Protein AF-A0A7R7DMI8-F1 (afdb_monomer_lite)

Organism: NCBI:txid227318

Radius of gyration: 51.55 Å; chains: 1; bounding box: 86×97×158 Å

pLDDT: mean 81.82, std 16.34, range [34.03, 98.0]

InterPro domains:
  IPR012551 DUF1707 SHOCT-like domain [PF08044] (13-65)
  IPR012551 DUF1707 SHOCT-like domain [PF08044] (78-129)
  IPR012551 DUF1707 SHOCT-like domain [PF08044] (192-242)
  IPR012551 DUF1707 SHOCT-like domain [PF08044] (248-298)

Sequence (526 aa):
MQLGWRDGGYGDLRASNEDRAAVRRVLRIAEGEGRLDAAEYDRRLRAVDTAETRAGLAELTTDLPVRRGEREWDDRARVRTADRDTAIAVLARGSRDGRLSAREYERRIAAVPEVVRYADLAQLLAGLPGWPGAPDTLLAGDTDREVALAALAEAVAEGKVGAVELPALDAEIAQARWCSDLTTITDRLAKRVGDRARAAVVDELDAAYQAGQLDAREQADRVTRARRASSPAQLARLVRDLAGADRRPSDADRAKTTSALARGLQTGRLTLTEYDRRLVAAAEATGTAALRELVADLVEAPRRVRRTPLDMLFDALILNSALIPLPRYRWLTWLVKPLFGLLAAAVTTAVVGIEAAALVTGEWGFAVGFLLLGFVVGMLPVTVCFLLLRALLRRLFGRGEADREQTILHQVRSALQERRDVREATVNWDFPALDIEIDGVADRREVAEEAVRLLWPTRLYPLRAVRVRDWSSSHDERPVQVRLDRARRRHLRDTYGPRPYGPLPRWEDERPPGGTTGRDRRQASS

Secondary structure (DSSP, 8-state):
---S-SSSS-TTSBPPHHHHHHHHHHHHHHHHTTSS-HHHHHHHHHHHHH--BHHHHHHTTTTS-S-SS-----TTSBPPHHHHHHHHHHHHHHHHTTSS-HHHHHHHHHHGGG--BHHHHHHHTTT-TT-TT--S-PBP-HHHHHHHHHHHHHHHHTTSS-TTTHHHHHHHHHH--BHHHHHHHHHHHHTSPPHHHHHHHHHHHHHHHHTTSS-HHHHHHHHHHHHT--SHHHHHHHHTTTSSTTPPPPHHHHHHHHHHHHHHHHTTSS-HHHHHHHHHHHHH--SHHHHHHTTHHHHSPPP-----HHHHHHHHHHHTTTTS-HHHHHHHHHHHHHHHHHHHHHHHHHHHHHHHHHHHH--HHHHHHHHHHHHHHHHHHHHHHHHHHHHHHHHHHHHHHHHHHHHHHHHHHHHHHTSTT-SEEEEEEETTEEEEEEESS--HHHHHHHHHHHHTTSS-----EEEEEESSS-S-PPPEEEE--HHHHHHHHHHH-S-SS-PPP-PPP-PPPP------------

Structure (mmCIF, N/CA/C/O backbone):
data_AF-A0A7R7DMI8-F1
#
_entry.id   AF-A0A7R7DMI8-F1
#
loop_
_atom_site.group_PDB
_atom_site.id
_atom_site.type_symbol
_atom_site.label_atom_id
_atom_site.label_alt_id
_atom_site.label_comp_id
_atom_site.label_asym_id
_atom_site.label_entity_id
_atom_site.label_seq_id
_atom_site.pdbx_PDB_ins_code
_atom_site.Cartn_x
_atom_site.Cartn_y
_atom_site.Cartn_z
_atom_site.occupancy
_atom_site.B_iso_or_equiv
_atom_site.auth_seq_id
_atom_site.auth_comp_id
_atom_site.auth_asym_id
_atom_site.auth_atom_id
_atom_site.pdbx_PDB_model_num
ATOM 1 N N . MET A 1 1 ? 39.258 19.205 -27.638 1.00 56.50 1 MET A N 1
ATOM 2 C CA . MET A 1 1 ? 40.534 19.946 -27.766 1.00 56.50 1 MET A CA 1
ATOM 3 C C . MET A 1 1 ? 40.327 21.003 -28.841 1.00 56.50 1 MET A C 1
ATOM 5 O O . MET A 1 1 ? 40.453 20.692 -30.015 1.00 56.50 1 MET A O 1
ATOM 9 N N . GLN A 1 2 ? 39.870 22.201 -28.470 1.00 63.41 2 GLN A N 1
ATOM 10 C CA . GLN A 1 2 ? 39.753 23.297 -29.436 1.00 63.41 2 GLN A CA 1
ATOM 11 C C . GLN A 1 2 ? 41.158 23.853 -29.666 1.00 63.41 2 GLN A C 1
ATOM 13 O O . GLN A 1 2 ? 41.837 24.207 -28.708 1.00 63.41 2 GLN A O 1
ATOM 18 N N . LEU A 1 3 ? 41.611 23.896 -30.918 1.00 71.88 3 LEU A N 1
ATOM 19 C CA . LEU A 1 3 ? 42.978 24.292 -31.288 1.00 71.88 3 LEU A CA 1
ATOM 20 C C . LEU A 1 3 ? 43.269 25.795 -31.066 1.00 71.88 3 LEU A C 1
ATOM 22 O O . LEU A 1 3 ? 44.320 26.278 -31.463 1.00 71.88 3 LEU A O 1
ATOM 26 N N . GLY A 1 4 ? 42.357 26.543 -30.432 1.00 73.12 4 GLY A N 1
ATOM 27 C CA . GLY A 1 4 ? 42.521 27.970 -30.128 1.00 73.12 4 GLY A CA 1
ATOM 28 C C . GLY A 1 4 ? 42.477 28.896 -31.350 1.00 73.12 4 GLY A C 1
ATOM 29 O O . GLY A 1 4 ? 42.823 30.065 -31.241 1.00 73.12 4 GLY A O 1
ATOM 30 N N . TRP A 1 5 ? 42.073 28.397 -32.524 1.00 79.00 5 TRP A N 1
ATOM 31 C CA . TRP A 1 5 ? 42.192 29.123 -33.798 1.00 79.00 5 TRP A CA 1
ATOM 32 C C . TRP A 1 5 ? 41.021 30.053 -34.146 1.00 79.00 5 TRP A C 1
ATOM 34 O O . TRP A 1 5 ? 41.119 30.784 -35.128 1.00 79.00 5 TRP A O 1
ATOM 44 N N . ARG A 1 6 ? 39.917 30.038 -33.387 1.00 64.94 6 ARG A N 1
ATOM 45 C CA . ARG A 1 6 ? 38.679 30.733 -33.781 1.00 64.94 6 ARG A CA 1
ATOM 46 C C . ARG A 1 6 ? 38.608 32.217 -33.432 1.00 64.94 6 ARG A C 1
ATOM 48 O O . ARG A 1 6 ? 37.998 32.960 -34.190 1.00 64.94 6 ARG A O 1
ATOM 55 N N . ASP A 1 7 ? 39.277 32.662 -32.370 1.00 65.44 7 ASP A N 1
ATOM 56 C CA . ASP A 1 7 ? 38.892 33.935 -31.736 1.00 65.44 7 ASP A CA 1
ATOM 57 C C . ASP A 1 7 ? 39.950 35.053 -31.846 1.00 65.44 7 ASP A C 1
ATOM 59 O O . ASP A 1 7 ? 39.810 36.100 -31.223 1.00 65.44 7 ASP A O 1
ATOM 63 N N . GLY A 1 8 ? 41.011 34.867 -32.648 1.00 69.81 8 GLY A N 1
ATOM 64 C CA . GLY A 1 8 ? 42.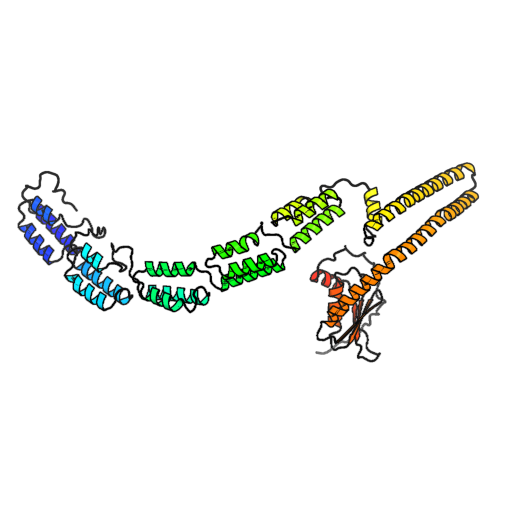179 35.770 -32.659 1.00 69.81 8 GLY A CA 1
ATOM 65 C C . GLY A 1 8 ? 42.537 36.467 -33.979 1.00 69.81 8 GLY A C 1
ATOM 66 O O . GLY A 1 8 ? 43.630 37.012 -34.073 1.00 69.81 8 GLY A O 1
ATOM 67 N N . GLY A 1 9 ? 41.704 36.412 -35.027 1.00 74.25 9 GLY A N 1
ATOM 68 C CA . GLY A 1 9 ? 42.050 36.986 -36.346 1.00 74.25 9 GLY A CA 1
ATOM 69 C C . GLY A 1 9 ? 43.086 36.180 -37.151 1.00 74.25 9 GLY A C 1
ATOM 70 O O . GLY A 1 9 ? 43.533 36.605 -38.209 1.00 74.25 9 GLY A O 1
ATOM 71 N N . TYR A 1 10 ? 43.447 34.984 -36.679 1.00 78.00 10 TYR A N 1
ATOM 72 C CA . TYR A 1 10 ? 44.411 34.085 -37.326 1.00 78.00 10 TYR A CA 1
ATOM 73 C C . TYR A 1 10 ? 43.790 33.124 -38.352 1.00 78.00 10 TYR A C 1
ATOM 75 O O . TYR A 1 10 ? 44.491 32.251 -38.868 1.00 78.00 10 TYR A O 1
ATOM 83 N N . GLY A 1 11 ? 42.490 33.253 -38.636 1.00 79.25 11 GLY A N 1
ATOM 84 C CA . GLY A 1 11 ? 41.760 32.361 -39.543 1.00 79.25 11 GLY A CA 1
ATOM 85 C C . GLY A 1 11 ? 42.309 32.365 -40.973 1.00 79.25 11 GLY A C 1
ATOM 86 O O . GLY A 1 11 ? 42.421 31.298 -41.578 1.00 79.25 11 GLY A O 1
ATOM 87 N N . ASP A 1 12 ? 42.742 33.534 -41.453 1.00 86.31 12 ASP A N 1
ATOM 88 C CA . ASP A 1 12 ? 43.268 33.735 -42.812 1.00 86.31 12 ASP A CA 1
ATOM 89 C C . ASP A 1 12 ? 44.744 33.337 -42.963 1.00 86.31 12 ASP A C 1
ATOM 91 O O . ASP A 1 12 ? 45.290 33.347 -44.068 1.00 86.31 12 ASP A O 1
ATOM 95 N N . LEU A 1 13 ? 45.422 32.962 -41.870 1.00 92.25 13 LEU A N 1
ATOM 96 C CA . LEU A 1 13 ? 46.802 32.500 -41.958 1.00 92.25 13 LEU A CA 1
ATOM 97 C C . LEU A 1 13 ? 46.878 31.173 -42.714 1.00 92.25 13 LEU A C 1
ATOM 99 O O . LEU A 1 13 ? 46.103 30.241 -42.465 1.00 92.25 13 LEU A O 1
ATOM 103 N N . ARG A 1 14 ? 47.877 31.075 -43.599 1.00 95.38 14 ARG A N 1
ATOM 104 C CA . ARG A 1 14 ? 48.179 29.847 -44.336 1.00 95.38 14 ARG A CA 1
ATOM 105 C C . ARG A 1 14 ? 48.458 28.707 -43.353 1.00 95.38 14 ARG A C 1
ATOM 107 O O . ARG A 1 14 ? 49.277 28.849 -42.447 1.00 95.38 14 ARG A O 1
ATOM 114 N N . ALA A 1 15 ? 47.781 27.580 -43.540 1.00 95.25 15 ALA A N 1
ATOM 115 C CA . ALA A 1 15 ? 47.961 26.386 -42.732 1.00 95.25 15 ALA A CA 1
ATOM 116 C C . ALA A 1 15 ? 49.372 25.821 -42.928 1.00 95.25 15 ALA A C 1
ATOM 118 O O . ALA A 1 15 ? 49.785 25.511 -44.050 1.00 95.25 15 ALA A O 1
ATOM 119 N N . SER A 1 16 ? 50.110 25.662 -41.832 1.00 94.75 16 SER A N 1
ATOM 120 C CA . SER A 1 16 ? 51.404 24.987 -41.862 1.00 94.75 16 SER A CA 1
ATOM 121 C C . SER A 1 16 ? 51.237 23.463 -41.939 1.00 94.75 16 SER A C 1
ATOM 123 O O . SER A 1 16 ? 50.178 22.903 -41.641 1.00 94.75 16 SER A O 1
ATOM 125 N N . ASN A 1 17 ? 52.311 22.756 -42.299 1.00 95.81 17 ASN A N 1
ATOM 126 C CA . ASN A 1 17 ? 52.324 21.291 -42.239 1.00 95.81 17 ASN A CA 1
ATOM 127 C C . ASN A 1 17 ? 52.122 20.769 -40.806 1.00 95.81 17 ASN A C 1
ATOM 129 O O . ASN A 1 17 ? 51.541 19.698 -40.625 1.00 95.81 17 ASN A O 1
ATOM 133 N N . GLU A 1 18 ? 52.563 21.526 -39.798 1.00 95.25 18 GLU A N 1
ATOM 134 C CA . GLU A 1 18 ? 52.354 21.202 -38.387 1.00 95.25 18 GLU A CA 1
ATOM 135 C C . GLU A 1 18 ? 50.877 21.338 -37.990 1.00 95.25 18 GLU A C 1
ATOM 137 O O . GLU A 1 18 ? 50.333 20.426 -37.363 1.00 95.25 18 GLU A O 1
ATOM 142 N N . ASP A 1 19 ? 50.203 22.399 -38.451 1.00 94.62 19 ASP A N 1
ATOM 143 C CA . ASP A 1 19 ? 48.761 22.604 -38.251 1.00 94.62 19 ASP A CA 1
ATOM 144 C C . ASP A 1 19 ? 47.957 21.441 -38.861 1.00 94.62 19 ASP A C 1
ATOM 146 O O . ASP A 1 19 ? 47.106 20.839 -38.199 1.00 94.62 19 ASP A O 1
ATOM 150 N N . ARG A 1 20 ? 48.280 21.050 -40.104 1.00 96.50 20 ARG A N 1
ATOM 151 C CA . ARG A 1 20 ? 47.658 19.888 -40.765 1.00 96.50 20 ARG A CA 1
ATOM 152 C C . ARG A 1 20 ? 47.921 18.600 -39.990 1.00 96.50 20 ARG A C 1
ATOM 154 O O . ARG A 1 20 ? 46.994 17.831 -39.747 1.00 96.50 20 ARG A O 1
ATOM 161 N N . ALA A 1 21 ? 49.160 18.359 -39.554 1.00 95.75 21 ALA A N 1
ATOM 162 C CA . ALA A 1 21 ? 49.504 17.177 -38.765 1.00 95.75 21 ALA A CA 1
ATOM 163 C C . ALA A 1 21 ? 48.742 17.123 -37.429 1.00 95.75 21 ALA A C 1
ATOM 165 O O . ALA A 1 21 ? 48.309 16.042 -37.021 1.00 95.75 21 ALA A O 1
ATOM 166 N N . ALA A 1 22 ? 48.534 18.266 -36.770 1.00 93.50 22 ALA A N 1
ATOM 167 C CA . ALA A 1 22 ? 47.730 18.359 -35.557 1.00 93.50 22 ALA A CA 1
ATOM 168 C C . ALA A 1 22 ? 46.269 17.965 -35.812 1.00 93.50 22 ALA A C 1
ATOM 170 O O . ALA A 1 22 ? 45.735 17.123 -35.088 1.00 93.50 22 ALA A O 1
ATOM 171 N N . VAL A 1 23 ? 45.650 18.476 -36.880 1.00 95.44 23 VAL A N 1
ATOM 172 C CA . VAL A 1 23 ? 44.274 18.099 -37.241 1.00 95.44 23 VAL A CA 1
ATOM 173 C C . VAL A 1 23 ? 44.167 16.625 -37.626 1.00 95.44 23 VAL A C 1
ATOM 175 O O . VAL A 1 23 ? 43.262 15.950 -37.141 1.00 95.44 23 VAL A O 1
ATOM 178 N N . ARG A 1 24 ? 45.113 16.064 -38.398 1.00 96.88 24 ARG A N 1
ATOM 179 C CA . ARG A 1 24 ? 45.116 14.618 -38.710 1.00 96.88 24 ARG A CA 1
ATOM 180 C C . ARG A 1 24 ? 45.157 13.756 -37.443 1.00 96.88 24 ARG A C 1
ATOM 182 O O . ARG A 1 24 ? 44.496 12.720 -37.400 1.00 96.88 24 ARG A O 1
ATOM 189 N N . ARG A 1 25 ? 45.900 14.173 -36.405 1.00 94.69 25 ARG A N 1
ATOM 190 C CA . ARG A 1 25 ? 45.904 13.487 -35.098 1.00 94.69 25 ARG A CA 1
ATOM 191 C C . ARG A 1 25 ? 44.539 13.564 -34.419 1.00 94.69 25 ARG A C 1
ATOM 193 O O . ARG A 1 25 ? 44.061 12.538 -33.951 1.00 94.69 25 ARG A O 1
ATOM 200 N N . VAL A 1 26 ? 43.904 14.738 -34.401 1.00 93.06 26 VAL A N 1
ATOM 201 C CA . VAL A 1 26 ? 42.555 14.913 -33.832 1.00 93.06 26 VAL A CA 1
ATOM 202 C C . VAL A 1 26 ? 41.533 14.042 -34.564 1.00 93.06 26 VAL A C 1
ATOM 204 O O . VAL A 1 26 ? 40.768 13.343 -33.907 1.00 93.06 26 VAL A O 1
ATOM 207 N N . LEU A 1 27 ? 41.555 14.022 -35.900 1.00 94.44 27 LEU A N 1
ATOM 208 C CA . LEU A 1 27 ? 40.661 13.189 -36.707 1.00 94.44 27 LEU A CA 1
ATOM 209 C C . LEU A 1 27 ? 40.895 11.694 -36.465 1.00 94.44 27 LEU A C 1
ATOM 211 O O . LEU A 1 27 ? 39.929 10.955 -36.334 1.00 94.44 27 LEU A O 1
ATOM 215 N N . ARG A 1 28 ? 42.153 11.251 -36.343 1.00 94.44 28 ARG A N 1
ATOM 216 C CA . ARG A 1 28 ? 42.481 9.844 -36.057 1.00 94.44 28 ARG A CA 1
ATOM 217 C C . ARG A 1 28 ? 42.027 9.425 -34.662 1.00 94.44 28 ARG A C 1
ATOM 219 O O . ARG A 1 28 ? 41.522 8.326 -34.484 1.00 94.44 28 ARG A O 1
ATOM 226 N N . ILE A 1 29 ? 42.200 10.295 -33.664 1.00 90.56 29 ILE A N 1
ATOM 227 C CA . ILE A 1 29 ? 41.665 10.057 -32.317 1.00 90.56 29 ILE A CA 1
ATOM 228 C C . ILE A 1 29 ? 40.139 9.990 -32.385 1.00 90.56 29 ILE A C 1
ATOM 230 O O . ILE A 1 29 ? 39.553 9.075 -31.825 1.00 90.56 29 ILE A O 1
ATOM 234 N N . ALA A 1 30 ? 39.494 10.913 -33.104 1.00 88.31 30 ALA A N 1
ATOM 235 C CA . ALA A 1 30 ? 38.046 10.916 -33.265 1.00 88.31 30 ALA A CA 1
ATOM 236 C C . ALA A 1 30 ? 37.536 9.639 -33.958 1.00 88.31 30 ALA A C 1
ATOM 238 O O . ALA A 1 30 ? 36.562 9.062 -33.488 1.00 88.31 30 ALA A O 1
ATOM 239 N N . GLU A 1 31 ? 38.202 9.160 -35.007 1.00 90.38 31 GLU A N 1
ATOM 240 C CA . GLU A 1 31 ? 37.912 7.874 -35.658 1.00 90.38 31 GLU A CA 1
ATOM 241 C C . GLU A 1 31 ? 38.120 6.693 -34.694 1.00 90.38 31 GLU A C 1
ATOM 243 O O . GLU A 1 31 ? 37.219 5.879 -34.518 1.00 90.38 31 GLU A O 1
ATOM 248 N N . GLY A 1 32 ? 39.255 6.635 -33.988 1.00 85.31 32 GLY A N 1
ATOM 249 C CA . GLY A 1 32 ? 39.530 5.588 -32.995 1.00 85.31 32 GLY A CA 1
ATOM 250 C C . GLY A 1 32 ? 38.561 5.596 -31.805 1.00 85.31 32 GLY A C 1
ATOM 251 O O . GLY A 1 32 ? 38.284 4.559 -31.203 1.00 85.31 32 GLY A O 1
ATOM 252 N N . GLU A 1 33 ? 37.995 6.757 -31.474 1.00 81.69 33 GLU A N 1
ATOM 253 C CA . GLU A 1 33 ? 36.910 6.916 -30.500 1.00 81.69 33 GLU A CA 1
ATOM 254 C C . GLU A 1 33 ? 35.518 6.606 -31.089 1.00 81.69 33 GLU A C 1
ATOM 256 O O . GLU A 1 33 ? 34.530 6.632 -30.348 1.00 81.69 33 GLU A O 1
ATOM 261 N N . GLY A 1 34 ? 35.427 6.317 -32.392 1.00 78.88 34 GLY A N 1
ATOM 262 C CA . GLY A 1 34 ? 34.195 6.030 -33.132 1.00 78.88 34 GLY A CA 1
ATOM 263 C C . GLY A 1 34 ? 33.329 7.258 -33.413 1.00 78.88 34 GLY A C 1
ATOM 264 O O . GLY A 1 34 ? 32.146 7.125 -33.714 1.00 78.88 34 GLY A O 1
ATOM 265 N N . ARG A 1 35 ? 33.880 8.464 -33.253 1.00 81.38 35 ARG A N 1
ATOM 266 C CA . ARG A 1 35 ? 33.186 9.744 -33.457 1.00 81.38 35 ARG A CA 1
ATOM 267 C C . ARG A 1 35 ? 33.098 10.154 -34.921 1.00 81.38 35 ARG A C 1
ATOM 269 O O . ARG A 1 35 ? 32.221 10.944 -35.250 1.00 81.38 35 ARG A O 1
ATOM 276 N N . LEU A 1 36 ? 34.005 9.634 -35.740 1.00 87.00 36 LEU A N 1
ATOM 277 C CA . LEU A 1 36 ? 33.968 9.665 -37.197 1.00 87.00 36 LEU A CA 1
ATOM 278 C C . LEU A 1 36 ? 33.903 8.217 -37.680 1.00 87.00 36 LEU A C 1
AT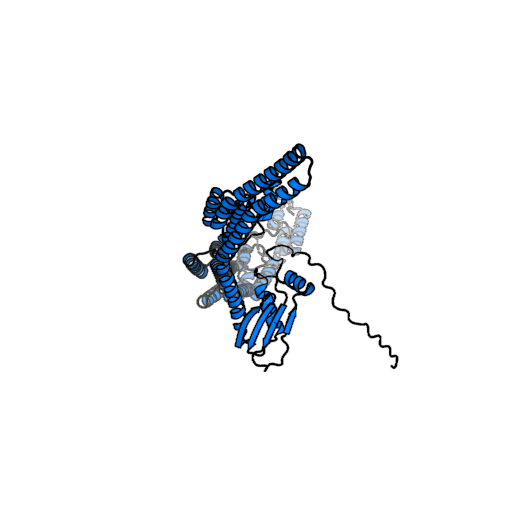OM 280 O O . LEU A 1 36 ? 34.576 7.360 -37.104 1.00 87.00 36 LEU A O 1
ATOM 284 N N . ASP A 1 37 ? 33.109 7.944 -38.712 1.00 85.69 37 ASP A N 1
ATOM 285 C CA . ASP A 1 37 ? 33.223 6.675 -39.433 1.00 85.69 37 ASP A CA 1
ATOM 286 C C . ASP A 1 37 ? 34.417 6.704 -40.407 1.00 85.69 37 ASP A C 1
ATOM 288 O O . ASP A 1 37 ? 34.973 7.766 -40.690 1.00 85.69 37 ASP A O 1
ATOM 292 N N . ALA A 1 38 ? 34.826 5.538 -40.915 1.00 88.31 38 ALA A N 1
ATOM 293 C CA . ALA A 1 38 ? 36.003 5.418 -41.779 1.00 88.31 38 ALA A CA 1
ATOM 294 C C . ALA A 1 38 ? 35.880 6.240 -43.080 1.00 88.31 38 ALA A C 1
ATOM 296 O O . ALA A 1 38 ? 36.834 6.884 -43.513 1.00 88.31 38 ALA A O 1
ATOM 297 N N . ALA A 1 39 ? 34.690 6.285 -43.689 1.00 87.19 39 ALA A N 1
ATOM 298 C CA . ALA A 1 39 ? 34.473 7.022 -44.934 1.00 87.19 39 ALA A CA 1
ATOM 299 C C . ALA A 1 39 ? 34.503 8.543 -44.709 1.00 87.19 39 ALA A C 1
ATOM 301 O O . ALA A 1 39 ? 34.963 9.311 -45.561 1.00 87.19 39 ALA A O 1
ATOM 302 N N . GLU A 1 40 ? 33.996 8.998 -43.567 1.00 89.06 40 GLU A N 1
ATOM 303 C CA . GLU A 1 40 ? 34.071 10.381 -43.127 1.00 89.06 40 GLU A CA 1
ATOM 304 C C . GLU A 1 40 ? 35.496 10.774 -42.739 1.00 89.06 40 GLU A C 1
ATOM 306 O O . GLU A 1 40 ? 35.959 11.836 -43.164 1.00 89.06 40 GLU A O 1
ATOM 311 N N . TYR A 1 41 ? 36.207 9.915 -42.006 1.00 94.94 41 TYR A N 1
ATOM 312 C CA . TYR A 1 41 ? 37.619 10.095 -41.691 1.00 94.94 41 TYR A CA 1
ATOM 313 C C . TYR A 1 41 ? 38.439 10.281 -42.971 1.00 94.94 41 TYR A C 1
ATOM 315 O O . TYR A 1 41 ? 39.098 11.309 -43.111 1.00 94.94 41 TYR A O 1
ATOM 323 N N . ASP A 1 42 ? 38.303 9.388 -43.954 1.00 95.94 42 ASP A N 1
ATOM 324 C CA . ASP A 1 42 ? 39.005 9.471 -45.241 1.00 95.94 42 ASP A CA 1
ATOM 325 C C . ASP A 1 42 ? 38.673 10.746 -46.028 1.00 95.94 42 ASP A C 1
ATOM 327 O O . ASP A 1 42 ? 39.523 11.332 -46.709 1.00 95.94 42 ASP A O 1
ATOM 331 N N . ARG A 1 43 ? 37.414 11.191 -45.975 1.00 96.31 43 ARG A N 1
ATOM 332 C CA . ARG A 1 43 ? 36.971 12.427 -46.632 1.00 96.31 43 ARG A CA 1
ATOM 333 C C . ARG A 1 43 ? 37.575 13.656 -45.959 1.00 96.31 43 ARG A C 1
ATOM 335 O O . ARG A 1 43 ? 38.106 14.523 -46.650 1.00 96.31 43 ARG A O 1
ATOM 342 N N . ARG A 1 44 ? 37.516 13.726 -44.625 1.00 96.88 44 ARG A N 1
ATOM 343 C CA . ARG A 1 44 ? 38.091 14.831 -43.846 1.00 96.88 44 ARG A CA 1
ATOM 344 C C . ARG A 1 44 ? 39.614 14.831 -43.942 1.00 96.88 44 ARG A C 1
ATOM 346 O O . ARG A 1 44 ? 40.200 15.900 -44.035 1.00 96.88 44 ARG A O 1
ATOM 353 N N . LEU A 1 45 ? 40.251 13.663 -44.003 1.00 97.62 45 LEU A N 1
ATOM 354 C CA . LEU A 1 45 ? 41.693 13.522 -44.190 1.00 97.62 45 LEU A CA 1
ATOM 355 C C . LEU A 1 45 ? 42.142 14.113 -45.534 1.00 97.62 45 LEU A C 1
ATOM 357 O O . LEU A 1 45 ? 43.058 14.930 -45.558 1.00 97.62 45 LEU A O 1
ATOM 361 N N . ARG A 1 46 ? 41.429 13.800 -46.627 1.00 97.50 46 ARG A N 1
ATOM 362 C CA . ARG A 1 46 ? 41.651 14.441 -47.935 1.00 97.50 46 ARG A CA 1
ATOM 363 C C . ARG A 1 46 ? 41.427 15.955 -47.886 1.00 97.50 46 ARG A C 1
ATOM 365 O O . ARG A 1 46 ? 42.222 16.702 -48.446 1.00 97.50 46 ARG A O 1
ATOM 372 N N . ALA A 1 47 ? 40.394 16.413 -47.175 1.00 97.06 47 ALA A N 1
ATOM 373 C CA . ALA A 1 47 ? 40.125 17.842 -47.009 1.00 97.06 47 ALA A CA 1
ATOM 374 C C . ALA A 1 47 ? 41.239 18.572 -46.230 1.00 97.06 47 ALA A C 1
ATOM 376 O O . ALA A 1 47 ? 41.591 19.697 -46.582 1.00 97.06 47 ALA A O 1
ATOM 377 N N . VAL A 1 48 ? 41.843 17.928 -45.220 1.00 97.69 48 VAL A N 1
ATOM 378 C CA . VAL A 1 48 ? 43.008 18.461 -44.486 1.00 97.69 48 VAL A CA 1
ATOM 379 C C . VAL A 1 48 ? 44.199 18.682 -45.417 1.00 97.69 48 VAL A C 1
ATOM 381 O O . VAL A 1 48 ? 44.906 19.681 -45.276 1.00 97.69 48 VAL A O 1
ATOM 384 N N . ASP A 1 49 ? 44.419 17.777 -46.370 1.00 97.19 49 ASP A N 1
ATOM 385 C CA . ASP A 1 49 ? 45.539 17.867 -47.311 1.00 97.19 49 ASP A CA 1
ATOM 386 C C . ASP A 1 49 ? 45.374 19.034 -48.295 1.00 97.19 49 ASP A C 1
ATOM 388 O O . ASP A 1 49 ? 46.360 19.672 -48.670 1.00 97.19 49 ASP A O 1
ATOM 392 N N . THR A 1 50 ? 44.128 19.358 -48.652 1.00 96.94 50 THR A N 1
ATOM 393 C CA . THR A 1 50 ? 43.787 20.475 -49.545 1.00 96.94 50 THR A CA 1
ATOM 394 C C . THR A 1 50 ? 43.581 21.813 -48.832 1.00 96.94 50 THR A C 1
ATOM 396 O O . THR A 1 50 ? 43.551 22.848 -49.488 1.00 96.94 50 THR A O 1
ATOM 399 N N . ALA A 1 51 ? 43.433 21.831 -47.504 1.00 96.81 51 ALA A N 1
ATOM 400 C CA . ALA A 1 51 ? 43.138 23.054 -46.762 1.00 96.81 51 ALA A CA 1
ATOM 401 C C . ALA A 1 51 ? 44.325 24.032 -46.781 1.00 96.81 51 ALA A C 1
ATOM 403 O O . ALA A 1 51 ? 45.426 23.713 -46.317 1.00 96.81 51 ALA A O 1
ATOM 404 N N . GLU A 1 52 ? 44.101 25.240 -47.300 1.00 96.56 52 GLU A N 1
ATOM 405 C CA . GLU A 1 52 ? 45.133 26.276 -47.410 1.00 96.56 52 GLU A CA 1
ATOM 406 C C . GLU A 1 52 ? 45.233 27.168 -46.173 1.00 96.56 52 GLU A C 1
ATOM 408 O O . GLU A 1 52 ? 46.311 27.696 -45.910 1.00 96.56 52 GLU A O 1
ATOM 413 N N . THR A 1 53 ? 44.158 27.309 -45.393 1.00 95.94 53 THR A N 1
ATOM 414 C CA . THR A 1 53 ? 44.072 28.231 -44.250 1.00 95.94 53 THR A CA 1
ATOM 415 C C . THR A 1 53 ? 43.762 27.512 -42.940 1.00 95.94 53 THR A C 1
ATOM 417 O O . THR A 1 53 ? 43.195 26.413 -42.917 1.00 95.94 53 THR A O 1
ATOM 420 N N . ARG A 1 54 ? 44.118 28.143 -41.815 1.00 94.25 54 ARG A N 1
ATOM 421 C CA . ARG A 1 54 ? 43.776 27.641 -40.475 1.00 94.25 54 ARG A CA 1
ATOM 422 C C . ARG A 1 54 ? 42.270 27.628 -40.222 1.00 94.25 54 ARG A C 1
ATOM 424 O O . ARG A 1 54 ? 41.797 26.714 -39.551 1.00 94.25 54 ARG A O 1
ATOM 431 N N . ALA A 1 55 ? 41.516 28.574 -40.786 1.00 92.12 55 ALA A N 1
ATOM 432 C CA . ALA A 1 55 ? 40.054 28.559 -40.732 1.00 92.12 55 ALA A CA 1
ATOM 433 C C . ALA A 1 55 ? 39.473 27.294 -41.385 1.00 92.12 55 ALA A C 1
ATOM 435 O O . ALA A 1 55 ? 38.662 26.612 -40.757 1.00 92.12 55 ALA A O 1
ATOM 436 N N . GLY A 1 56 ? 39.958 26.921 -42.577 1.00 94.31 56 GLY A N 1
ATOM 437 C CA . GLY A 1 56 ? 39.530 25.694 -43.258 1.00 94.31 56 GLY A CA 1
ATOM 438 C C . GLY A 1 56 ? 39.842 24.431 -42.449 1.00 94.31 56 GLY A C 1
ATOM 439 O O . GLY A 1 56 ? 39.025 23.519 -42.368 1.00 94.31 56 GLY A O 1
ATOM 440 N N . LEU A 1 57 ? 40.988 24.393 -41.763 1.00 94.88 57 LEU A N 1
ATOM 441 C CA . LEU A 1 57 ? 41.321 23.301 -40.844 1.00 94.88 57 LEU A CA 1
ATOM 442 C C . LEU A 1 57 ? 40.453 23.276 -39.571 1.00 94.88 57 LEU A C 1
ATOM 444 O O . LEU A 1 57 ? 40.097 22.199 -39.089 1.00 94.88 57 LEU A O 1
ATOM 448 N N . ALA A 1 58 ? 40.110 24.440 -39.015 1.00 92.38 58 ALA A N 1
ATOM 449 C CA . ALA A 1 58 ? 39.254 24.547 -37.835 1.00 92.38 58 ALA A CA 1
ATOM 450 C C . ALA A 1 58 ? 37.820 24.075 -38.125 1.00 92.38 58 ALA A C 1
ATOM 452 O O . ALA A 1 58 ? 37.210 23.395 -37.295 1.00 92.38 58 ALA A O 1
ATOM 453 N N . GLU A 1 59 ? 37.289 24.380 -39.310 1.00 92.19 59 GLU A N 1
ATOM 454 C CA . GLU A 1 59 ? 35.961 23.938 -39.746 1.00 92.19 59 GLU A CA 1
ATOM 455 C C . GLU A 1 59 ? 35.839 22.406 -39.734 1.00 92.19 59 GLU A C 1
ATOM 457 O O . GLU A 1 59 ? 34.889 21.871 -39.165 1.00 92.19 59 GLU A O 1
ATOM 462 N N . LEU A 1 60 ? 36.870 21.691 -40.198 1.00 94.31 60 LEU A N 1
ATOM 463 C CA . LEU A 1 60 ? 36.914 20.220 -40.222 1.00 94.31 60 LEU A CA 1
ATOM 464 C C . LEU A 1 60 ? 36.872 19.547 -38.840 1.00 94.31 60 LEU A C 1
ATOM 466 O O . LEU A 1 60 ? 36.714 18.327 -38.760 1.00 94.31 60 LEU A O 1
ATOM 470 N N . THR A 1 61 ? 37.044 20.305 -37.756 1.00 92.38 61 THR A N 1
ATOM 471 C CA . THR A 1 61 ? 37.018 19.798 -36.371 1.00 92.38 61 THR A CA 1
ATOM 472 C C . THR A 1 61 ? 35.988 20.504 -35.494 1.00 92.38 61 THR A C 1
ATOM 474 O O . THR A 1 61 ? 35.934 20.280 -34.290 1.00 92.38 61 THR A O 1
ATOM 477 N N . THR A 1 62 ? 35.163 21.368 -36.077 1.00 89.00 62 THR A N 1
ATOM 478 C CA . THR A 1 62 ? 34.223 22.215 -35.338 1.00 89.00 62 THR A CA 1
ATOM 479 C C . THR A 1 62 ? 33.083 21.439 -34.711 1.00 89.00 62 THR A C 1
ATOM 481 O O . THR A 1 62 ? 32.686 21.709 -33.584 1.00 89.00 62 THR A O 1
ATOM 484 N N . ASP A 1 63 ? 32.542 20.509 -35.477 1.00 83.50 63 ASP A N 1
ATOM 485 C CA . ASP A 1 63 ? 31.398 19.677 -35.137 1.00 83.50 63 ASP A CA 1
ATOM 486 C C . ASP A 1 63 ? 31.818 18.404 -34.388 1.00 83.50 63 ASP A C 1
ATOM 488 O O . ASP A 1 63 ? 30.990 17.565 -34.038 1.00 83.50 63 ASP A O 1
ATOM 492 N N . LEU A 1 64 ? 33.117 18.258 -34.116 1.00 81.38 64 LEU A N 1
ATOM 493 C CA . LEU A 1 64 ? 33.665 17.164 -33.340 1.00 81.38 64 LEU A CA 1
ATOM 494 C C . LEU A 1 64 ? 33.381 17.393 -31.837 1.00 81.38 64 LEU A C 1
ATOM 496 O O . LEU A 1 64 ? 33.911 18.338 -31.254 1.00 81.38 64 LEU A O 1
ATOM 500 N N . PRO A 1 65 ? 32.649 16.490 -31.155 1.00 70.50 65 PRO A N 1
ATOM 501 C CA . PRO A 1 65 ? 32.282 16.658 -29.742 1.00 70.50 65 PRO A CA 1
ATOM 502 C C . PRO A 1 65 ? 33.482 16.751 -28.783 1.00 70.50 65 PRO A C 1
ATOM 504 O O . PRO A 1 65 ? 34.565 16.237 -29.043 1.00 70.50 65 PRO A O 1
ATOM 507 N N . VAL A 1 66 ? 33.348 17.404 -27.634 1.00 67.50 66 VAL A N 1
ATOM 508 C CA . VAL A 1 66 ? 34.539 17.775 -26.845 1.00 67.50 66 VAL A CA 1
ATOM 509 C C . VAL A 1 66 ? 35.246 16.566 -26.193 1.00 67.50 66 VAL A C 1
ATOM 511 O O . VAL A 1 66 ? 36.481 16.593 -26.121 1.00 67.50 66 VAL A O 1
ATOM 514 N N . ARG A 1 67 ? 34.533 15.483 -25.818 1.00 59.84 67 ARG A N 1
ATOM 515 C CA . ARG A 1 67 ? 35.090 14.223 -25.260 1.00 59.84 67 ARG A CA 1
ATOM 516 C C . ARG A 1 67 ? 34.188 12.991 -25.466 1.00 59.84 67 ARG A C 1
ATOM 518 O O . ARG A 1 67 ? 32.980 13.107 -25.646 1.00 59.84 67 ARG A O 1
ATOM 525 N N . ARG A 1 68 ? 34.774 11.789 -25.361 1.00 51.38 68 ARG A N 1
ATOM 526 C CA . ARG A 1 68 ? 34.060 10.503 -25.231 1.00 51.38 68 ARG A CA 1
ATOM 527 C C . ARG A 1 68 ? 33.490 10.378 -23.807 1.00 51.38 68 ARG A C 1
ATOM 529 O O . ARG A 1 68 ? 34.254 10.203 -22.867 1.00 51.38 68 ARG A O 1
ATOM 536 N N . GLY A 1 69 ? 32.168 10.473 -23.643 1.00 52.69 69 GLY A N 1
ATOM 537 C CA . GLY A 1 69 ? 31.475 10.205 -22.367 1.00 52.69 69 GLY A CA 1
ATOM 538 C C . GLY A 1 69 ? 30.602 11.350 -21.847 1.00 52.69 69 GLY A C 1
ATOM 539 O O . GLY A 1 69 ? 29.549 11.084 -21.280 1.00 52.69 69 GLY A O 1
ATOM 540 N N . GLU A 1 70 ? 30.956 12.600 -22.146 1.00 49.44 70 GLU A N 1
ATOM 541 C CA . GLU A 1 70 ? 30.051 13.754 -22.034 1.00 49.44 70 GLU A CA 1
ATOM 542 C C . GLU A 1 70 ? 29.177 13.761 -23.292 1.00 49.44 70 GLU A C 1
ATOM 544 O O . GLU A 1 70 ? 29.413 14.472 -24.268 1.00 49.44 70 GLU A O 1
ATOM 549 N N . ARG A 1 71 ? 28.247 12.805 -23.344 1.00 57.91 71 ARG A N 1
ATOM 550 C CA . ARG A 1 71 ? 27.285 12.703 -24.435 1.00 57.91 71 ARG A CA 1
ATOM 551 C C . ARG A 1 71 ? 26.218 13.769 -24.198 1.00 57.91 71 ARG A C 1
ATOM 553 O O . ARG A 1 71 ? 25.159 13.472 -23.659 1.00 57.91 71 ARG A O 1
ATOM 560 N N . GLU A 1 72 ? 26.504 15.011 -24.577 1.00 58.56 72 GLU A N 1
ATOM 561 C CA . GLU A 1 72 ? 25.422 15.899 -24.992 1.00 58.56 72 GLU A CA 1
ATOM 562 C C . GLU A 1 72 ? 24.842 15.268 -26.253 1.00 58.56 72 GLU A C 1
ATOM 564 O O . GLU A 1 72 ? 25.422 15.326 -27.339 1.00 58.56 72 GLU A O 1
ATOM 569 N N . TRP A 1 73 ? 23.739 14.549 -26.064 1.00 69.31 73 TRP A N 1
ATOM 570 C CA . TRP A 1 73 ? 22.867 14.070 -27.124 1.00 69.31 73 TRP A CA 1
ATOM 571 C C . TRP A 1 73 ? 22.180 15.284 -27.733 1.00 69.31 73 TRP A C 1
ATOM 573 O O . TRP A 1 73 ? 20.986 15.482 -27.558 1.00 69.31 73 TRP A O 1
ATOM 583 N N . ASP A 1 74 ? 22.966 16.152 -28.370 1.00 77.06 74 ASP A N 1
ATOM 584 C CA . ASP A 1 74 ? 22.417 17.249 -29.141 1.00 77.06 74 ASP A CA 1
ATOM 585 C C . ASP A 1 74 ? 21.551 16.622 -30.230 1.00 77.06 74 ASP A C 1
ATOM 587 O O . ASP A 1 74 ? 22.033 15.890 -31.099 1.00 77.06 74 ASP A O 1
ATOM 591 N N . ASP A 1 75 ? 20.260 16.917 -30.162 1.00 79.81 75 ASP A N 1
ATOM 592 C CA . ASP A 1 75 ? 19.228 16.504 -31.103 1.00 79.81 75 ASP A CA 1
ATOM 593 C C . ASP A 1 75 ? 19.634 16.737 -32.566 1.00 79.81 75 ASP A C 1
ATOM 595 O O . ASP A 1 75 ? 19.206 16.012 -33.470 1.00 79.81 75 ASP A O 1
ATOM 599 N N . ARG A 1 76 ? 20.492 17.734 -32.817 1.00 80.75 76 ARG A N 1
ATOM 600 C CA . ARG A 1 76 ? 20.971 18.109 -34.153 1.00 80.75 76 ARG A CA 1
ATOM 601 C C . ARG A 1 76 ? 22.181 17.306 -34.620 1.00 80.75 76 ARG A C 1
ATOM 603 O O . ARG A 1 76 ? 22.459 17.299 -35.823 1.00 80.75 76 ARG A O 1
ATOM 610 N N . ALA A 1 77 ? 22.906 16.653 -33.714 1.00 83.12 77 ALA A N 1
ATOM 611 C CA . ALA A 1 77 ? 24.114 15.918 -34.055 1.00 83.12 77 ALA A CA 1
ATOM 612 C C . ALA A 1 77 ? 23.794 14.661 -34.881 1.00 83.12 77 ALA A C 1
ATOM 614 O O . ALA A 1 77 ? 22.738 14.035 -34.744 1.00 83.12 77 ALA A O 1
ATOM 615 N N . ARG A 1 78 ? 24.723 14.299 -35.776 1.00 84.19 78 ARG A N 1
ATOM 616 C CA . ARG A 1 78 ? 24.590 13.115 -36.632 1.00 84.19 78 ARG A CA 1
ATOM 617 C C . ARG A 1 78 ? 24.804 11.825 -35.842 1.00 84.19 78 ARG A C 1
ATOM 619 O O . ARG A 1 78 ? 25.747 11.725 -35.060 1.00 84.19 78 ARG A O 1
ATOM 626 N N . VAL A 1 79 ? 23.980 10.818 -36.123 1.00 87.62 79 VAL A N 1
ATOM 627 C CA . VAL A 1 79 ? 24.097 9.472 -35.552 1.00 87.62 79 VAL A CA 1
ATOM 628 C C . VAL A 1 79 ? 25.304 8.749 -36.136 1.00 87.62 79 VAL A C 1
ATOM 630 O O . VAL A 1 79 ? 25.451 8.624 -37.357 1.00 87.62 79 VAL A O 1
ATOM 633 N N . ARG A 1 80 ? 26.129 8.202 -35.246 1.00 85.25 80 ARG A N 1
ATOM 634 C CA . ARG A 1 80 ? 27.298 7.384 -35.582 1.00 85.25 80 ARG A CA 1
ATOM 635 C C . ARG A 1 80 ? 26.917 5.920 -35.762 1.00 85.25 80 ARG A C 1
ATOM 637 O O . ARG A 1 80 ? 25.956 5.445 -35.164 1.00 85.25 80 ARG A O 1
ATOM 644 N N . THR A 1 81 ? 27.720 5.172 -36.514 1.00 84.25 81 THR A N 1
ATOM 645 C CA . THR A 1 81 ? 27.514 3.727 -36.729 1.00 84.25 81 THR A CA 1
ATOM 646 C C . THR A 1 81 ? 27.460 2.942 -35.417 1.00 84.25 81 THR A C 1
ATOM 648 O O . THR A 1 81 ? 26.505 2.208 -35.197 1.00 84.25 81 THR A O 1
ATOM 651 N N . ALA A 1 82 ? 28.385 3.190 -34.485 1.00 85.06 82 ALA A N 1
ATOM 652 C CA . ALA A 1 82 ? 28.390 2.509 -33.184 1.00 85.06 82 ALA A CA 1
ATOM 653 C C . ALA A 1 82 ? 27.126 2.785 -32.339 1.00 85.06 82 ALA A C 1
ATOM 655 O O . ALA A 1 82 ? 26.686 1.943 -31.552 1.00 85.06 82 ALA A O 1
ATOM 656 N N . ASP A 1 83 ? 26.518 3.964 -32.498 1.00 88.56 83 ASP A N 1
ATOM 657 C CA . ASP A 1 83 ? 25.267 4.295 -31.817 1.00 88.56 83 ASP A CA 1
ATOM 658 C C . ASP A 1 83 ? 24.060 3.630 -32.492 1.00 88.56 83 ASP A C 1
ATOM 660 O O . ASP A 1 83 ? 23.117 3.266 -31.793 1.00 88.56 83 ASP A O 1
ATOM 664 N N . ARG A 1 84 ? 24.108 3.377 -33.811 1.00 92.00 84 ARG A N 1
ATOM 665 C CA . ARG A 1 84 ? 23.123 2.522 -34.501 1.00 92.00 84 ARG A CA 1
ATOM 666 C C . ARG A 1 84 ? 23.197 1.082 -34.003 1.00 92.00 84 ARG A C 1
ATOM 668 O O . ARG A 1 84 ? 22.157 0.505 -33.707 1.00 92.00 84 ARG A O 1
ATOM 675 N N . ASP A 1 85 ? 24.396 0.533 -33.826 1.00 91.06 85 ASP A N 1
ATOM 676 C CA . ASP A 1 85 ? 24.571 -0.817 -33.269 1.00 91.06 85 ASP A CA 1
ATOM 677 C C . ASP A 1 85 ? 24.019 -0.902 -31.839 1.00 91.06 85 ASP A C 1
ATOM 679 O O . ASP A 1 85 ? 23.310 -1.845 -31.477 1.00 91.06 85 ASP A O 1
ATOM 683 N N . THR A 1 86 ? 24.270 0.139 -31.038 1.00 90.88 86 THR A N 1
ATOM 684 C CA . THR A 1 86 ? 23.694 0.268 -29.693 1.00 90.88 86 THR A CA 1
ATOM 685 C C . THR A 1 86 ? 22.166 0.352 -29.753 1.00 90.88 86 THR A C 1
ATOM 687 O O . THR A 1 86 ? 21.486 -0.341 -28.998 1.00 90.88 86 THR A O 1
ATOM 690 N N . ALA A 1 87 ? 21.607 1.146 -30.669 1.00 93.56 87 ALA A N 1
ATOM 691 C CA . ALA A 1 87 ? 20.165 1.254 -30.876 1.00 93.56 87 ALA A CA 1
ATOM 692 C C . ALA A 1 87 ? 19.538 -0.089 -31.280 1.00 93.56 87 ALA A C 1
ATOM 694 O O . ALA A 1 87 ? 18.505 -0.468 -30.731 1.00 93.56 87 ALA A O 1
ATOM 695 N N . ILE A 1 88 ? 20.180 -0.849 -32.173 1.00 95.75 88 ILE A N 1
ATOM 696 C CA . ILE A 1 88 ? 19.749 -2.199 -32.566 1.00 95.75 88 ILE A CA 1
ATOM 697 C C . ILE A 1 88 ? 19.730 -3.130 -31.350 1.00 95.75 88 ILE A C 1
ATOM 699 O O . ILE A 1 88 ? 18.753 -3.854 -31.149 1.00 95.75 88 ILE A O 1
ATOM 703 N N . ALA A 1 89 ? 20.763 -3.084 -30.502 1.00 94.75 89 ALA A N 1
ATOM 704 C CA . ALA A 1 89 ? 20.809 -3.874 -29.274 1.00 94.75 89 ALA A CA 1
ATOM 705 C C . ALA A 1 89 ? 19.690 -3.486 -28.288 1.00 94.75 89 ALA A C 1
ATOM 707 O O . ALA A 1 89 ? 19.053 -4.368 -27.704 1.00 94.75 89 ALA A O 1
ATOM 708 N N . VAL A 1 90 ? 19.404 -2.187 -28.136 1.00 94.69 90 VAL A N 1
ATOM 709 C CA . VAL A 1 90 ? 18.295 -1.679 -27.307 1.00 94.69 90 VAL A CA 1
ATOM 710 C C . VAL A 1 90 ? 16.939 -2.126 -27.862 1.00 94.69 90 VAL A C 1
ATOM 712 O O . VAL A 1 90 ? 16.109 -2.613 -27.097 1.00 94.69 90 VAL A O 1
ATOM 715 N N . LEU A 1 91 ? 16.718 -2.041 -29.178 1.00 95.94 91 LEU A N 1
ATOM 716 C CA . LEU A 1 91 ? 15.496 -2.523 -29.835 1.00 95.94 91 LEU A CA 1
ATOM 717 C C . LEU A 1 91 ? 15.309 -4.033 -29.643 1.00 95.94 91 LEU A C 1
ATOM 719 O O . LEU A 1 91 ? 14.215 -4.477 -29.298 1.00 95.94 91 LEU A O 1
ATOM 723 N N . ALA A 1 92 ? 16.372 -4.821 -29.827 1.00 95.62 92 ALA A N 1
ATOM 724 C CA . ALA A 1 92 ? 16.329 -6.271 -29.660 1.00 95.62 92 ALA A CA 1
ATOM 725 C C . ALA A 1 92 ? 16.013 -6.664 -28.210 1.00 95.62 92 ALA A C 1
ATOM 727 O O . ALA A 1 92 ? 15.208 -7.564 -27.970 1.00 95.62 92 ALA A O 1
ATOM 728 N N . ARG A 1 93 ? 16.601 -5.959 -27.233 1.00 94.31 93 ARG A N 1
ATOM 729 C CA . ARG A 1 93 ? 16.256 -6.124 -25.817 1.00 94.31 93 ARG A CA 1
ATOM 730 C C . ARG A 1 93 ? 14.804 -5.734 -25.547 1.00 94.31 93 ARG A C 1
ATOM 732 O O . ARG A 1 93 ? 14.087 -6.515 -24.942 1.00 94.31 93 ARG A O 1
ATOM 739 N N . GLY A 1 94 ? 14.352 -4.584 -26.046 1.00 94.25 94 GLY A N 1
ATOM 740 C CA . GLY A 1 94 ? 12.965 -4.136 -25.910 1.00 94.25 94 GLY A CA 1
ATOM 741 C C . GLY A 1 94 ? 11.951 -5.138 -26.465 1.00 94.25 94 GLY A C 1
ATOM 742 O O . GLY A 1 94 ? 10.921 -5.369 -25.842 1.00 94.25 94 GLY A O 1
ATOM 743 N N . SER A 1 95 ? 12.257 -5.779 -27.597 1.00 95.50 95 SER A N 1
ATOM 744 C CA . SER A 1 95 ? 11.430 -6.859 -28.146 1.00 95.50 95 SER A CA 1
ATOM 745 C C . SER A 1 95 ? 11.447 -8.113 -27.272 1.00 95.50 95 SER A C 1
ATOM 747 O O . SER A 1 95 ? 10.398 -8.719 -27.086 1.00 95.50 95 SER A O 1
ATOM 749 N N . ARG A 1 96 ? 12.610 -8.506 -26.735 1.00 94.56 96 ARG A N 1
ATOM 750 C CA . ARG A 1 96 ? 12.733 -9.669 -25.840 1.00 94.56 96 ARG A CA 1
ATOM 751 C C . ARG A 1 96 ? 11.986 -9.465 -24.522 1.00 94.56 96 ARG A C 1
ATOM 753 O O . ARG A 1 96 ? 11.393 -10.407 -24.020 1.00 94.56 96 ARG A O 1
ATOM 760 N N . ASP A 1 97 ? 12.002 -8.242 -24.002 1.00 91.00 97 ASP A N 1
ATOM 761 C CA . ASP A 1 97 ? 11.337 -7.853 -22.755 1.00 91.00 97 ASP A CA 1
ATOM 762 C C . ASP A 1 97 ? 9.822 -7.581 -22.958 1.00 91.00 97 ASP A C 1
ATOM 764 O O . ASP A 1 97 ? 9.153 -7.092 -22.045 1.00 91.00 97 ASP A O 1
ATOM 768 N N . GLY A 1 98 ? 9.275 -7.813 -24.162 1.00 91.69 98 GLY A N 1
ATOM 769 C CA . GLY A 1 98 ? 7.854 -7.599 -24.479 1.00 91.69 98 GLY A CA 1
ATOM 770 C C . GLY A 1 98 ? 7.413 -6.129 -24.538 1.00 91.69 98 GLY A C 1
ATOM 771 O O . GLY A 1 98 ? 6.221 -5.821 -24.538 1.00 91.69 98 GLY A O 1
ATOM 772 N N . ARG A 1 99 ? 8.366 -5.187 -24.576 1.00 93.25 99 ARG A N 1
ATOM 773 C CA . ARG A 1 99 ? 8.096 -3.737 -24.678 1.00 93.25 99 ARG A CA 1
ATOM 774 C C . ARG A 1 99 ? 7.761 -3.304 -26.105 1.00 93.25 99 ARG A C 1
ATOM 776 O O . ARG A 1 99 ? 7.150 -2.257 -26.302 1.00 93.25 99 ARG A O 1
ATOM 783 N N . LEU A 1 100 ? 8.186 -4.085 -27.099 1.00 94.00 100 LEU A N 1
ATOM 784 C CA . LEU A 1 100 ? 7.855 -3.891 -28.510 1.00 94.00 100 LEU A CA 1
ATOM 785 C C . LEU A 1 100 ? 7.146 -5.128 -29.048 1.00 94.00 100 LEU A C 1
ATOM 787 O O . LEU A 1 100 ? 7.639 -6.243 -28.885 1.00 94.00 100 LEU A O 1
ATOM 791 N N . SER A 1 101 ? 6.050 -4.924 -29.777 1.00 92.62 101 SER A N 1
ATOM 792 C CA . SER A 1 101 ? 5.488 -5.997 -30.601 1.00 92.62 101 SER A CA 1
ATOM 793 C C . SER A 1 101 ? 6.471 -6.402 -31.710 1.00 92.62 101 SER A C 1
ATOM 795 O O . SER A 1 101 ? 7.250 -5.572 -32.182 1.00 92.62 101 SER A O 1
ATOM 797 N N . ALA A 1 102 ? 6.400 -7.650 -32.192 1.00 94.25 102 ALA A N 1
ATOM 798 C CA . ALA A 1 102 ? 7.264 -8.135 -33.278 1.00 94.25 102 ALA A CA 1
ATOM 799 C C . ALA A 1 102 ? 7.234 -7.203 -34.507 1.00 94.25 102 ALA A C 1
ATOM 801 O O . ALA A 1 102 ? 8.272 -6.803 -35.028 1.00 94.25 102 ALA A O 1
ATOM 802 N N . ARG A 1 103 ? 6.036 -6.738 -34.890 1.00 94.50 103 ARG A N 1
ATOM 803 C CA . ARG A 1 103 ? 5.847 -5.788 -35.995 1.00 94.50 103 ARG A CA 1
ATOM 804 C C . ARG A 1 103 ? 6.448 -4.408 -35.710 1.00 94.50 103 ARG A C 1
ATOM 806 O O . ARG A 1 103 ? 6.922 -3.741 -36.626 1.00 94.50 103 ARG A O 1
ATOM 813 N N . GLU A 1 104 ? 6.400 -3.919 -34.472 1.00 94.75 104 GLU A N 1
ATOM 814 C CA . GLU A 1 104 ? 7.074 -2.667 -34.105 1.00 94.75 104 GLU A CA 1
ATOM 815 C C . GLU A 1 104 ? 8.585 -2.804 -34.121 1.00 94.75 104 GLU A C 1
ATOM 817 O O . GLU A 1 104 ? 9.244 -1.902 -34.630 1.00 94.75 104 GLU A O 1
ATOM 822 N N . TYR A 1 105 ? 9.117 -3.911 -33.606 1.00 96.88 105 TYR A N 1
ATOM 823 C CA . TYR A 1 105 ? 10.541 -4.208 -33.655 1.00 96.88 105 TYR A CA 1
ATOM 824 C C . TYR A 1 105 ? 11.045 -4.233 -35.102 1.00 96.88 105 TYR A C 1
ATOM 826 O O . TYR A 1 105 ? 11.957 -3.477 -35.426 1.00 96.88 105 TYR A O 1
ATOM 834 N N . GLU A 1 106 ? 10.389 -4.991 -35.986 1.00 96.56 106 GLU A N 1
ATOM 835 C CA . GLU A 1 106 ? 10.719 -5.060 -37.418 1.00 96.56 106 GLU A CA 1
ATOM 836 C C . GLU A 1 106 ? 10.658 -3.688 -38.106 1.00 96.56 106 GLU A C 1
ATOM 838 O O . GLU A 1 106 ? 11.569 -3.309 -38.842 1.00 96.56 106 GLU A O 1
ATOM 843 N N . ARG A 1 107 ? 9.613 -2.893 -37.837 1.00 97.44 107 ARG A N 1
ATOM 844 C CA . ARG A 1 107 ? 9.517 -1.531 -38.388 1.00 97.44 107 ARG A CA 1
ATOM 845 C C . ARG A 1 107 ? 10.632 -0.625 -37.876 1.00 97.44 107 ARG A C 1
ATOM 847 O O . ARG A 1 107 ? 11.198 0.135 -38.656 1.00 97.44 107 ARG A O 1
ATOM 854 N N . ARG A 1 108 ? 10.929 -0.668 -36.573 1.00 97.25 108 ARG A N 1
ATOM 855 C CA . ARG A 1 108 ? 11.934 0.211 -35.967 1.00 97.25 108 ARG A CA 1
ATOM 856 C C . ARG A 1 108 ? 13.342 -0.174 -36.411 1.00 97.25 108 ARG A C 1
ATOM 858 O O . ARG A 1 108 ? 14.105 0.716 -36.759 1.00 97.25 108 ARG A O 1
ATOM 865 N N . ILE A 1 109 ? 13.674 -1.465 -36.469 1.00 97.88 109 ILE A N 1
ATOM 866 C CA . ILE A 1 109 ? 15.001 -1.920 -36.908 1.00 97.88 109 ILE A CA 1
ATOM 867 C C . ILE A 1 109 ? 15.263 -1.577 -38.379 1.00 97.88 109 ILE A C 1
ATOM 869 O O . ILE A 1 109 ? 16.357 -1.124 -38.701 1.00 97.88 109 ILE A O 1
ATOM 873 N N . ALA A 1 110 ? 14.248 -1.690 -39.245 1.00 97.06 110 ALA A N 1
ATOM 874 C CA . ALA A 1 110 ? 14.346 -1.293 -40.649 1.00 97.06 110 ALA A CA 1
ATOM 875 C C . ALA A 1 110 ? 14.569 0.219 -40.832 1.00 97.06 110 ALA A C 1
ATOM 877 O O . ALA A 1 110 ? 15.152 0.629 -41.830 1.00 97.06 110 ALA A O 1
ATOM 878 N N . ALA A 1 111 ? 14.137 1.043 -39.872 1.00 97.25 111 ALA A N 1
ATOM 879 C CA . ALA A 1 111 ? 14.329 2.489 -39.912 1.00 97.25 111 ALA A CA 1
ATOM 880 C C . ALA A 1 111 ? 15.715 2.939 -39.417 1.00 97.25 111 ALA A C 1
ATOM 882 O O . ALA A 1 111 ? 16.160 4.011 -39.814 1.00 97.25 111 ALA A O 1
ATOM 883 N N . VAL A 1 112 ? 16.418 2.149 -38.587 1.00 96.88 112 VAL A N 1
ATOM 884 C CA . VAL A 1 112 ? 17.720 2.536 -37.989 1.00 96.88 112 VAL A CA 1
ATOM 885 C C . VAL A 1 112 ? 18.757 3.021 -39.023 1.00 96.88 112 VAL A C 1
ATOM 887 O O . VAL A 1 112 ? 19.409 4.035 -38.749 1.00 96.88 112 VAL A O 1
ATOM 890 N N . PRO A 1 113 ? 18.942 2.371 -40.193 1.00 96.12 113 PRO A N 1
ATOM 891 C CA . PRO A 1 113 ? 19.917 2.823 -41.191 1.00 96.12 113 PRO A CA 1
ATOM 892 C C . PRO A 1 113 ? 19.619 4.217 -41.761 1.00 96.12 113 PRO A C 1
ATOM 894 O O . PRO A 1 113 ? 20.552 4.959 -42.059 1.00 96.12 113 PRO A O 1
ATOM 897 N N . GLU A 1 114 ? 18.339 4.593 -41.846 1.00 96.06 114 GLU A N 1
ATOM 898 C CA . GLU A 1 114 ? 17.874 5.872 -42.403 1.00 96.06 114 GLU A CA 1
ATOM 899 C C . GLU A 1 114 ? 17.998 7.037 -41.408 1.00 96.06 114 GLU A C 1
ATOM 901 O O . GLU A 1 114 ? 17.890 8.208 -41.776 1.00 96.06 114 GLU A O 1
ATOM 906 N N . VAL A 1 115 ? 18.238 6.740 -40.128 1.00 95.44 115 VAL A N 1
ATOM 907 C CA . VAL A 1 115 ? 18.326 7.760 -39.086 1.00 95.44 115 VAL A CA 1
ATOM 908 C C . VAL A 1 115 ? 19.632 8.542 -39.211 1.00 95.44 115 VAL A C 1
ATOM 910 O O . VAL A 1 115 ? 20.728 8.017 -38.982 1.00 95.44 115 VAL A O 1
ATOM 913 N N . VAL A 1 116 ? 19.513 9.833 -39.528 1.00 91.62 116 VAL A N 1
ATOM 914 C CA . VAL A 1 116 ? 20.662 10.739 -39.663 1.00 91.62 116 VAL A CA 1
ATOM 915 C C . VAL A 1 116 ? 20.958 11.482 -38.363 1.00 91.62 116 VAL A C 1
ATOM 917 O O . VAL A 1 116 ? 22.135 11.696 -38.085 1.00 91.62 116 VAL A O 1
ATOM 920 N N . ARG A 1 117 ? 19.951 11.869 -37.566 1.00 91.31 117 ARG A N 1
ATOM 921 C CA . ARG A 1 117 ? 20.112 12.720 -36.367 1.00 91.31 117 ARG A CA 1
ATOM 922 C C . ARG A 1 117 ? 19.720 12.015 -35.069 1.00 91.31 117 ARG A C 1
ATOM 924 O O . ARG A 1 117 ? 18.872 11.126 -35.081 1.00 91.31 117 ARG A O 1
ATOM 931 N N . TYR A 1 118 ? 20.325 12.408 -33.944 1.00 89.19 118 TYR A N 1
ATOM 932 C CA . TYR A 1 118 ? 20.006 11.793 -32.649 1.00 89.19 118 TYR A CA 1
ATOM 933 C C . TYR A 1 118 ? 18.574 12.064 -32.186 1.00 89.19 118 TYR A C 1
ATOM 935 O O . TYR A 1 118 ? 18.018 11.184 -31.539 1.00 89.19 118 TYR A O 1
ATOM 943 N N . ALA A 1 119 ? 17.949 13.184 -32.569 1.00 88.69 119 ALA A N 1
ATOM 944 C CA . ALA A 1 119 ? 16.526 13.420 -32.295 1.00 88.69 119 ALA A CA 1
ATOM 945 C C . ALA A 1 119 ? 15.636 12.306 -32.874 1.00 88.69 119 ALA A C 1
ATOM 947 O O . ALA A 1 119 ? 14.794 11.735 -32.182 1.00 88.69 119 ALA A O 1
ATOM 948 N N . ASP A 1 120 ? 15.882 11.948 -34.136 1.00 92.69 120 ASP A N 1
ATOM 949 C CA . ASP A 1 120 ? 15.153 10.895 -34.842 1.00 92.69 120 ASP A CA 1
ATOM 950 C C . ASP A 1 120 ? 15.444 9.517 -34.212 1.00 92.69 120 ASP A C 1
ATOM 952 O O . ASP A 1 120 ? 14.546 8.685 -34.069 1.00 92.69 120 ASP A O 1
ATOM 956 N N . LEU A 1 121 ? 16.687 9.281 -33.763 1.00 92.38 121 LEU A N 1
ATOM 957 C CA . LEU A 1 121 ? 17.063 8.047 -33.062 1.00 92.38 121 LEU A CA 1
ATOM 958 C C . LEU A 1 121 ? 16.404 7.939 -31.684 1.00 92.38 121 LEU A C 1
ATOM 960 O O . LEU A 1 121 ? 15.920 6.871 -31.313 1.00 92.38 121 LEU A O 1
ATOM 964 N N . ALA A 1 122 ? 16.361 9.037 -30.932 1.00 90.12 122 ALA A N 1
ATOM 965 C CA . ALA A 1 122 ? 15.697 9.113 -29.639 1.00 90.12 122 ALA A CA 1
ATOM 966 C C . ALA A 1 122 ? 14.190 8.879 -29.793 1.00 90.12 122 ALA A C 1
ATOM 968 O O . ALA A 1 122 ? 13.607 8.119 -29.020 1.00 90.12 122 ALA A O 1
ATOM 969 N N . GLN A 1 123 ? 13.568 9.436 -30.838 1.00 91.06 123 GLN A N 1
ATOM 970 C CA . GLN A 1 123 ? 12.173 9.158 -31.174 1.00 91.06 123 GLN A CA 1
ATOM 971 C C . GLN A 1 123 ? 11.957 7.678 -31.525 1.00 91.06 123 GLN A C 1
ATOM 973 O O . GLN A 1 123 ? 10.982 7.069 -31.077 1.00 91.06 123 GLN A O 1
ATOM 978 N N . LEU A 1 124 ? 12.880 7.071 -32.277 1.00 93.94 124 LEU A N 1
ATOM 979 C CA . LEU A 1 124 ? 12.828 5.652 -32.629 1.00 93.94 124 LEU A CA 1
ATOM 980 C C . LEU A 1 124 ? 12.942 4.740 -31.397 1.00 93.94 124 LEU A C 1
ATOM 982 O O . LEU A 1 124 ? 12.300 3.689 -31.339 1.00 93.94 124 LEU A O 1
ATOM 986 N N . LEU A 1 125 ? 13.730 5.142 -30.401 1.00 93.50 125 LEU A N 1
ATOM 987 C CA . LEU A 1 125 ? 13.973 4.401 -29.160 1.00 93.50 125 LEU A CA 1
ATOM 988 C C . LEU A 1 125 ? 13.066 4.831 -28.000 1.00 93.50 125 LEU A C 1
ATOM 990 O O . LEU A 1 125 ? 13.206 4.309 -26.894 1.00 93.50 125 LEU A O 1
ATOM 994 N N . ALA A 1 126 ? 12.123 5.743 -28.244 1.00 90.25 126 ALA A N 1
ATOM 995 C CA . ALA A 1 126 ? 11.259 6.294 -27.212 1.00 90.25 126 ALA A CA 1
ATOM 996 C C . ALA A 1 126 ? 10.550 5.183 -26.419 1.00 90.25 126 ALA A C 1
ATOM 998 O O . ALA A 1 126 ? 9.906 4.290 -26.990 1.00 90.25 126 ALA A O 1
ATOM 999 N N . GLY A 1 127 ? 10.712 5.271 -25.097 1.00 87.25 127 GLY A N 1
ATOM 1000 C CA . GLY A 1 127 ? 10.184 4.356 -24.093 1.00 87.25 127 GLY A CA 1
ATOM 1001 C C . GLY A 1 127 ? 10.929 3.035 -23.915 1.00 87.25 127 GLY A C 1
ATOM 1002 O O . GLY A 1 127 ? 10.432 2.153 -23.219 1.00 87.25 127 GLY A O 1
ATOM 1003 N N . LEU A 1 128 ? 12.123 2.877 -24.482 1.00 91.56 128 LEU A N 1
ATOM 1004 C CA . LEU A 1 128 ? 12.982 1.731 -24.187 1.00 91.56 128 LEU A CA 1
ATOM 1005 C C . LEU A 1 128 ? 14.025 2.077 -23.118 1.00 91.56 128 LEU A C 1
ATOM 1007 O O . LEU A 1 128 ? 14.622 3.154 -23.166 1.00 91.56 128 LEU A O 1
ATOM 1011 N N . PRO A 1 129 ? 14.282 1.172 -22.158 1.00 88.19 129 PRO A N 1
ATOM 1012 C CA . PRO A 1 129 ? 15.273 1.414 -21.123 1.00 88.19 129 PRO A CA 1
ATOM 1013 C C . PRO A 1 129 ? 16.699 1.355 -21.684 1.00 88.19 129 PRO A C 1
ATOM 1015 O O . PRO A 1 129 ? 16.996 0.618 -22.625 1.00 88.19 129 PRO A O 1
ATOM 1018 N N . GLY A 1 130 ? 17.610 2.089 -21.045 1.00 83.44 130 GLY A N 1
ATOM 1019 C CA . GLY A 1 130 ? 19.044 2.030 -21.342 1.00 83.44 130 GLY A CA 1
ATOM 1020 C C . GLY A 1 130 ? 19.504 2.894 -22.516 1.00 83.44 130 GLY A C 1
ATOM 1021 O O . GLY A 1 130 ? 20.705 2.925 -22.781 1.00 83.44 130 GLY A O 1
ATOM 1022 N N . TRP A 1 131 ? 18.599 3.624 -23.181 1.00 83.94 131 TRP A N 1
ATOM 1023 C CA . TRP A 1 131 ? 18.990 4.682 -24.108 1.00 83.94 131 TRP A CA 1
ATOM 1024 C C . TRP A 1 131 ? 19.120 6.026 -23.369 1.00 83.94 131 TRP A C 1
ATOM 1026 O O . TRP A 1 131 ? 18.129 6.553 -22.863 1.00 83.94 131 TRP A O 1
ATOM 1036 N N . PRO A 1 132 ? 20.325 6.593 -23.263 1.00 71.69 132 PRO A N 1
ATOM 1037 C CA . PRO A 1 1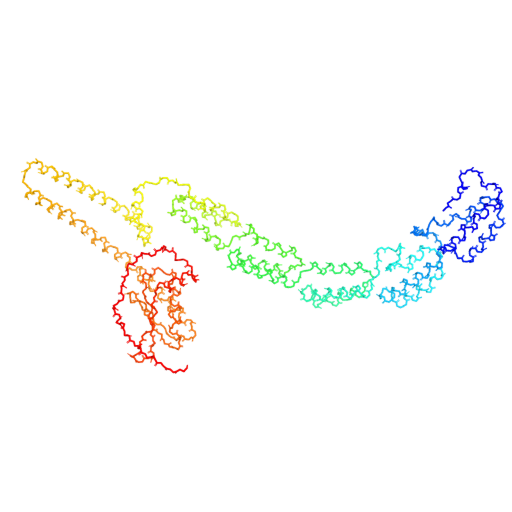32 ? 20.520 7.907 -22.653 1.00 71.69 132 PRO A CA 1
ATOM 1038 C C . PRO A 1 132 ? 19.854 9.012 -23.490 1.00 71.69 132 PRO A C 1
ATOM 1040 O O . PRO A 1 132 ? 19.999 9.061 -24.708 1.00 71.69 132 PRO A O 1
ATOM 1043 N N . GLY A 1 133 ? 19.098 9.884 -22.822 1.00 67.56 133 GLY A N 1
ATOM 1044 C CA . GLY A 1 133 ? 18.261 10.898 -23.471 1.00 67.56 133 GLY A CA 1
ATOM 1045 C C . GLY A 1 133 ? 16.861 10.408 -23.862 1.00 67.56 133 GLY A C 1
ATOM 1046 O O . GLY A 1 133 ? 16.067 11.203 -24.356 1.00 67.56 133 GLY A O 1
ATOM 1047 N N . ALA A 1 134 ? 16.518 9.133 -23.629 1.00 66.06 134 ALA A N 1
ATOM 1048 C CA . ALA A 1 134 ? 15.123 8.715 -23.708 1.00 66.06 134 ALA A CA 1
ATOM 1049 C C . ALA A 1 134 ? 14.313 9.400 -22.588 1.00 66.06 134 ALA A C 1
ATOM 1051 O O . ALA A 1 134 ? 14.796 9.467 -21.456 1.00 66.06 134 ALA A O 1
ATOM 1052 N N . PRO A 1 135 ? 13.101 9.906 -22.874 1.00 66.94 135 PRO A N 1
ATOM 1053 C CA . PRO A 1 135 ? 12.227 10.452 -21.842 1.00 66.94 135 PRO A CA 1
ATOM 1054 C C . PRO A 1 135 ? 11.888 9.378 -20.796 1.00 66.94 135 PRO A C 1
ATOM 1056 O O . PRO A 1 135 ? 11.796 8.197 -21.134 1.00 66.94 135 PRO A O 1
ATOM 1059 N N . ASP A 1 136 ? 11.628 9.795 -19.551 1.00 70.44 136 ASP A N 1
ATOM 1060 C CA . ASP A 1 136 ? 11.304 8.921 -18.400 1.00 70.44 136 ASP A CA 1
ATOM 1061 C C . ASP A 1 136 ? 10.041 8.045 -18.611 1.00 70.44 136 ASP A C 1
ATOM 1063 O O . ASP A 1 136 ? 9.685 7.204 -17.784 1.00 70.44 136 ASP A O 1
ATOM 1067 N N . THR A 1 137 ? 9.345 8.215 -19.736 1.00 85.69 137 THR A N 1
ATOM 1068 C CA . THR A 1 137 ? 8.166 7.451 -20.149 1.00 85.69 137 THR A CA 1
ATOM 1069 C C . THR A 1 137 ? 8.551 6.098 -20.755 1.00 85.69 137 THR A C 1
ATOM 1071 O O . THR A 1 137 ? 8.588 5.945 -21.978 1.00 85.69 137 THR A O 1
ATOM 1074 N N . LEU A 1 138 ? 8.823 5.100 -19.912 1.00 89.81 138 LEU A N 1
ATOM 1075 C CA . LEU A 1 138 ? 9.109 3.727 -20.351 1.00 89.81 138 LEU A CA 1
ATOM 1076 C C . LEU A 1 138 ? 7.842 3.018 -20.865 1.00 89.81 138 LEU A C 1
ATOM 1078 O O . LEU A 1 138 ? 6.779 3.108 -20.253 1.00 89.81 138 LEU A O 1
ATOM 1082 N N . LEU A 1 139 ? 7.957 2.294 -21.981 1.00 91.06 139 LEU A N 1
ATOM 1083 C CA . LEU A 1 139 ? 6.929 1.388 -22.500 1.00 91.06 139 LEU A CA 1
ATOM 1084 C C . LEU A 1 139 ? 6.828 0.174 -21.588 1.00 91.06 139 LEU A C 1
ATOM 1086 O O . LEU A 1 139 ? 7.854 -0.429 -21.300 1.00 91.06 139 LEU A O 1
ATOM 1090 N N . ALA A 1 140 ? 5.624 -0.224 -21.196 1.00 92.06 140 ALA A N 1
ATOM 1091 C CA . ALA A 1 140 ? 5.405 -1.410 -20.378 1.00 92.06 140 ALA A CA 1
ATOM 1092 C C . ALA A 1 140 ? 5.838 -2.688 -21.115 1.00 92.06 140 ALA A C 1
ATOM 1094 O O . ALA A 1 140 ? 5.416 -2.935 -22.251 1.00 92.06 140 ALA A O 1
ATOM 1095 N N . GLY A 1 141 ? 6.678 -3.489 -20.459 1.00 91.31 141 GLY A N 1
ATOM 1096 C CA . GLY A 1 141 ? 7.068 -4.826 -20.910 1.00 91.31 141 GLY A CA 1
ATOM 1097 C C . GLY A 1 141 ? 6.253 -5.927 -20.242 1.00 91.31 141 GLY A C 1
ATOM 1098 O O . GLY A 1 141 ? 5.408 -5.658 -19.387 1.00 91.31 141 GLY A O 1
ATOM 1099 N N . ASP A 1 142 ? 6.542 -7.176 -20.593 1.00 89.81 142 ASP A N 1
ATOM 1100 C CA . ASP A 1 142 ? 5.819 -8.334 -20.053 1.00 89.81 142 ASP A CA 1
ATOM 1101 C C . ASP A 1 142 ? 6.061 -8.494 -18.553 1.00 89.81 142 ASP A C 1
ATOM 1103 O O . ASP A 1 142 ? 5.112 -8.666 -17.798 1.00 89.81 142 ASP A O 1
ATOM 1107 N N . THR A 1 143 ? 7.298 -8.293 -18.093 1.00 89.81 143 THR A N 1
ATOM 1108 C CA . THR A 1 143 ? 7.622 -8.300 -16.658 1.00 89.81 143 THR A CA 1
ATOM 1109 C C . THR A 1 143 ? 6.853 -7.227 -15.882 1.00 89.81 143 THR A C 1
ATOM 1111 O O . THR A 1 143 ? 6.391 -7.482 -14.774 1.00 89.81 143 THR A O 1
ATOM 1114 N N . ASP A 1 144 ? 6.675 -6.030 -16.453 1.00 92.56 144 ASP A N 1
ATOM 1115 C CA . ASP A 1 144 ? 5.926 -4.960 -15.782 1.00 92.56 144 ASP A CA 1
ATOM 1116 C C . ASP A 1 144 ? 4.438 -5.346 -15.657 1.00 92.56 144 ASP A C 1
ATOM 1118 O O . ASP A 1 144 ? 3.817 -5.128 -14.613 1.00 92.56 144 ASP A O 1
ATOM 1122 N N . ARG A 1 145 ? 3.874 -5.966 -16.706 1.00 95.31 145 ARG A N 1
ATOM 1123 C CA . ARG A 1 145 ? 2.496 -6.480 -16.706 1.00 95.31 145 ARG A CA 1
ATOM 1124 C C . ARG A 1 145 ? 2.324 -7.640 -15.734 1.00 95.31 145 ARG A C 1
ATOM 1126 O O . ARG A 1 145 ? 1.349 -7.642 -14.997 1.00 95.31 145 ARG A O 1
ATOM 1133 N N . GLU A 1 146 ? 3.262 -8.582 -15.675 1.00 94.88 146 GLU A N 1
ATOM 1134 C CA . GLU A 1 146 ? 3.250 -9.689 -14.708 1.00 94.88 146 GLU A CA 1
ATOM 1135 C C . GLU A 1 146 ? 3.231 -9.175 -13.264 1.00 94.88 146 GLU A C 1
ATOM 1137 O O . GLU A 1 146 ? 2.442 -9.655 -12.452 1.00 94.88 146 GLU A O 1
ATOM 1142 N N . VAL A 1 147 ? 4.032 -8.151 -12.950 1.00 94.88 147 VAL A N 1
ATOM 1143 C CA . VAL A 1 147 ? 4.015 -7.500 -11.630 1.00 94.88 147 VAL A CA 1
ATOM 1144 C C . VAL A 1 147 ? 2.657 -6.846 -11.352 1.00 94.88 147 VAL A C 1
ATOM 1146 O O . VAL A 1 147 ? 2.113 -7.001 -10.257 1.00 94.88 147 VAL A O 1
ATOM 1149 N N . ALA A 1 148 ? 2.072 -6.151 -12.331 1.00 96.94 148 ALA A N 1
ATOM 1150 C CA . ALA A 1 148 ? 0.748 -5.548 -12.180 1.00 96.94 148 ALA A CA 1
ATOM 1151 C C . ALA A 1 148 ? -0.366 -6.601 -12.013 1.00 96.94 148 ALA A C 1
ATOM 1153 O O . ALA A 1 148 ? -1.258 -6.421 -11.184 1.00 96.94 148 ALA A O 1
ATOM 1154 N N . LEU A 1 149 ? -0.295 -7.718 -12.743 1.00 97.38 149 LEU A N 1
ATOM 1155 C CA . LEU A 1 149 ? -1.214 -8.852 -12.615 1.00 97.38 149 LEU A CA 1
ATOM 1156 C C . LEU A 1 149 ? -1.066 -9.551 -11.260 1.00 97.38 149 LEU A C 1
ATOM 1158 O O . LEU A 1 149 ? -2.073 -9.917 -10.657 1.00 97.38 149 LEU A O 1
ATOM 1162 N N . ALA A 1 150 ? 0.155 -9.686 -10.737 1.00 96.88 150 ALA A N 1
ATOM 1163 C CA . ALA A 1 150 ? 0.387 -10.206 -9.392 1.00 96.88 150 ALA A CA 1
ATOM 1164 C C . ALA A 1 150 ? -0.251 -9.300 -8.323 1.00 96.88 150 ALA A C 1
ATOM 1166 O O . ALA A 1 150 ? -0.948 -9.794 -7.436 1.00 96.88 150 ALA A O 1
ATOM 1167 N N . ALA A 1 151 ? -0.100 -7.978 -8.452 1.00 96.62 151 ALA A N 1
ATOM 1168 C CA . ALA A 1 151 ? -0.759 -7.013 -7.571 1.00 96.62 151 ALA A CA 1
ATOM 1169 C C . ALA A 1 151 ? -2.296 -7.055 -7.696 1.00 96.62 151 ALA A C 1
ATOM 1171 O O . ALA A 1 151 ? -3.008 -6.921 -6.699 1.00 96.62 151 ALA A O 1
ATOM 1172 N N . LEU A 1 152 ? -2.830 -7.272 -8.904 1.00 97.38 152 LEU A N 1
ATOM 1173 C CA . LEU A 1 152 ? -4.263 -7.481 -9.124 1.00 97.38 152 LEU A CA 1
ATOM 1174 C C . LEU A 1 152 ? -4.751 -8.778 -8.464 1.00 97.38 152 LEU A C 1
ATOM 1176 O O . LEU A 1 152 ? -5.787 -8.764 -7.801 1.00 97.38 152 LEU A O 1
ATOM 1180 N N . ALA A 1 153 ? -4.003 -9.875 -8.583 1.00 96.50 153 ALA A N 1
ATOM 1181 C CA . ALA A 1 153 ? -4.325 -11.148 -7.943 1.00 96.50 153 ALA A CA 1
ATOM 1182 C C . ALA A 1 153 ? -4.322 -11.037 -6.408 1.00 96.50 153 ALA A C 1
ATOM 1184 O O . ALA A 1 153 ? -5.246 -11.526 -5.755 1.00 96.50 153 ALA A O 1
ATOM 1185 N N . GLU A 1 154 ? -3.342 -10.338 -5.830 1.00 95.69 154 GLU A N 1
ATOM 1186 C CA . GLU A 1 154 ? -3.310 -10.017 -4.399 1.00 95.69 154 GLU A CA 1
ATOM 1187 C C . GLU A 1 154 ? -4.528 -9.173 -3.994 1.00 95.69 154 GLU A C 1
ATOM 1189 O O . GLU A 1 154 ? -5.232 -9.502 -3.039 1.00 95.69 154 GLU A O 1
ATOM 1194 N N . ALA A 1 155 ? -4.862 -8.141 -4.774 1.00 95.50 155 ALA A N 1
ATOM 1195 C CA . ALA A 1 155 ? -6.036 -7.310 -4.525 1.00 95.50 155 ALA A CA 1
ATOM 1196 C C . ALA A 1 155 ? -7.355 -8.108 -4.588 1.00 95.50 155 ALA A C 1
ATOM 1198 O O . ALA A 1 155 ? -8.267 -7.849 -3.799 1.00 95.50 155 ALA A O 1
ATOM 1199 N N . VAL A 1 156 ? -7.470 -9.095 -5.481 1.00 96.50 156 VAL A N 1
ATOM 1200 C CA . VAL A 1 156 ? -8.612 -10.025 -5.523 1.00 96.50 156 VAL A CA 1
ATOM 1201 C C . VAL A 1 156 ? -8.638 -10.909 -4.276 1.00 96.50 156 VAL A C 1
ATOM 1203 O O . VAL A 1 156 ? -9.687 -11.023 -3.642 1.00 96.50 156 VAL A O 1
ATOM 1206 N N . ALA A 1 157 ? -7.499 -11.484 -3.877 1.00 93.62 157 ALA A N 1
ATOM 1207 C CA . ALA A 1 157 ? -7.398 -12.325 -2.682 1.00 93.62 157 ALA A CA 1
ATOM 1208 C C . ALA A 1 157 ? -7.778 -11.570 -1.394 1.00 93.62 157 ALA A C 1
ATOM 1210 O O . ALA A 1 157 ? -8.349 -12.146 -0.468 1.00 93.62 157 ALA A O 1
ATOM 1211 N N . GLU A 1 158 ? -7.513 -10.265 -1.344 1.00 92.06 158 GLU A N 1
ATOM 1212 C CA . GLU A 1 158 ? -7.893 -9.390 -0.234 1.00 92.06 158 GLU A CA 1
ATOM 1213 C C . GLU A 1 158 ? -9.339 -8.861 -0.312 1.00 92.06 158 GLU A C 1
ATOM 1215 O O . GLU A 1 158 ? -9.786 -8.163 0.604 1.00 92.06 158 GLU A O 1
ATOM 1220 N N . GLY A 1 159 ? -10.083 -9.150 -1.385 1.00 93.12 159 GLY A N 1
ATOM 1221 C CA . GLY A 1 159 ? -11.434 -8.621 -1.611 1.00 93.12 159 GLY A CA 1
ATOM 1222 C C . GLY A 1 159 ? -11.465 -7.116 -1.921 1.00 93.12 159 GLY A C 1
ATOM 1223 O O . GLY A 1 159 ? -12.438 -6.425 -1.620 1.00 93.12 159 GLY A O 1
ATOM 1224 N N . LYS A 1 160 ? -10.377 -6.557 -2.471 1.00 93.50 160 LYS A N 1
ATOM 1225 C CA . LYS A 1 160 ? -10.314 -5.162 -2.959 1.00 93.50 160 LYS A CA 1
ATOM 1226 C C . LYS A 1 160 ? -10.930 -4.999 -4.354 1.00 93.50 160 LYS A C 1
ATOM 1228 O O . LYS A 1 160 ? -11.299 -3.885 -4.734 1.00 93.50 160 LYS A O 1
ATOM 1233 N N . VAL A 1 161 ? -11.000 -6.084 -5.126 1.00 95.75 161 VAL A N 1
ATOM 1234 C CA . VAL A 1 161 ? -11.530 -6.124 -6.496 1.00 95.75 161 VAL A CA 1
ATOM 1235 C C . VAL A 1 161 ? -12.589 -7.218 -6.583 1.00 95.75 161 VAL A C 1
ATOM 1237 O O . VAL A 1 161 ? -12.326 -8.368 -6.244 1.00 95.75 161 VAL A O 1
ATOM 1240 N N . GLY A 1 162 ? -13.793 -6.853 -7.026 1.00 93.69 162 GLY A N 1
ATOM 1241 C CA . GLY A 1 162 ? -14.892 -7.799 -7.217 1.00 93.69 162 GLY A CA 1
ATOM 1242 C C . GLY A 1 162 ? -14.823 -8.527 -8.562 1.00 93.69 162 GLY A C 1
ATOM 1243 O O . GLY A 1 162 ? -14.226 -8.035 -9.519 1.00 93.69 162 GLY A O 1
ATOM 1244 N N . ALA A 1 163 ? -15.516 -9.664 -8.666 1.00 95.12 163 ALA A N 1
ATOM 1245 C CA . ALA A 1 163 ? -15.550 -10.491 -9.880 1.00 95.12 163 ALA A CA 1
ATOM 1246 C C . ALA A 1 163 ? -16.041 -9.744 -11.137 1.00 95.12 163 ALA A C 1
ATOM 1248 O O . ALA A 1 163 ? -15.640 -10.080 -12.245 1.00 95.12 163 ALA A O 1
ATOM 1249 N N . VAL A 1 164 ? -16.885 -8.719 -10.970 1.00 96.31 164 VAL A N 1
ATOM 1250 C CA . VAL A 1 164 ? -17.403 -7.893 -12.075 1.00 96.31 164 VAL A CA 1
ATOM 1251 C C . VAL A 1 164 ? -16.337 -6.942 -12.634 1.00 96.31 164 VAL A C 1
ATOM 1253 O O . VAL A 1 164 ? -16.327 -6.671 -13.829 1.00 96.31 164 VAL A O 1
ATOM 1256 N N . GLU A 1 165 ? -15.433 -6.438 -11.790 1.00 95.44 165 GLU A N 1
ATOM 1257 C CA . GLU A 1 165 ? -14.401 -5.468 -12.192 1.00 95.44 165 GLU A CA 1
ATOM 1258 C C . GLU A 1 165 ? -13.134 -6.141 -12.731 1.00 95.44 165 GLU A C 1
ATOM 1260 O O . GLU A 1 165 ? -12.407 -5.536 -13.518 1.00 95.44 165 GLU A O 1
ATOM 1265 N N . LEU A 1 166 ? -12.874 -7.387 -12.319 1.00 97.06 166 LEU A N 1
ATOM 1266 C CA . LEU A 1 166 ? -11.654 -8.118 -12.658 1.00 97.06 166 LEU A CA 1
ATOM 1267 C C . LEU A 1 166 ? -11.373 -8.170 -14.175 1.00 97.06 166 LEU A C 1
ATOM 1269 O O . LEU A 1 166 ? -10.264 -7.800 -14.553 1.00 97.06 166 LEU A O 1
ATOM 1273 N N . PRO A 1 167 ? -12.333 -8.516 -15.063 1.00 97.56 167 PRO A N 1
ATOM 1274 C CA . PRO A 1 167 ? -12.066 -8.556 -16.503 1.00 97.56 167 PRO A CA 1
ATOM 1275 C C . PRO A 1 167 ? -11.705 -7.188 -17.096 1.00 97.56 167 PRO A C 1
ATOM 1277 O O . PRO A 1 167 ? -10.929 -7.109 -18.044 1.00 97.56 167 PRO A O 1
ATOM 1280 N N . ALA A 1 168 ? -12.260 -6.102 -16.547 1.00 96.94 168 ALA A N 1
ATOM 1281 C CA . ALA A 1 168 ? -11.969 -4.750 -17.016 1.00 96.94 168 ALA A CA 1
ATOM 1282 C C . ALA A 1 168 ? -10.556 -4.306 -16.611 1.00 96.94 168 ALA A C 1
ATOM 1284 O O . ALA A 1 168 ? -9.851 -3.722 -17.427 1.00 96.94 168 ALA A O 1
ATOM 1285 N N . LEU A 1 169 ? -10.129 -4.617 -15.381 1.00 97.31 169 LEU A N 1
ATOM 1286 C CA . LEU A 1 169 ? -8.777 -4.315 -14.897 1.00 97.31 169 LEU A CA 1
ATOM 1287 C C . LEU A 1 169 ? -7.710 -5.170 -15.588 1.00 97.31 169 LEU A C 1
ATOM 1289 O O . LEU A 1 169 ? -6.648 -4.653 -15.920 1.00 97.31 169 LEU A O 1
ATOM 1293 N N . ASP A 1 170 ? -8.003 -6.445 -15.843 1.00 97.81 170 ASP A N 1
ATOM 1294 C CA . ASP A 1 170 ? -7.131 -7.332 -16.621 1.00 97.81 170 ASP A CA 1
ATOM 1295 C C . ASP A 1 170 ? -6.914 -6.777 -18.041 1.00 97.81 170 ASP A C 1
ATOM 1297 O O . ASP A 1 170 ? -5.780 -6.632 -18.500 1.00 97.81 170 ASP A O 1
ATOM 1301 N N . ALA A 1 171 ? -7.993 -6.327 -18.695 1.00 97.12 171 ALA A N 1
ATOM 1302 C CA . ALA A 1 171 ? -7.912 -5.649 -19.987 1.00 97.12 171 ALA A CA 1
ATOM 1303 C C . ALA A 1 171 ? -7.162 -4.302 -19.919 1.00 97.12 171 ALA A C 1
ATOM 1305 O O . ALA A 1 171 ? -6.385 -4.008 -20.826 1.00 97.12 171 ALA A O 1
ATOM 1306 N N . GLU A 1 172 ? -7.356 -3.496 -18.865 1.00 97.25 172 GLU A N 1
ATOM 1307 C CA . GLU A 1 172 ? -6.639 -2.223 -18.652 1.00 97.25 172 GLU A CA 1
ATOM 1308 C C . GLU A 1 172 ? -5.123 -2.465 -18.513 1.00 97.25 172 GLU A C 1
ATOM 1310 O O . GLU A 1 172 ? -4.333 -1.776 -19.156 1.00 97.25 172 GLU A O 1
ATOM 1315 N N . ILE A 1 173 ? -4.707 -3.493 -17.758 1.00 97.00 173 ILE A N 1
ATOM 1316 C CA . ILE A 1 173 ? -3.295 -3.898 -17.608 1.00 97.00 173 ILE A CA 1
ATOM 1317 C C . ILE A 1 173 ? -2.723 -4.417 -18.931 1.00 97.00 173 ILE A C 1
ATOM 1319 O O . ILE A 1 173 ? -1.612 -4.042 -19.313 1.00 97.00 173 ILE A O 1
ATOM 1323 N N . ALA A 1 174 ? -3.474 -5.246 -19.661 1.00 95.19 174 ALA A N 1
ATOM 1324 C CA . ALA A 1 174 ? -3.038 -5.774 -20.951 1.00 95.19 174 ALA A CA 1
ATOM 1325 C C . ALA A 1 174 ? -2.858 -4.666 -22.006 1.00 95.19 174 ALA A C 1
ATOM 1327 O O . ALA A 1 174 ? -1.937 -4.725 -22.822 1.00 95.19 174 ALA A O 1
ATOM 1328 N N . GLN A 1 175 ? -3.716 -3.642 -21.981 1.00 95.38 175 GLN A N 1
ATOM 1329 C CA . GLN A 1 175 ? -3.684 -2.510 -22.912 1.00 95.38 175 GLN A CA 1
ATOM 1330 C C . GLN A 1 175 ? -2.731 -1.386 -22.483 1.00 95.38 175 GLN A C 1
ATOM 1332 O O . GLN A 1 175 ? -2.444 -0.498 -23.291 1.00 95.38 175 GLN A O 1
ATOM 1337 N N . ALA A 1 176 ? -2.227 -1.413 -21.246 1.00 95.44 176 ALA A N 1
ATOM 1338 C CA . ALA A 1 176 ? -1.295 -0.419 -20.739 1.00 95.44 176 ALA A CA 1
ATOM 1339 C C . ALA A 1 176 ? -0.029 -0.379 -21.604 1.00 95.44 176 ALA A C 1
ATOM 1341 O O . ALA A 1 176 ? 0.720 -1.359 -21.743 1.00 95.44 176 ALA A O 1
ATOM 1342 N N . ARG A 1 177 ? 0.202 0.790 -22.206 1.00 94.75 177 ARG A N 1
ATOM 1343 C CA . ARG A 1 177 ? 1.336 1.014 -23.100 1.00 94.75 177 ARG A CA 1
ATOM 1344 C C . ARG A 1 177 ? 2.562 1.474 -22.328 1.00 94.75 177 ARG A C 1
ATOM 1346 O O . ARG A 1 177 ? 3.671 1.134 -22.729 1.00 94.75 177 ARG A O 1
ATOM 1353 N N . TRP A 1 178 ? 2.379 2.220 -21.242 1.00 94.50 178 TRP A N 1
ATOM 1354 C CA . TRP A 1 178 ? 3.465 2.831 -20.481 1.00 94.50 178 TRP A CA 1
ATOM 1355 C C . TRP A 1 178 ? 3.553 2.257 -19.066 1.00 94.50 178 TRP A C 1
ATOM 1357 O O . TRP A 1 178 ? 2.539 1.935 -18.449 1.00 94.50 178 TRP A O 1
ATOM 1367 N N . CYS A 1 179 ? 4.763 2.179 -18.507 1.00 92.00 179 CYS A N 1
ATOM 1368 C CA . CYS A 1 179 ? 4.969 1.767 -17.116 1.00 92.00 179 CYS A CA 1
ATOM 1369 C C . CYS A 1 179 ? 4.216 2.685 -16.138 1.00 92.00 179 CYS A C 1
ATOM 1371 O O . CYS A 1 179 ? 3.714 2.214 -15.125 1.00 92.00 179 CYS A O 1
ATOM 1373 N N . SER A 1 180 ? 4.076 3.977 -16.456 1.00 92.00 180 SER A N 1
ATOM 1374 C CA . SER A 1 180 ? 3.292 4.932 -15.659 1.00 92.00 180 SER A CA 1
ATOM 1375 C C . SER A 1 180 ? 1.808 4.568 -15.559 1.00 92.00 180 SER A C 1
ATOM 1377 O O . SER A 1 180 ? 1.188 4.823 -14.525 1.00 92.00 180 SER A O 1
ATOM 1379 N N . ASP A 1 181 ? 1.241 3.963 -16.607 1.00 94.75 181 ASP A N 1
ATOM 1380 C CA . ASP A 1 181 ? -0.152 3.512 -16.611 1.00 94.75 181 ASP A CA 1
ATOM 1381 C C . ASP A 1 181 ? -0.309 2.352 -15.622 1.00 94.75 181 ASP A C 1
ATOM 1383 O O . ASP A 1 181 ? -1.174 2.391 -14.748 1.00 94.75 181 ASP A O 1
ATOM 1387 N N . LEU A 1 182 ? 0.605 1.374 -15.686 1.00 95.94 182 LEU A N 1
ATOM 1388 C CA . LEU A 1 182 ? 0.648 0.246 -14.753 1.00 95.94 182 LEU A CA 1
ATOM 1389 C C . LEU A 1 182 ? 0.838 0.708 -13.305 1.00 95.94 182 LEU A C 1
ATOM 1391 O O . LEU A 1 182 ? 0.087 0.270 -12.437 1.00 95.94 182 LEU A O 1
ATOM 1395 N N . THR A 1 183 ? 1.762 1.638 -13.044 1.00 94.62 183 THR A N 1
ATOM 1396 C CA . THR A 1 183 ? 1.949 2.237 -11.711 1.00 94.62 183 THR A CA 1
ATOM 1397 C C . THR A 1 183 ? 0.678 2.929 -11.221 1.00 94.62 183 THR A C 1
ATOM 1399 O O . THR A 1 183 ? 0.297 2.797 -10.063 1.00 94.62 183 THR A O 1
ATOM 1402 N N . THR A 1 184 ? -0.031 3.637 -12.103 1.00 95.62 184 THR A N 1
ATOM 1403 C CA . THR A 1 184 ? -1.296 4.292 -11.742 1.00 95.62 184 THR A CA 1
ATOM 1404 C C . THR A 1 184 ? -2.370 3.269 -11.362 1.00 95.62 184 THR A C 1
ATOM 1406 O O . THR A 1 184 ? -3.122 3.490 -10.407 1.00 95.62 184 THR A O 1
ATOM 1409 N N . ILE A 1 185 ? -2.447 2.148 -12.085 1.00 96.69 185 ILE A N 1
ATOM 1410 C CA . ILE A 1 185 ? -3.376 1.049 -11.792 1.00 96.69 185 ILE A CA 1
ATOM 1411 C C . ILE A 1 185 ? -3.020 0.400 -10.448 1.00 96.69 185 ILE A C 1
ATOM 1413 O O . ILE A 1 185 ? -3.894 0.279 -9.586 1.00 96.69 185 ILE A O 1
ATOM 1417 N N . THR A 1 186 ? -1.756 0.037 -10.221 1.00 97.25 186 THR A N 1
ATOM 1418 C CA . THR A 1 186 ? -1.323 -0.615 -8.973 1.00 97.25 186 THR A CA 1
ATOM 1419 C C . THR A 1 186 ? -1.465 0.308 -7.761 1.00 97.25 186 THR A C 1
ATOM 1421 O O . THR A 1 186 ? -1.968 -0.130 -6.726 1.00 97.25 186 THR A O 1
ATOM 1424 N N . ASP A 1 187 ? -1.177 1.605 -7.891 1.00 95.31 187 ASP A N 1
ATOM 1425 C CA . ASP A 1 187 ? -1.431 2.604 -6.844 1.00 95.31 187 ASP A CA 1
ATOM 1426 C C . ASP A 1 187 ? -2.924 2.737 -6.515 1.00 95.31 187 ASP A C 1
ATOM 1428 O O . ASP A 1 187 ? -3.310 2.901 -5.350 1.00 95.31 187 ASP A O 1
ATOM 1432 N N . ARG A 1 188 ? -3.792 2.685 -7.536 1.00 95.19 188 ARG A N 1
ATOM 1433 C CA . ARG A 1 188 ? -5.251 2.708 -7.357 1.00 95.19 188 ARG A CA 1
ATOM 1434 C C . ARG A 1 188 ? -5.711 1.468 -6.592 1.00 95.19 188 ARG A C 1
ATOM 1436 O O . ARG A 1 188 ? -6.531 1.606 -5.686 1.00 95.19 188 ARG A O 1
ATOM 1443 N N . LEU A 1 189 ? -5.176 0.290 -6.918 1.00 95.00 189 LEU A N 1
ATOM 1444 C CA . LEU A 1 189 ? -5.459 -0.963 -6.211 1.00 95.00 189 LEU A CA 1
ATOM 1445 C C . LEU A 1 189 ? -4.968 -0.920 -4.758 1.00 95.00 189 LEU A C 1
ATOM 1447 O O . LEU A 1 189 ? -5.728 -1.253 -3.850 1.00 95.00 189 LEU A O 1
ATOM 1451 N N . ALA A 1 190 ? -3.749 -0.433 -4.516 1.00 92.75 190 ALA A N 1
ATOM 1452 C CA . ALA A 1 190 ? -3.167 -0.325 -3.179 1.00 92.75 190 ALA A CA 1
ATOM 1453 C C . ALA A 1 190 ? -3.982 0.586 -2.243 1.00 92.75 190 ALA A C 1
ATOM 1455 O O . ALA A 1 190 ? -4.086 0.324 -1.045 1.00 92.75 190 ALA A O 1
ATOM 1456 N N . LYS A 1 191 ? -4.608 1.638 -2.788 1.00 92.12 191 LYS A N 1
ATOM 1457 C CA . LYS A 1 191 ? -5.456 2.577 -2.031 1.00 92.12 191 LYS A CA 1
ATOM 1458 C C . LYS A 1 191 ? -6.845 2.025 -1.688 1.00 92.12 191 LYS A C 1
ATOM 1460 O O . LYS A 1 191 ? -7.526 2.622 -0.849 1.00 92.12 191 LYS A O 1
ATOM 1465 N N . ARG A 1 192 ? -7.286 0.927 -2.314 1.00 94.12 192 ARG A N 1
ATOM 1466 C CA . ARG A 1 192 ? -8.591 0.308 -2.037 1.00 94.12 192 ARG A CA 1
ATOM 1467 C C . ARG A 1 192 ? -8.562 -0.482 -0.734 1.00 94.12 192 ARG A C 1
ATOM 1469 O O . ARG A 1 192 ? -7.557 -1.071 -0.351 1.00 94.12 192 ARG A O 1
ATOM 1476 N N . VAL A 1 193 ? -9.704 -0.522 -0.060 1.00 94.94 193 VAL A N 1
ATOM 1477 C CA . VAL A 1 193 ? -9.908 -1.348 1.136 1.00 94.94 193 VAL A CA 1
ATOM 1478 C C . VAL A 1 193 ? -10.380 -2.736 0.734 1.00 94.94 193 VAL A C 1
ATOM 1480 O O . VAL A 1 193 ? -11.332 -2.859 -0.038 1.00 94.94 193 VAL A O 1
ATOM 1483 N N . GLY A 1 194 ? -9.740 -3.761 1.296 1.00 92.81 194 GLY A N 1
ATOM 1484 C CA . GLY A 1 194 ? -10.154 -5.154 1.150 1.00 92.81 194 GLY A CA 1
ATOM 1485 C C . GLY A 1 194 ? -11.236 -5.563 2.149 1.00 92.81 194 GLY A C 1
ATOM 1486 O O . GLY A 1 194 ? -11.395 -4.942 3.205 1.00 92.81 194 GLY A O 1
ATOM 1487 N N . ASP A 1 195 ? -11.954 -6.641 1.851 1.00 91.00 195 ASP A N 1
ATOM 1488 C CA . ASP A 1 195 ? -13.004 -7.185 2.719 1.00 91.00 195 ASP A CA 1
ATOM 1489 C C . ASP A 1 195 ? -12.468 -7.599 4.086 1.00 91.00 195 ASP A C 1
ATOM 1491 O O . ASP A 1 195 ? -13.121 -7.361 5.100 1.00 91.00 195 ASP A O 1
ATOM 1495 N N . ARG A 1 196 ? -11.235 -8.118 4.142 1.00 90.75 196 ARG A N 1
ATOM 1496 C CA . ARG A 1 196 ? -10.580 -8.476 5.407 1.00 90.75 196 ARG A CA 1
ATOM 1497 C C . ARG A 1 196 ? -10.385 -7.269 6.327 1.00 90.75 196 ARG A C 1
ATOM 1499 O O . ARG A 1 196 ? -10.605 -7.373 7.529 1.00 90.75 196 ARG A O 1
ATOM 1506 N N . ALA A 1 197 ? -10.003 -6.122 5.767 1.00 94.50 197 ALA A N 1
ATOM 1507 C CA . ALA A 1 197 ? -9.841 -4.889 6.534 1.00 94.50 197 ALA A CA 1
ATOM 1508 C C . ALA A 1 197 ? -11.197 -4.337 7.006 1.00 94.50 197 ALA A C 1
ATOM 1510 O O . ALA A 1 197 ? -11.305 -3.873 8.139 1.00 94.50 197 ALA A O 1
ATOM 1511 N N . ARG A 1 198 ? -12.245 -4.430 6.170 1.00 96.25 198 ARG A N 1
ATOM 1512 C CA . ARG A 1 198 ? -13.619 -4.093 6.585 1.00 96.25 198 ARG A CA 1
ATOM 1513 C C . ARG A 1 198 ? -14.094 -4.998 7.720 1.00 96.25 198 ARG A C 1
ATOM 1515 O O . ARG A 1 198 ? -14.634 -4.485 8.692 1.00 96.25 198 ARG A O 1
ATOM 1522 N N . ALA A 1 199 ? -13.873 -6.308 7.609 1.00 95.19 199 ALA A N 1
ATOM 1523 C CA . ALA A 1 199 ? -14.255 -7.292 8.619 1.00 95.19 199 ALA A CA 1
ATOM 1524 C C . ALA A 1 199 ? -13.553 -7.033 9.957 1.00 95.19 199 ALA A C 1
ATOM 1526 O O . ALA A 1 199 ? -14.230 -6.919 10.969 1.00 95.19 199 ALA A O 1
ATOM 1527 N N . ALA A 1 200 ? -12.235 -6.803 9.949 1.00 96.00 200 ALA A N 1
ATOM 1528 C CA . ALA A 1 200 ? -11.483 -6.493 11.166 1.00 96.00 200 ALA A CA 1
ATOM 1529 C C . ALA A 1 200 ? -12.020 -5.249 11.899 1.00 96.00 200 ALA A C 1
ATOM 1531 O O . ALA A 1 200 ? -12.116 -5.240 13.122 1.00 96.00 200 ALA A O 1
ATOM 1532 N N . VAL A 1 201 ? -12.416 -4.209 11.157 1.00 97.56 201 VAL A N 1
ATOM 1533 C CA . VAL A 1 201 ? -13.041 -3.016 11.750 1.00 97.56 201 VAL A CA 1
ATOM 1534 C C . VAL A 1 201 ? -14.442 -3.310 12.281 1.00 97.56 201 VAL A C 1
ATOM 1536 O O . VAL A 1 201 ? -14.823 -2.758 13.306 1.00 97.56 201 VAL A O 1
ATOM 1539 N N . VAL A 1 202 ? -15.222 -4.163 11.615 1.00 98.00 202 VAL A N 1
ATOM 1540 C CA . VAL A 1 202 ? -16.525 -4.602 12.140 1.00 98.00 202 VAL A CA 1
ATOM 1541 C C . VAL A 1 202 ? -16.345 -5.367 13.451 1.00 98.00 202 VAL A C 1
ATOM 1543 O O . VAL A 1 202 ? -17.029 -5.037 14.412 1.00 98.00 202 VAL A O 1
ATOM 1546 N N . ASP A 1 203 ? -15.379 -6.283 13.529 1.00 97.38 203 ASP A N 1
ATOM 1547 C CA . ASP A 1 203 ? -15.069 -7.021 14.758 1.00 97.38 203 ASP A CA 1
ATOM 1548 C C . ASP A 1 203 ? -14.643 -6.074 15.897 1.00 97.38 203 ASP A C 1
ATOM 1550 O O . ASP A 1 203 ? -15.052 -6.245 17.046 1.00 97.38 203 ASP A O 1
ATOM 1554 N N . GLU A 1 204 ? -13.861 -5.031 15.589 1.00 97.19 204 GLU A N 1
ATOM 1555 C CA . GLU A 1 204 ? -13.473 -3.995 16.556 1.00 97.19 204 GLU A CA 1
ATOM 1556 C C . GLU A 1 204 ? -14.680 -3.176 17.046 1.00 97.19 204 GLU A C 1
ATOM 1558 O O . GLU A 1 204 ? -14.815 -2.916 18.245 1.00 97.19 204 GLU A O 1
ATOM 1563 N N . LEU A 1 205 ? -15.589 -2.799 16.141 1.00 97.50 205 LEU A N 1
ATOM 1564 C CA . LEU A 1 205 ? -16.830 -2.100 16.486 1.00 97.50 205 LEU A CA 1
ATOM 1565 C C . LEU A 1 205 ? -17.759 -2.979 17.338 1.00 97.50 205 LEU A C 1
ATOM 1567 O O . LEU A 1 205 ? -18.370 -2.481 18.286 1.00 97.50 205 LEU A O 1
ATOM 1571 N N . ASP A 1 206 ? -17.837 -4.274 17.039 1.00 97.56 206 ASP A N 1
ATOM 1572 C CA . ASP A 1 206 ? -18.617 -5.243 17.809 1.00 97.56 206 ASP A CA 1
ATOM 1573 C C . ASP A 1 206 ? -18.022 -5.435 19.208 1.00 97.56 206 ASP A C 1
ATOM 1575 O O . ASP A 1 206 ? -18.753 -5.396 20.199 1.00 97.56 206 ASP A O 1
ATOM 1579 N N . ALA A 1 207 ? -16.696 -5.545 19.325 1.00 95.81 207 ALA A N 1
ATOM 1580 C CA . ALA A 1 207 ? -16.012 -5.604 20.615 1.00 95.81 207 ALA A CA 1
ATOM 1581 C C . ALA A 1 207 ? -16.250 -4.337 21.455 1.00 95.81 207 ALA A C 1
ATOM 1583 O O . ALA A 1 207 ? -16.507 -4.429 22.657 1.00 95.81 207 ALA A O 1
ATOM 1584 N N . ALA A 1 208 ? -16.223 -3.157 20.830 1.00 96.19 208 ALA A N 1
ATOM 1585 C CA . ALA A 1 208 ? -16.511 -1.892 21.499 1.00 96.19 208 ALA A CA 1
ATOM 1586 C C . ALA A 1 208 ? -17.967 -1.800 21.983 1.00 96.19 208 ALA A C 1
ATOM 1588 O O . ALA A 1 208 ? -18.223 -1.295 23.079 1.00 96.19 208 ALA A O 1
ATOM 1589 N N . TYR A 1 209 ? -18.921 -2.324 21.210 1.00 96.81 209 TYR A N 1
ATOM 1590 C CA . TYR A 1 209 ? -20.315 -2.451 21.637 1.00 96.81 209 TYR A CA 1
ATOM 1591 C C . TYR A 1 209 ? -20.463 -3.403 22.832 1.00 96.81 209 TYR A C 1
ATOM 1593 O O . TYR A 1 209 ? -21.070 -3.028 23.832 1.00 96.81 209 TYR A O 1
ATOM 1601 N N . GLN A 1 210 ? -19.832 -4.582 22.794 1.00 95.38 210 GLN A N 1
ATOM 1602 C CA . GLN A 1 210 ? -19.837 -5.521 23.928 1.00 95.38 210 GLN A CA 1
ATOM 1603 C C . GLN A 1 210 ? -19.169 -4.937 25.185 1.00 95.38 210 GLN A C 1
ATOM 1605 O O . GLN A 1 210 ? -19.542 -5.274 26.306 1.00 95.38 210 GLN A O 1
ATOM 1610 N N . ALA A 1 211 ? -18.202 -4.033 25.015 1.00 93.69 211 ALA A N 1
ATOM 1611 C CA . ALA A 1 211 ? -17.571 -3.300 26.110 1.00 93.69 211 ALA A CA 1
ATOM 1612 C C . ALA A 1 211 ? -18.400 -2.099 26.621 1.00 93.69 211 ALA A C 1
ATOM 1614 O O . ALA A 1 211 ? -17.957 -1.409 27.545 1.00 93.69 211 ALA A O 1
ATOM 1615 N N . GLY A 1 212 ? -19.560 -1.804 26.023 1.00 93.88 212 GLY A N 1
ATOM 1616 C CA . GLY A 1 212 ? -20.398 -0.650 26.369 1.00 93.88 212 GLY A CA 1
ATOM 1617 C C . GLY A 1 212 ? -19.821 0.702 25.935 1.00 93.88 212 GLY A C 1
ATOM 1618 O O . GLY A 1 212 ? -20.228 1.750 26.427 1.00 93.88 212 GLY A O 1
ATOM 1619 N N . GLN A 1 213 ? -18.839 0.715 25.026 1.00 94.50 213 GLN A N 1
ATOM 1620 C CA . GLN A 1 213 ? -18.278 1.957 24.476 1.00 94.50 213 GLN A CA 1
ATOM 1621 C C . GLN A 1 213 ? -19.177 2.563 23.386 1.00 94.50 213 GLN A C 1
ATOM 1623 O O . GLN A 1 213 ? -19.118 3.766 23.128 1.00 94.50 213 GLN A O 1
ATOM 1628 N N . LEU A 1 214 ? -19.995 1.745 22.727 1.00 96.00 214 LEU A N 1
ATOM 1629 C CA . LEU A 1 214 ? -20.941 2.165 21.696 1.00 96.00 214 LEU A CA 1
ATOM 1630 C C . LEU A 1 214 ? -22.352 1.747 22.103 1.00 96.00 214 LEU A C 1
ATOM 1632 O O . LEU A 1 214 ? -22.531 0.678 22.683 1.00 96.00 214 LEU A O 1
ATOM 1636 N N . ASP A 1 215 ? -23.353 2.555 21.759 1.00 95.06 215 ASP A N 1
ATOM 1637 C CA . ASP A 1 215 ? -24.741 2.098 21.799 1.00 95.06 215 ASP A CA 1
ATOM 1638 C C . ASP A 1 215 ? -25.094 1.285 20.538 1.00 95.06 215 ASP A C 1
ATOM 1640 O O . ASP A 1 215 ? -24.360 1.273 19.544 1.00 95.06 215 ASP A O 1
ATOM 1644 N N . ALA A 1 216 ? -26.231 0.583 20.575 1.00 94.94 216 ALA A N 1
ATOM 1645 C CA . ALA A 1 216 ? -26.646 -0.313 19.494 1.00 94.94 216 ALA A CA 1
ATOM 1646 C C . ALA A 1 216 ? -26.893 0.416 18.159 1.00 94.94 216 ALA A C 1
ATOM 1648 O O . ALA A 1 216 ? -26.641 -0.142 17.092 1.00 94.94 216 ALA A O 1
ATOM 1649 N N . ARG A 1 217 ? -27.381 1.663 18.198 1.00 95.88 217 ARG A N 1
ATOM 1650 C CA . ARG A 1 217 ? -27.657 2.446 16.987 1.00 95.88 217 ARG A CA 1
ATOM 1651 C C . ARG A 1 217 ? -26.353 2.931 16.364 1.00 95.88 217 ARG A C 1
ATOM 1653 O O . ARG A 1 217 ? -26.165 2.811 15.156 1.00 95.88 217 ARG A O 1
ATOM 1660 N N . GLU A 1 218 ? -25.448 3.446 17.187 1.00 96.12 218 GLU A N 1
ATOM 1661 C CA . GLU A 1 218 ? -24.137 3.908 16.753 1.00 96.12 218 GLU A CA 1
ATOM 1662 C C . GLU A 1 218 ? -23.296 2.764 16.172 1.00 96.12 218 GLU A C 1
ATOM 1664 O O . GLU A 1 218 ? -22.682 2.943 15.115 1.00 96.12 218 GLU A O 1
ATOM 1669 N N . GLN A 1 219 ? -23.301 1.585 16.807 1.00 97.62 219 GLN A N 1
ATOM 1670 C CA . GLN A 1 219 ? -22.634 0.392 16.278 1.00 97.62 219 GLN A CA 1
ATOM 1671 C C . GLN A 1 219 ? -23.192 0.019 14.897 1.00 97.62 219 GLN A C 1
ATOM 1673 O O . GLN A 1 219 ? -22.412 -0.103 13.949 1.00 97.62 219 GLN A O 1
ATOM 1678 N N . ALA A 1 220 ? -24.516 -0.059 14.736 1.00 96.94 220 ALA A N 1
ATOM 1679 C CA . ALA A 1 220 ? -25.136 -0.428 13.463 1.00 96.94 220 ALA A CA 1
ATOM 1680 C C . ALA A 1 220 ? -24.794 0.568 12.335 1.00 96.94 220 ALA A C 1
ATOM 1682 O O . ALA A 1 220 ? -24.456 0.170 11.210 1.00 96.94 220 ALA A O 1
ATOM 1683 N N . ASP A 1 221 ? -24.805 1.869 12.644 1.00 97.50 221 ASP A N 1
ATOM 1684 C CA . ASP A 1 221 ? -24.433 2.934 11.709 1.00 97.50 221 ASP A CA 1
ATOM 1685 C C . ASP A 1 221 ? -22.942 2.879 11.338 1.00 97.50 221 ASP A C 1
ATOM 1687 O O . ASP A 1 221 ? -22.569 3.100 10.178 1.00 97.50 221 ASP A O 1
ATOM 1691 N N . ARG A 1 222 ? -22.050 2.607 12.301 1.00 97.88 222 ARG A N 1
ATOM 1692 C CA . ARG A 1 222 ? -20.605 2.475 12.046 1.00 97.88 222 ARG A CA 1
ATOM 1693 C C . ARG A 1 222 ? -20.288 1.207 11.252 1.00 97.88 222 ARG A C 1
ATOM 1695 O O . ARG A 1 222 ? -19.528 1.306 10.293 1.00 97.88 222 ARG A O 1
ATOM 1702 N N . VAL A 1 223 ? -20.919 0.069 11.546 1.00 97.94 223 VAL A N 1
ATOM 1703 C CA . VAL A 1 223 ? -20.760 -1.184 10.782 1.00 97.94 223 VAL A CA 1
ATOM 1704 C C . VAL A 1 223 ? -21.232 -1.014 9.339 1.00 97.94 223 VAL A C 1
ATOM 1706 O O . VAL A 1 223 ? -20.533 -1.407 8.403 1.00 97.94 223 VAL A O 1
ATOM 1709 N N . THR A 1 224 ? -22.373 -0.353 9.125 1.00 97.44 224 THR A N 1
ATOM 1710 C CA . THR A 1 224 ? -22.864 -0.042 7.773 1.00 97.44 224 THR A CA 1
ATOM 1711 C C . THR A 1 224 ? -21.874 0.837 7.005 1.00 97.44 224 THR A C 1
ATOM 1713 O O . THR A 1 224 ? -21.601 0.587 5.828 1.00 97.44 224 THR A O 1
ATOM 1716 N N . ARG A 1 225 ? -21.287 1.846 7.664 1.00 97.50 225 ARG A N 1
ATOM 1717 C CA . ARG A 1 225 ? -20.247 2.701 7.070 1.00 97.50 225 ARG A CA 1
ATOM 1718 C C . ARG A 1 225 ? -18.944 1.946 6.808 1.00 97.50 225 ARG A C 1
ATOM 1720 O O . ARG A 1 225 ? -18.359 2.149 5.749 1.00 97.50 225 ARG A O 1
ATOM 1727 N N . ALA A 1 226 ? -18.519 1.060 7.708 1.00 97.50 226 ALA A N 1
ATOM 1728 C CA . ALA A 1 226 ? -17.319 0.241 7.545 1.00 97.50 226 ALA A CA 1
ATOM 1729 C C . ALA A 1 226 ? -17.441 -0.684 6.328 1.00 97.50 226 ALA A C 1
ATOM 1731 O O . ALA A 1 226 ? -16.542 -0.732 5.492 1.00 97.50 226 ALA A O 1
ATOM 1732 N N . ARG A 1 227 ? -18.601 -1.330 6.155 1.00 95.81 227 ARG A N 1
ATOM 1733 C CA . ARG A 1 227 ? -18.890 -2.185 4.991 1.00 95.81 227 ARG A CA 1
ATOM 1734 C C . ARG A 1 227 ? -18.882 -1.425 3.661 1.00 95.81 227 ARG A C 1
ATOM 1736 O O . ARG A 1 227 ? -18.573 -2.012 2.633 1.00 95.81 227 ARG A O 1
ATOM 1743 N N . ARG A 1 228 ? -19.193 -0.125 3.677 1.00 95.62 228 ARG A N 1
ATOM 1744 C CA . ARG A 1 228 ? -19.181 0.760 2.495 1.00 95.62 228 ARG A CA 1
ATOM 1745 C C . ARG A 1 228 ? -17.874 1.538 2.319 1.00 95.62 228 ARG A C 1
ATOM 1747 O O . ARG A 1 228 ? -17.770 2.335 1.389 1.00 95.62 228 ARG A O 1
ATOM 1754 N N . ALA A 1 229 ? -16.897 1.361 3.206 1.00 96.12 229 ALA A N 1
ATOM 1755 C CA . ALA A 1 229 ? -15.656 2.118 3.153 1.00 96.12 229 ALA A CA 1
ATOM 1756 C C . ALA A 1 229 ? -14.813 1.689 1.944 1.00 96.12 229 ALA A C 1
ATOM 1758 O O . ALA A 1 229 ? -14.525 0.504 1.750 1.00 96.12 229 ALA A O 1
ATOM 1759 N N . SER A 1 230 ? -14.391 2.676 1.156 1.00 93.19 230 SER A N 1
ATOM 1760 C CA . SER A 1 230 ? -13.564 2.496 -0.038 1.00 93.19 230 SER A CA 1
ATOM 1761 C C . SER A 1 230 ? -12.087 2.813 0.199 1.00 93.19 230 SER A C 1
ATOM 1763 O O . SER A 1 230 ? -11.253 2.449 -0.625 1.00 93.19 230 SER A O 1
ATOM 1765 N N . SER A 1 231 ? -11.748 3.459 1.323 1.00 94.19 231 SER A N 1
ATOM 1766 C CA . SER A 1 231 ? -10.370 3.853 1.656 1.00 94.19 231 SER A CA 1
ATOM 1767 C C . SER A 1 231 ? -9.988 3.540 3.113 1.00 94.19 231 SER A C 1
ATOM 1769 O O . SER A 1 231 ? -10.835 3.656 4.009 1.00 94.19 231 SER A O 1
ATOM 1771 N N . PRO A 1 232 ? -8.716 3.187 3.396 1.00 94.31 232 PRO A N 1
ATOM 1772 C CA . PRO A 1 232 ? -8.260 2.913 4.761 1.00 94.31 232 PRO A CA 1
ATOM 1773 C C . PRO A 1 232 ? -8.466 4.105 5.702 1.00 94.31 232 PRO A C 1
ATOM 1775 O O . PRO A 1 232 ? -8.777 3.935 6.876 1.00 94.31 232 PRO A O 1
ATOM 1778 N N . ALA A 1 233 ? -8.376 5.330 5.175 1.00 94.19 233 ALA A N 1
ATOM 1779 C CA . ALA A 1 233 ? -8.631 6.549 5.935 1.00 94.19 233 ALA A CA 1
ATOM 1780 C C . ALA A 1 233 ? -10.084 6.651 6.441 1.00 94.19 233 ALA A C 1
ATOM 1782 O O . ALA A 1 233 ? -10.309 7.194 7.523 1.00 94.19 233 ALA A O 1
ATOM 1783 N N . GLN A 1 234 ? -11.070 6.145 5.689 1.00 96.75 234 GLN A N 1
ATOM 1784 C CA . GLN A 1 234 ? -12.463 6.086 6.147 1.00 96.75 234 GLN A CA 1
ATOM 1785 C C . GLN A 1 234 ? -12.627 5.070 7.278 1.00 96.75 234 GLN A C 1
ATOM 1787 O O . GLN A 1 234 ? -13.228 5.411 8.293 1.00 96.75 234 GLN A O 1
ATOM 1792 N N . LEU A 1 235 ? -12.047 3.873 7.138 1.00 96.94 235 LEU A N 1
ATOM 1793 C CA . LEU A 1 235 ? -12.042 2.855 8.192 1.00 96.94 235 LEU A CA 1
ATOM 1794 C C . LEU A 1 235 ? -11.388 3.374 9.479 1.00 96.94 235 LEU A C 1
ATOM 1796 O O . LEU A 1 235 ? -12.001 3.334 10.540 1.00 96.94 235 LEU A O 1
ATOM 1800 N N . ALA A 1 236 ? -10.198 3.970 9.374 1.00 95.88 236 ALA A N 1
ATOM 1801 C CA . ALA A 1 236 ? -9.477 4.520 10.520 1.00 95.88 236 ALA A CA 1
ATOM 1802 C C . ALA A 1 236 ? -10.265 5.622 11.251 1.00 95.88 236 ALA A C 1
ATOM 1804 O O . ALA A 1 236 ? -10.155 5.761 12.465 1.00 95.88 236 ALA A O 1
ATOM 1805 N N . ARG A 1 237 ? -11.080 6.416 10.541 1.00 96.56 237 ARG A N 1
ATOM 1806 C CA . ARG A 1 237 ? -11.958 7.418 11.171 1.00 96.56 237 ARG A CA 1
ATOM 1807 C C . ARG A 1 237 ? -13.086 6.788 11.992 1.00 96.56 237 ARG A C 1
ATOM 1809 O O . ARG A 1 237 ? -13.528 7.432 12.934 1.00 96.56 237 ARG A O 1
ATOM 1816 N N . LEU A 1 238 ? -13.547 5.582 11.649 1.00 97.38 238 LEU A N 1
ATOM 1817 C CA . LEU A 1 238 ? -14.651 4.907 12.345 1.00 97.38 238 LEU A CA 1
ATOM 1818 C C . LEU A 1 238 ? -14.250 4.301 13.693 1.00 97.38 238 LEU A C 1
ATOM 1820 O O . LEU A 1 238 ? -15.134 4.067 14.509 1.00 97.38 238 LEU A O 1
ATOM 1824 N N . VAL A 1 239 ? -12.958 4.056 13.918 1.00 97.25 239 VAL A N 1
ATOM 1825 C CA . VAL A 1 239 ? -12.436 3.436 15.153 1.00 97.25 239 VAL A CA 1
ATOM 1826 C C . VAL A 1 239 ? -11.483 4.344 15.933 1.00 97.25 239 VAL A C 1
ATOM 1828 O O . VAL A 1 239 ? -11.023 3.990 17.013 1.00 97.25 239 VAL A O 1
ATOM 1831 N N . ARG A 1 240 ? -11.185 5.545 15.418 1.00 96.06 240 ARG A N 1
ATOM 1832 C CA . ARG A 1 240 ? -10.198 6.463 16.011 1.00 96.06 240 ARG A CA 1
ATOM 1833 C C . ARG A 1 240 ? -10.458 6.765 17.486 1.00 96.06 240 ARG A C 1
ATOM 1835 O O . ARG A 1 240 ? -9.514 6.859 18.256 1.00 96.06 240 ARG A O 1
ATOM 1842 N N . ASP A 1 241 ? -11.715 6.959 17.855 1.00 94.75 241 ASP A N 1
ATOM 1843 C CA . ASP A 1 241 ? -12.152 7.274 19.216 1.00 94.75 241 ASP A CA 1
ATOM 1844 C C . ASP A 1 241 ? -12.276 6.037 20.119 1.00 94.75 241 ASP A C 1
ATOM 1846 O O . ASP A 1 241 ? -12.551 6.173 21.308 1.00 94.75 241 ASP A O 1
ATOM 1850 N N . LEU A 1 242 ? -12.063 4.831 19.590 1.00 95.56 242 LEU A N 1
ATOM 1851 C CA . LEU A 1 242 ? -12.102 3.575 20.345 1.00 95.56 242 LEU A CA 1
ATOM 1852 C C . LEU A 1 242 ? -10.710 3.121 20.805 1.00 95.56 242 LEU A C 1
ATOM 1854 O O . LEU A 1 242 ? -10.602 2.330 21.745 1.00 95.56 242 LEU A O 1
ATOM 1858 N N . ALA A 1 243 ? -9.651 3.677 20.212 1.00 92.75 243 ALA A N 1
ATOM 1859 C CA . ALA A 1 243 ? -8.262 3.339 20.497 1.00 92.75 243 ALA A CA 1
ATOM 1860 C C . ALA A 1 243 ? -7.476 4.509 21.124 1.00 92.75 243 ALA A C 1
ATOM 1862 O O . ALA A 1 243 ? -7.829 5.680 21.001 1.00 92.75 243 ALA A O 1
ATOM 1863 N N . GLY A 1 244 ? -6.367 4.184 21.796 1.00 92.12 244 GLY A N 1
ATOM 1864 C CA . GLY A 1 244 ? -5.433 5.169 22.354 1.00 92.12 244 GLY A CA 1
ATOM 1865 C C . GLY A 1 244 ? -5.781 5.689 23.755 1.00 92.12 244 GLY A C 1
ATOM 1866 O O . GLY A 1 244 ? -6.652 5.168 24.450 1.00 92.12 244 GLY A O 1
ATOM 1867 N N . ALA A 1 245 ? -5.038 6.710 24.198 1.00 85.75 245 ALA A N 1
ATOM 1868 C CA . ALA A 1 245 ? -5.147 7.280 25.549 1.00 85.75 245 ALA A CA 1
ATOM 1869 C C . ALA A 1 245 ? -6.456 8.057 25.788 1.00 85.75 245 ALA A C 1
ATOM 1871 O O . ALA A 1 245 ? -6.917 8.160 26.934 1.00 85.75 245 ALA A O 1
ATOM 1872 N N . ASP A 1 246 ? -7.045 8.546 24.696 1.00 88.88 246 ASP A N 1
ATOM 1873 C CA . ASP A 1 246 ? -8.298 9.299 24.651 1.00 88.88 246 ASP A CA 1
ATOM 1874 C C . ASP A 1 246 ? -9.470 8.438 24.170 1.00 88.88 246 ASP A C 1
ATOM 1876 O O . ASP A 1 246 ? -10.507 8.972 23.776 1.00 88.88 246 ASP A O 1
ATOM 1880 N N . ARG A 1 247 ? -9.331 7.102 24.216 1.00 95.06 247 ARG A N 1
ATOM 1881 C CA . ARG A 1 247 ? -10.425 6.210 23.838 1.00 95.06 247 ARG A CA 1
ATOM 1882 C C . ARG A 1 247 ? -11.664 6.468 24.683 1.00 95.06 247 ARG A C 1
ATOM 1884 O O . ARG A 1 247 ? -11.573 6.784 25.876 1.00 95.06 247 ARG A O 1
ATOM 1891 N N . ARG A 1 248 ? -12.832 6.254 24.088 1.00 94.56 248 ARG A N 1
ATOM 1892 C CA . ARG A 1 248 ? -14.108 6.317 24.791 1.00 94.56 248 ARG A CA 1
ATOM 1893 C C . ARG A 1 248 ? -14.126 5.288 25.933 1.00 94.56 248 ARG A C 1
ATOM 1895 O O . ARG A 1 248 ? -13.708 4.142 25.725 1.00 94.56 248 ARG A O 1
ATOM 1902 N N . PRO A 1 249 ? -14.566 5.658 27.147 1.00 94.44 249 PRO A N 1
ATOM 1903 C CA . PRO A 1 249 ? -14.549 4.747 28.280 1.00 94.44 249 PRO A CA 1
ATOM 1904 C C . PRO A 1 249 ? -15.569 3.620 28.114 1.00 94.44 249 PRO A C 1
ATOM 1906 O O . PRO A 1 249 ? -16.715 3.866 27.742 1.00 94.44 249 PRO A O 1
ATOM 1909 N N . SER A 1 250 ? -15.135 2.399 28.426 1.00 95.06 250 SER A N 1
ATOM 1910 C CA . SER A 1 250 ? -16.009 1.223 28.517 1.00 95.06 250 SER A CA 1
ATOM 1911 C C . SER A 1 250 ? -16.856 1.263 29.789 1.00 95.06 250 SER A C 1
ATOM 1913 O O . SER A 1 250 ? -16.522 1.972 30.747 1.00 95.06 250 SER A O 1
ATOM 1915 N N . ASP A 1 251 ? -17.896 0.436 29.856 1.00 91.88 251 ASP A N 1
ATOM 1916 C CA . ASP A 1 251 ? -18.674 0.244 31.086 1.00 91.88 251 ASP A CA 1
ATOM 1917 C C . ASP A 1 251 ? -17.799 -0.273 32.232 1.00 91.88 251 ASP A C 1
ATOM 1919 O O . ASP A 1 251 ? -17.949 0.142 33.382 1.00 91.88 251 ASP A O 1
ATOM 1923 N N . ALA A 1 252 ? -16.806 -1.109 31.919 1.00 92.88 252 ALA A N 1
ATOM 1924 C CA . ALA A 1 252 ? -15.824 -1.569 32.892 1.00 92.88 252 ALA A CA 1
ATOM 1925 C C . ALA A 1 252 ? -14.947 -0.420 33.424 1.00 92.88 252 ALA A C 1
ATOM 1927 O O . ALA A 1 252 ? -14.637 -0.387 34.618 1.00 92.88 252 ALA A O 1
ATOM 1928 N N . ASP A 1 253 ? -14.553 0.534 32.573 1.00 95.81 253 ASP A N 1
ATOM 1929 C CA . ASP A 1 253 ? -13.797 1.721 32.994 1.00 95.81 253 ASP A CA 1
ATOM 1930 C C . ASP A 1 253 ? -14.651 2.611 33.906 1.00 95.81 253 ASP A C 1
ATOM 1932 O O . ASP A 1 253 ? -14.195 3.020 34.976 1.00 95.81 253 ASP A O 1
ATOM 1936 N N . ARG A 1 254 ? -15.917 2.839 33.535 1.00 95.69 254 ARG A N 1
ATOM 1937 C CA . ARG A 1 254 ? -16.883 3.590 34.352 1.00 95.69 254 ARG A CA 1
ATOM 1938 C C . ARG A 1 254 ? -17.101 2.913 35.707 1.00 95.69 254 ARG A C 1
ATOM 1940 O O . ARG A 1 254 ? -16.956 3.563 36.738 1.00 95.69 254 ARG A O 1
ATOM 1947 N N . ALA A 1 255 ? -17.327 1.599 35.733 1.00 93.75 255 ALA A N 1
ATOM 1948 C CA . ALA A 1 255 ? -17.512 0.827 36.963 1.00 93.75 255 ALA A CA 1
ATOM 1949 C C . ALA A 1 255 ? -16.271 0.847 37.877 1.00 93.75 255 ALA A C 1
ATOM 1951 O O . ALA A 1 255 ? -16.397 0.955 39.105 1.00 93.75 255 ALA A O 1
ATOM 1952 N N . LYS A 1 256 ? -15.060 0.785 37.303 1.00 95.19 256 LYS A N 1
ATOM 1953 C CA . LYS A 1 256 ? -13.799 0.941 38.051 1.00 95.19 256 LYS A CA 1
ATOM 1954 C C . LYS A 1 256 ? -13.690 2.332 38.672 1.00 95.19 256 LYS A C 1
ATOM 1956 O O . LYS A 1 256 ? -13.351 2.429 39.854 1.00 95.19 256 LYS A O 1
ATOM 1961 N N . THR A 1 257 ? -14.017 3.378 37.916 1.00 97.12 257 THR A N 1
ATOM 1962 C CA . THR A 1 257 ? -14.036 4.764 38.403 1.00 97.12 257 THR A CA 1
ATOM 1963 C C . THR A 1 257 ? -15.053 4.936 39.525 1.00 97.12 257 THR A C 1
ATOM 1965 O O . THR A 1 257 ? -14.681 5.379 40.609 1.00 97.12 257 THR A O 1
ATOM 1968 N N . THR A 1 258 ? -16.297 4.484 39.349 1.00 97.12 258 THR A N 1
ATOM 1969 C CA . THR A 1 258 ? -17.327 4.510 40.400 1.00 97.12 258 THR A CA 1
ATOM 1970 C C . THR A 1 258 ? -16.874 3.768 41.657 1.00 97.12 258 THR A C 1
ATOM 1972 O O . THR A 1 258 ? -17.037 4.274 42.765 1.00 97.12 258 THR A O 1
ATOM 1975 N N . SER A 1 259 ? -16.226 2.608 41.510 1.00 95.69 259 SER A N 1
ATOM 1976 C CA . SER A 1 259 ? -15.670 1.856 42.642 1.00 95.69 259 SER A CA 1
ATOM 1977 C C . SER A 1 259 ? -14.548 2.616 43.358 1.00 95.69 259 SER A C 1
ATOM 1979 O O . SER A 1 259 ? -14.448 2.565 44.584 1.00 95.69 259 SER A O 1
ATOM 1981 N N . ALA A 1 260 ? -13.691 3.326 42.618 1.00 96.00 260 ALA A N 1
ATOM 1982 C CA . ALA A 1 260 ? -12.639 4.161 43.190 1.00 96.00 260 ALA A CA 1
ATOM 1983 C C . ALA A 1 260 ? -13.216 5.372 43.938 1.00 96.00 260 ALA A C 1
ATOM 1985 O O . ALA A 1 260 ? -12.814 5.621 45.075 1.00 96.00 260 ALA A O 1
ATOM 1986 N N . LEU A 1 261 ? -14.208 6.050 43.356 1.00 96.38 261 LEU A N 1
ATOM 1987 C CA . LEU A 1 261 ? -14.945 7.139 44.000 1.00 96.38 261 LEU A CA 1
ATOM 1988 C C . LEU A 1 261 ? -15.653 6.650 45.276 1.00 96.38 261 LEU A C 1
ATOM 1990 O O . LEU A 1 261 ? -15.529 7.270 46.330 1.00 96.38 261 LEU A O 1
ATOM 1994 N N . ALA A 1 262 ? -16.314 5.489 45.231 1.00 95.31 262 ALA A N 1
ATOM 1995 C CA . ALA A 1 262 ? -16.988 4.907 46.391 1.00 95.31 262 ALA A CA 1
ATOM 1996 C C . ALA A 1 262 ? -16.001 4.566 47.521 1.00 95.31 262 ALA A C 1
ATOM 1998 O O . ALA A 1 262 ? -16.280 4.835 48.691 1.00 95.31 262 ALA A O 1
ATOM 1999 N N . ARG A 1 263 ? -14.813 4.040 47.190 1.00 94.56 263 ARG A N 1
ATOM 2000 C CA . ARG A 1 263 ? -13.725 3.853 48.168 1.00 94.56 263 ARG A CA 1
ATOM 2001 C C . ARG A 1 263 ? -13.220 5.185 48.722 1.00 94.56 263 ARG A C 1
ATOM 2003 O O . ARG A 1 263 ? -12.952 5.274 49.920 1.00 94.56 263 ARG A O 1
ATOM 2010 N N . GLY A 1 264 ? -13.107 6.216 47.886 1.00 94.31 264 GLY A N 1
ATOM 2011 C CA . GLY A 1 264 ? -12.768 7.575 48.312 1.00 94.31 264 GLY A CA 1
ATOM 2012 C C . GLY A 1 264 ? -13.745 8.102 49.366 1.00 94.31 264 GLY A C 1
ATOM 2013 O O . GLY A 1 264 ? -13.316 8.561 50.422 1.00 94.31 264 GLY A O 1
ATOM 2014 N N . LEU A 1 265 ? -15.050 7.932 49.141 1.00 94.69 265 LEU A N 1
ATOM 2015 C CA . LEU A 1 265 ? -16.095 8.292 50.104 1.00 94.69 265 LEU A CA 1
ATOM 2016 C C . LEU A 1 265 ? -15.995 7.467 51.400 1.00 94.69 265 LEU A C 1
ATOM 2018 O O . LEU A 1 265 ? -15.981 8.026 52.493 1.00 94.69 265 LEU A O 1
ATOM 2022 N N . GLN A 1 266 ? -15.863 6.140 51.294 1.00 91.62 266 GLN A N 1
ATOM 2023 C CA . GLN A 1 266 ? -15.765 5.241 52.457 1.00 91.62 266 GLN A CA 1
ATOM 2024 C C . GLN A 1 266 ? -14.534 5.511 53.329 1.00 91.62 266 GLN A C 1
ATOM 2026 O O . GLN A 1 266 ? -14.592 5.368 54.546 1.00 91.62 266 GLN A O 1
ATOM 2031 N N . THR A 1 267 ? -13.415 5.903 52.718 1.00 92.06 267 THR A N 1
ATOM 2032 C CA . THR A 1 267 ? -12.169 6.222 53.433 1.00 92.06 267 THR A CA 1
ATOM 2033 C C . THR A 1 267 ? -12.123 7.657 53.965 1.00 92.06 267 THR A C 1
ATOM 2035 O O . THR A 1 267 ? -11.144 8.027 54.619 1.00 92.06 267 THR A O 1
ATOM 2038 N N . GLY A 1 268 ? -13.168 8.454 53.710 1.00 92.62 268 GLY A N 1
ATOM 2039 C CA . GLY A 1 268 ? -13.262 9.859 54.107 1.00 92.62 268 GLY A CA 1
ATOM 2040 C C . GLY A 1 268 ? -12.395 10.804 53.272 1.00 92.62 268 GLY A C 1
ATOM 2041 O O . GLY A 1 268 ? -12.114 11.911 53.720 1.00 92.62 268 GLY A O 1
ATOM 2042 N N . ARG A 1 269 ? -11.935 10.372 52.088 1.00 91.12 269 ARG A N 1
ATOM 2043 C CA . ARG A 1 269 ? -11.183 11.215 51.141 1.00 91.12 269 ARG A CA 1
ATOM 2044 C C . ARG A 1 269 ? -12.085 12.117 50.309 1.00 91.12 269 ARG A C 1
ATOM 2046 O O . ARG A 1 269 ? -11.649 13.190 49.925 1.00 91.12 269 ARG A O 1
ATOM 2053 N N . LEU A 1 270 ? -13.309 11.672 50.035 1.00 94.44 270 LEU A N 1
ATOM 2054 C CA . LEU A 1 270 ? -14.329 12.465 49.357 1.00 94.44 270 LEU A CA 1
ATOM 2055 C C . LEU A 1 270 ? -15.455 12.801 50.326 1.00 94.44 270 LEU A C 1
ATOM 2057 O O . LEU A 1 270 ? -15.855 11.973 51.148 1.00 94.44 270 LEU A O 1
ATOM 2061 N N . THR A 1 271 ? -16.013 13.997 50.173 1.00 94.19 271 THR A N 1
ATOM 2062 C CA . THR A 1 271 ? -17.316 14.328 50.763 1.00 94.19 271 THR A CA 1
ATOM 2063 C C . THR A 1 271 ? -18.450 13.731 49.922 1.00 94.19 271 THR A C 1
ATOM 2065 O O . THR A 1 271 ? -18.248 13.389 48.758 1.00 94.19 271 THR A O 1
ATOM 2068 N N . LEU A 1 272 ? -19.662 13.616 50.480 1.00 93.44 272 LEU A N 1
ATOM 2069 C CA . LEU A 1 272 ? -20.821 13.107 49.730 1.00 93.44 272 LEU A CA 1
ATOM 2070 C C . LEU A 1 272 ? -21.137 13.985 48.506 1.00 93.44 272 LEU A C 1
ATOM 2072 O O . LEU A 1 272 ? -21.293 13.468 47.407 1.00 93.44 272 LEU A O 1
ATOM 2076 N N . THR A 1 273 ? -21.129 15.311 48.676 1.00 94.44 273 THR A N 1
ATOM 2077 C CA . THR A 1 273 ? -21.352 16.271 47.581 1.00 94.44 273 THR A CA 1
ATOM 2078 C C . THR A 1 273 ? -20.304 16.140 46.474 1.00 94.44 273 THR A C 1
ATOM 2080 O O . THR A 1 273 ? -20.619 16.264 45.293 1.00 94.44 273 THR A O 1
ATOM 2083 N N . GLU A 1 274 ? -19.045 15.895 46.841 1.00 95.44 274 GLU A N 1
ATOM 2084 C CA . GLU A 1 274 ? -17.964 15.701 45.876 1.00 95.44 274 GLU A CA 1
ATOM 2085 C C . GLU A 1 274 ? -18.071 14.358 45.150 1.00 95.44 274 GLU A C 1
ATOM 2087 O O . GLU A 1 274 ? -17.879 14.308 43.937 1.00 95.44 274 GLU A O 1
ATOM 2092 N N . TYR A 1 275 ? -18.424 13.290 45.870 1.00 95.94 275 TYR A N 1
ATOM 2093 C CA . TYR A 1 275 ? -18.718 11.988 45.282 1.00 95.94 275 TYR A CA 1
ATOM 2094 C C . TYR A 1 275 ? -19.832 12.095 44.233 1.00 95.94 275 TYR A C 1
ATOM 2096 O O . TYR A 1 275 ? -19.621 11.659 43.104 1.00 95.94 275 TYR A O 1
ATOM 2104 N N . ASP A 1 276 ? -20.957 12.738 44.559 1.00 97.00 276 ASP A N 1
ATOM 2105 C CA . ASP A 1 276 ? -22.084 12.895 43.631 1.00 97.00 276 ASP A CA 1
ATOM 2106 C C . ASP A 1 276 ? -21.677 13.691 42.382 1.00 97.00 276 ASP A C 1
ATOM 2108 O O . ASP A 1 276 ? -21.944 13.269 41.255 1.00 97.00 276 ASP A O 1
ATOM 2112 N N . ARG A 1 277 ? -20.943 14.802 42.554 1.00 97.56 277 ARG A N 1
ATOM 2113 C CA . ARG A 1 277 ? -20.431 15.602 41.429 1.00 97.56 277 ARG A CA 1
ATOM 2114 C C . ARG A 1 277 ? -19.490 14.794 40.533 1.00 97.56 277 ARG A C 1
ATOM 2116 O O . ARG A 1 277 ? -19.631 14.828 39.313 1.00 97.56 277 ARG A O 1
ATOM 2123 N N . ARG A 1 278 ? -18.525 14.076 41.119 1.00 98.00 278 ARG A N 1
ATOM 2124 C CA . ARG A 1 278 ? -17.563 13.261 40.358 1.00 98.00 278 ARG A CA 1
ATOM 2125 C C . ARG A 1 278 ? -18.230 12.054 39.705 1.00 98.00 278 ARG A C 1
ATOM 2127 O O . ARG A 1 278 ? -17.781 11.628 38.648 1.00 98.00 278 ARG A O 1
ATOM 2134 N N . LEU A 1 279 ? -19.300 11.521 40.293 1.00 97.38 279 LEU A N 1
ATOM 2135 C CA . LEU A 1 279 ? -20.074 10.429 39.710 1.00 97.38 279 LEU A CA 1
ATOM 2136 C C . LEU A 1 279 ? -20.822 10.881 38.449 1.00 97.38 279 LEU A C 1
ATOM 2138 O O . LEU A 1 279 ? -20.767 10.181 37.441 1.00 97.38 279 LEU A O 1
ATOM 2142 N N . VAL A 1 280 ? -21.448 12.065 38.476 1.00 97.19 280 VAL A N 1
ATOM 2143 C CA . VAL A 1 280 ? -22.058 12.676 37.280 1.00 97.19 280 VAL A CA 1
ATOM 2144 C C . VAL A 1 280 ? -20.989 12.963 36.223 1.00 97.19 280 VAL A C 1
ATOM 2146 O O . VAL A 1 280 ? -21.132 12.532 35.083 1.00 97.19 280 VAL A O 1
ATOM 2149 N N . ALA A 1 281 ? -19.860 13.566 36.611 1.00 97.06 281 ALA A N 1
ATOM 2150 C CA . ALA A 1 281 ? -18.749 13.816 35.690 1.00 97.06 281 ALA A CA 1
ATOM 2151 C C . ALA A 1 281 ? -18.180 12.519 35.077 1.00 97.06 281 ALA A C 1
ATOM 2153 O O . ALA A 1 281 ? -17.812 12.494 33.906 1.00 97.06 281 ALA A O 1
ATOM 2154 N N . ALA A 1 282 ? -18.139 11.418 35.836 1.00 96.69 282 ALA A N 1
ATOM 2155 C CA . ALA A 1 282 ? -17.725 10.112 35.324 1.00 96.69 282 ALA A CA 1
ATOM 2156 C C . ALA A 1 282 ? -18.744 9.518 34.336 1.00 96.69 282 ALA A C 1
ATOM 2158 O O . ALA A 1 282 ? -18.351 8.821 33.401 1.00 96.69 282 ALA A O 1
ATOM 2159 N N . ALA A 1 283 ? -20.039 9.793 34.516 1.00 93.81 283 ALA A N 1
ATOM 2160 C CA . ALA A 1 283 ? -21.082 9.397 33.573 1.00 93.81 283 ALA A CA 1
ATOM 2161 C C . ALA A 1 283 ? -21.038 10.225 32.272 1.00 93.81 283 ALA A C 1
ATOM 2163 O O . ALA A 1 283 ? -21.309 9.694 31.196 1.00 93.81 283 ALA A O 1
ATOM 2164 N N . GLU A 1 284 ? -20.639 11.493 32.349 1.00 95.38 284 GLU A N 1
ATOM 2165 C CA . GLU A 1 284 ? -20.528 12.400 31.195 1.00 95.38 284 GLU A CA 1
ATOM 2166 C C . GLU A 1 284 ? -19.165 12.332 30.486 1.00 95.38 284 GLU A C 1
ATOM 2168 O O . GLU A 1 284 ? -19.007 12.859 29.384 1.00 95.38 284 GLU A O 1
ATOM 2173 N N . ALA A 1 285 ? -18.174 11.664 31.082 1.00 95.62 285 ALA A N 1
ATOM 2174 C CA . ALA A 1 285 ? -16.832 11.564 30.526 1.00 95.62 285 ALA A CA 1
ATOM 2175 C C . ALA A 1 285 ? -16.833 10.905 29.136 1.00 95.62 285 ALA A C 1
ATOM 2177 O O . ALA A 1 285 ? -17.232 9.750 28.956 1.00 95.62 285 ALA A O 1
ATOM 2178 N N . THR A 1 286 ? -16.319 11.637 28.150 1.00 93.19 286 THR A N 1
ATOM 2179 C CA . THR A 1 286 ? -16.222 11.190 26.754 1.00 93.19 286 THR A CA 1
ATOM 2180 C C . THR A 1 286 ? -14.959 10.380 26.466 1.00 93.19 286 THR A C 1
ATOM 2182 O O . THR A 1 286 ? -14.935 9.647 25.481 1.00 93.19 286 THR A O 1
ATOM 2185 N N . GLY A 1 287 ? -13.940 10.452 27.331 1.00 95.19 287 GLY A N 1
ATOM 2186 C CA . GLY A 1 287 ? -12.652 9.775 27.154 1.00 95.19 287 GLY A CA 1
ATOM 2187 C C . GLY A 1 287 ? -12.070 9.216 28.456 1.00 95.19 287 GLY A C 1
ATOM 2188 O O . GLY A 1 287 ? -12.340 9.712 29.552 1.00 95.19 287 GLY A O 1
ATOM 2189 N N . THR A 1 288 ? -11.219 8.191 28.349 1.00 95.44 288 THR A N 1
ATOM 2190 C CA . THR A 1 288 ? -10.547 7.579 29.509 1.00 95.44 288 THR A CA 1
ATOM 2191 C C . THR A 1 288 ? -9.588 8.524 30.236 1.00 95.44 288 THR A C 1
ATOM 2193 O O . THR A 1 288 ? -9.310 8.316 31.417 1.00 95.44 288 THR A O 1
ATOM 2196 N N . ALA A 1 289 ? -9.088 9.568 29.567 1.00 94.69 289 ALA A N 1
ATOM 2197 C CA . ALA A 1 289 ? -8.278 10.610 30.197 1.00 94.69 289 ALA A CA 1
ATOM 2198 C C . ALA A 1 289 ? -9.061 11.389 31.263 1.00 94.69 289 ALA A C 1
ATOM 2200 O O . ALA A 1 289 ? -8.580 11.512 32.388 1.00 94.69 289 ALA A O 1
ATOM 2201 N N . ALA A 1 290 ? -10.296 11.791 30.951 1.00 95.69 290 ALA A N 1
ATOM 2202 C CA . ALA A 1 290 ? -11.178 12.463 31.901 1.00 95.69 290 ALA A CA 1
ATOM 2203 C C . ALA A 1 290 ? -11.509 11.559 33.102 1.00 95.69 290 ALA A C 1
ATOM 2205 O O . ALA A 1 290 ? -11.448 11.999 34.247 1.00 95.69 290 ALA A O 1
ATOM 2206 N N . LEU A 1 291 ? -11.769 10.261 32.874 1.00 96.50 291 LEU A N 1
ATOM 2207 C CA . LEU A 1 291 ? -11.976 9.313 33.979 1.00 96.50 291 LEU A CA 1
ATOM 2208 C C . LEU A 1 291 ? -10.747 9.180 34.886 1.00 96.50 291 LEU A C 1
ATOM 2210 O O . LEU A 1 291 ? -10.903 9.091 36.102 1.00 96.50 291 LEU A O 1
ATOM 2214 N N . ARG A 1 292 ? -9.534 9.163 34.317 1.00 95.56 292 ARG A N 1
ATOM 2215 C CA . ARG A 1 292 ? -8.287 9.120 35.099 1.00 95.56 292 ARG A CA 1
ATOM 2216 C C . ARG A 1 292 ? -8.114 10.371 35.948 1.00 95.56 292 ARG A C 1
ATOM 2218 O O . ARG A 1 292 ? -7.737 10.249 37.108 1.00 95.56 292 ARG A O 1
ATOM 2225 N N . GLU A 1 293 ? -8.401 11.541 35.389 1.00 96.00 293 GLU A N 1
ATOM 2226 C CA . GLU A 1 293 ? -8.314 12.815 36.104 1.00 96.00 293 GLU A CA 1
ATOM 2227 C C . GLU A 1 293 ? -9.251 12.846 37.321 1.00 96.00 293 GLU A C 1
ATOM 2229 O O . GLU A 1 293 ? -8.827 13.225 38.411 1.00 96.00 293 GLU A O 1
ATOM 2234 N N . LEU A 1 294 ? -10.476 12.321 37.186 1.00 96.88 294 LEU A N 1
ATOM 2235 C CA . LEU A 1 294 ? -11.460 12.258 38.276 1.00 96.88 294 LEU A CA 1
ATOM 2236 C C . LEU A 1 294 ? -11.028 11.419 39.489 1.00 96.88 294 LEU A C 1
ATOM 2238 O O . LEU A 1 294 ? -11.624 11.563 40.560 1.00 96.88 294 LEU A O 1
ATOM 2242 N N . VAL A 1 295 ? -10.047 10.527 39.337 1.00 96.88 295 VAL A N 1
ATOM 2243 C CA . VAL A 1 295 ? -9.567 9.640 40.413 1.00 96.88 295 VAL A CA 1
ATOM 2244 C C . VAL A 1 295 ? -8.082 9.810 40.722 1.00 96.88 295 VAL A C 1
ATOM 2246 O O . VAL A 1 295 ? -7.566 9.084 41.572 1.00 96.88 295 VAL A O 1
ATOM 2249 N N . ALA A 1 296 ? -7.386 10.731 40.053 1.00 95.44 296 ALA A N 1
ATOM 2250 C CA . ALA A 1 296 ? -5.934 10.873 40.151 1.00 95.44 296 ALA A CA 1
ATOM 2251 C C . ALA A 1 296 ? -5.472 11.131 41.597 1.00 95.44 296 ALA A C 1
ATOM 2253 O O . ALA A 1 296 ? -4.556 10.476 42.093 1.00 95.44 296 ALA A O 1
ATOM 2254 N N . ASP A 1 297 ? -6.183 12.000 42.312 1.00 93.81 297 ASP A N 1
ATOM 2255 C CA . ASP A 1 297 ? -5.952 12.340 43.720 1.00 93.81 297 ASP A CA 1
ATOM 2256 C C . ASP A 1 297 ? -6.332 11.215 44.702 1.00 93.81 297 ASP A C 1
ATOM 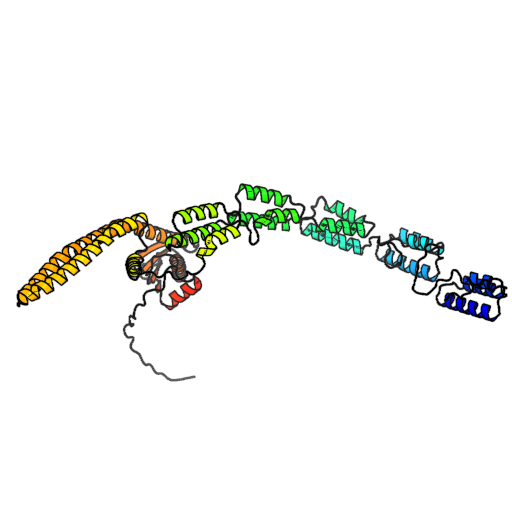2258 O O . ASP A 1 297 ? -5.858 11.170 45.839 1.00 93.81 297 ASP A O 1
ATOM 2262 N N . LEU A 1 298 ? -7.170 10.267 44.275 1.00 91.88 298 LEU A N 1
ATOM 2263 C CA . LEU A 1 298 ? -7.585 9.129 45.096 1.00 91.88 298 LEU A CA 1
ATOM 2264 C C . LEU A 1 298 ? -6.597 7.964 45.046 1.00 91.88 298 LEU A C 1
ATOM 2266 O O . LEU A 1 298 ? -6.590 7.148 45.969 1.00 91.88 298 LEU A O 1
ATOM 2270 N N . VAL A 1 299 ? -5.790 7.865 43.989 1.00 84.69 299 VAL A N 1
ATOM 2271 C CA . VAL A 1 299 ? -4.819 6.776 43.805 1.00 84.69 299 VAL A CA 1
ATOM 2272 C C . VAL A 1 299 ? -3.541 7.019 44.610 1.00 84.69 299 VAL A C 1
ATOM 2274 O O . VAL A 1 299 ? -2.933 6.061 45.091 1.00 84.69 299 VAL A O 1
ATOM 2277 N N . GLU A 1 300 ? -3.153 8.275 44.839 1.00 77.38 300 GLU A N 1
ATOM 2278 C CA . GLU A 1 300 ? -1.962 8.578 45.632 1.00 77.38 300 GLU A CA 1
ATOM 2279 C C . GLU A 1 300 ? -2.141 8.197 47.116 1.00 77.38 300 GLU A C 1
ATOM 2281 O O . GLU A 1 300 ? -3.196 8.378 47.743 1.00 77.38 300 GLU A O 1
ATOM 2286 N N . ALA A 1 301 ? -1.096 7.595 47.696 1.00 55.66 301 ALA A N 1
ATOM 2287 C CA . ALA A 1 301 ? -1.072 7.217 49.104 1.00 55.66 301 ALA A CA 1
ATOM 2288 C C . ALA A 1 301 ? -1.200 8.475 49.983 1.00 55.66 301 ALA A C 1
ATOM 2290 O O . ALA A 1 301 ? -0.632 9.519 49.662 1.00 55.66 301 ALA A O 1
ATOM 2291 N N . PRO A 1 302 ? -1.942 8.407 51.099 1.00 53.62 302 PRO A N 1
ATOM 2292 C CA . PRO A 1 302 ? -2.281 9.605 51.844 1.00 53.62 302 PRO A CA 1
ATOM 2293 C C . PRO A 1 302 ? -1.018 10.235 52.442 1.00 53.62 302 PRO A C 1
ATOM 2295 O O . PRO A 1 302 ? -0.225 9.553 53.100 1.00 53.62 302 PRO A O 1
ATOM 2298 N N . ARG A 1 303 ? -0.884 11.562 52.324 1.00 52.97 303 ARG A N 1
ATOM 2299 C CA . ARG A 1 303 ? -0.108 12.329 53.306 1.00 52.97 303 ARG A CA 1
ATOM 2300 C C . ARG A 1 303 ? -0.756 12.067 54.665 1.00 52.97 303 ARG A C 1
ATOM 2302 O O . ARG A 1 303 ? -1.946 12.313 54.840 1.00 52.97 303 ARG A O 1
ATOM 2309 N N . ARG A 1 304 ? -0.003 11.473 55.597 1.00 39.78 304 ARG A N 1
ATOM 2310 C CA . ARG A 1 304 ? -0.504 11.037 56.911 1.00 39.78 304 ARG A CA 1
ATOM 2311 C C . ARG A 1 304 ? -1.138 12.213 57.660 1.00 39.78 304 ARG A C 1
ATOM 2313 O O . ARG A 1 304 ? -0.433 13.023 58.251 1.00 39.78 304 ARG A O 1
ATOM 2320 N N . VAL A 1 305 ? -2.465 12.269 57.685 1.00 49.72 305 VAL A N 1
ATOM 2321 C CA . VAL A 1 305 ? -3.204 13.104 58.635 1.00 49.72 305 VAL A CA 1
ATOM 2322 C C . VAL A 1 305 ? -3.152 12.392 59.988 1.00 49.72 305 VAL A C 1
ATOM 2324 O O . VAL A 1 305 ? -3.498 11.213 60.082 1.00 49.72 305 VAL A O 1
ATOM 2327 N N . ARG A 1 306 ? -2.663 13.074 61.032 1.00 43.03 306 ARG A N 1
ATOM 2328 C CA . ARG A 1 306 ? -2.616 12.539 62.404 1.00 43.03 306 ARG A CA 1
ATOM 2329 C C . ARG A 1 306 ? -4.046 12.264 62.887 1.00 43.03 306 ARG A C 1
ATOM 2331 O O . ARG A 1 306 ? -4.782 13.202 63.168 1.00 43.03 306 ARG A O 1
ATOM 2338 N N . ARG A 1 307 ? -4.430 10.988 62.977 1.00 54.34 307 ARG A N 1
ATOM 2339 C CA . ARG A 1 307 ? -5.676 10.542 63.625 1.00 54.34 307 ARG A CA 1
ATOM 2340 C C . ARG A 1 307 ? -5.446 10.321 65.117 1.00 54.34 307 ARG A C 1
ATOM 2342 O O . ARG A 1 307 ? -4.345 9.933 65.514 1.00 54.34 307 ARG A O 1
ATOM 2349 N N . THR A 1 308 ? -6.468 10.569 65.932 1.00 66.94 308 THR A N 1
ATOM 2350 C CA . THR A 1 308 ? -6.373 10.427 67.389 1.00 66.94 308 THR A CA 1
ATOM 2351 C C . THR A 1 308 ? -6.564 8.962 67.825 1.00 66.94 308 THR A C 1
ATOM 2353 O O . THR A 1 308 ? -7.178 8.180 67.096 1.00 66.94 308 THR A O 1
ATOM 2356 N N . PRO A 1 309 ? -6.055 8.546 69.002 1.00 60.34 309 PRO A N 1
ATOM 2357 C CA . PRO A 1 309 ? -6.176 7.163 69.487 1.00 60.34 309 PRO A CA 1
ATOM 2358 C C . PRO A 1 309 ? -7.628 6.692 69.678 1.00 60.34 309 PRO A C 1
ATOM 2360 O O . PRO A 1 309 ? -7.920 5.507 69.528 1.00 60.34 309 PRO A O 1
ATOM 2363 N N . LEU A 1 310 ? -8.544 7.621 69.972 1.00 55.38 310 LEU A N 1
ATOM 2364 C CA . LEU A 1 310 ? -9.974 7.342 70.128 1.00 55.38 310 LEU A CA 1
ATOM 2365 C C . LEU A 1 310 ? -10.635 6.943 68.804 1.00 55.38 310 LEU A C 1
ATOM 2367 O O . LEU A 1 310 ? -11.454 6.027 68.796 1.00 55.38 310 LEU A O 1
ATOM 2371 N N . ASP A 1 311 ? -10.230 7.563 67.691 1.00 56.38 311 ASP A N 1
ATOM 2372 C CA . ASP A 1 311 ? -10.727 7.205 66.357 1.00 56.38 311 ASP A CA 1
ATOM 2373 C C . ASP A 1 311 ? -10.290 5.782 65.975 1.00 56.38 311 ASP A C 1
ATOM 2375 O O . ASP A 1 311 ? -11.072 5.022 65.412 1.00 56.38 311 ASP A O 1
ATOM 2379 N N . MET A 1 312 ? -9.074 5.373 66.366 1.00 58.94 312 MET A N 1
ATOM 2380 C CA . MET A 1 312 ? -8.577 4.013 66.115 1.00 58.94 312 MET A CA 1
ATOM 2381 C C . MET A 1 312 ? -9.310 2.949 66.940 1.00 58.94 312 MET A C 1
ATOM 2383 O O . MET A 1 312 ? -9.575 1.862 66.430 1.00 58.94 312 MET A O 1
ATOM 2387 N N . LEU A 1 313 ? -9.651 3.242 68.201 1.00 56.91 313 LEU A N 1
ATOM 2388 C CA . LEU A 1 313 ? -10.387 2.311 69.063 1.00 56.91 313 LEU A CA 1
ATOM 2389 C C . LEU A 1 313 ? -11.838 2.132 68.584 1.00 56.91 313 LEU A C 1
ATOM 2391 O O . LEU A 1 313 ? -12.363 1.019 68.583 1.00 56.91 313 LEU A O 1
ATOM 2395 N N . PHE A 1 314 ? -12.471 3.224 68.142 1.00 55.66 314 PHE A N 1
ATOM 2396 C CA . PHE A 1 314 ? -13.835 3.217 67.611 1.00 55.66 314 PHE A CA 1
ATOM 2397 C C . PHE A 1 314 ? -13.912 2.453 66.280 1.00 55.66 314 PHE A C 1
ATOM 2399 O O . PHE A 1 314 ? -14.797 1.614 66.100 1.00 55.66 314 PHE A O 1
ATOM 2406 N N . ASP A 1 315 ? -12.933 2.660 65.395 1.00 52.34 315 ASP A N 1
ATOM 2407 C CA . ASP A 1 315 ? -12.804 1.918 64.141 1.00 52.34 315 ASP A CA 1
ATOM 2408 C C . ASP A 1 315 ? -12.508 0.428 64.389 1.00 52.34 315 ASP A C 1
ATOM 2410 O O . ASP A 1 315 ? -13.112 -0.427 63.748 1.00 52.34 315 ASP A O 1
ATOM 2414 N N . ALA A 1 316 ? -11.656 0.074 65.358 1.00 53.84 316 ALA A N 1
ATOM 2415 C CA . ALA A 1 316 ? -11.344 -1.325 65.675 1.00 53.84 316 ALA A CA 1
ATOM 2416 C C . ALA A 1 316 ? -12.550 -2.107 66.226 1.00 53.84 316 ALA A C 1
ATOM 2418 O O . ALA A 1 316 ? -12.723 -3.286 65.907 1.00 53.84 316 ALA A O 1
ATOM 2419 N N . LEU A 1 317 ? -13.405 -1.457 67.023 1.00 51.78 317 LEU A N 1
ATOM 2420 C CA . LEU A 1 317 ? -14.598 -2.091 67.588 1.00 51.78 317 LEU A CA 1
ATOM 2421 C C . LEU A 1 317 ? -15.721 -2.250 66.549 1.00 51.78 317 LEU A C 1
ATOM 2423 O O . LEU A 1 317 ? -16.526 -3.175 66.647 1.00 51.78 317 LEU A O 1
ATOM 2427 N N . ILE A 1 318 ? -15.776 -1.361 65.551 1.00 51.88 318 ILE A N 1
ATOM 2428 C CA . ILE A 1 318 ? -16.879 -1.299 64.590 1.00 51.88 318 ILE A CA 1
ATOM 2429 C C . ILE A 1 318 ? -16.534 -1.928 63.228 1.00 51.88 318 ILE A C 1
ATOM 2431 O O . ILE A 1 318 ? -17.397 -2.580 62.636 1.00 51.88 318 ILE A O 1
ATOM 2435 N N . LEU A 1 319 ? -15.296 -1.848 62.730 1.00 51.12 319 LEU A N 1
ATOM 2436 C CA . LEU A 1 319 ? -14.918 -2.477 61.453 1.00 51.12 319 LEU A CA 1
ATOM 2437 C C . LEU A 1 319 ? -14.906 -4.011 61.494 1.00 51.12 319 LEU A C 1
ATOM 2439 O O . LEU A 1 319 ? -15.005 -4.635 60.437 1.00 51.12 319 LEU A O 1
ATOM 2443 N N . ASN A 1 320 ? -14.899 -4.635 62.676 1.00 44.66 320 ASN A N 1
ATOM 2444 C CA . ASN A 1 320 ? -15.161 -6.075 62.785 1.00 44.66 320 ASN A CA 1
ATOM 2445 C C . ASN A 1 320 ? -16.645 -6.443 62.555 1.00 44.66 320 ASN A C 1
ATOM 2447 O O . ASN A 1 320 ? -16.992 -7.619 62.506 1.00 44.66 320 ASN A O 1
ATOM 2451 N N . SER A 1 321 ? -17.523 -5.453 62.352 1.00 44.59 321 SER A N 1
ATOM 2452 C CA . SER A 1 321 ? -18.942 -5.619 62.014 1.00 44.59 321 SER A CA 1
ATOM 2453 C C . SER A 1 321 ? -19.256 -5.162 60.579 1.00 44.59 321 SER A C 1
ATOM 2455 O O . SER A 1 321 ? -20.200 -4.423 60.315 1.00 44.59 321 SER A O 1
ATOM 2457 N N . ALA A 1 322 ? -18.485 -5.640 59.600 1.00 43.88 322 ALA A N 1
ATOM 2458 C CA . ALA A 1 322 ? -18.664 -5.344 58.169 1.00 43.88 322 ALA A CA 1
ATOM 2459 C C . ALA A 1 322 ? -19.939 -5.957 57.518 1.00 43.88 322 ALA A C 1
ATOM 2461 O O . ALA A 1 322 ? -19.989 -6.157 56.301 1.00 43.88 322 ALA A O 1
ATOM 2462 N N . LEU A 1 323 ? -20.974 -6.271 58.309 1.00 42.69 323 LEU A N 1
ATOM 2463 C CA . LEU A 1 323 ? -22.219 -6.921 57.873 1.00 42.69 323 LEU A CA 1
ATOM 2464 C C . LEU A 1 323 ? -23.464 -6.018 57.959 1.00 42.69 323 LEU A C 1
ATOM 2466 O O . LEU A 1 323 ? -24.541 -6.440 57.541 1.00 42.69 323 LEU A O 1
ATOM 2470 N N . ILE A 1 324 ? -23.348 -4.773 58.438 1.00 47.53 324 ILE A N 1
ATOM 2471 C CA . ILE A 1 324 ? -24.504 -3.886 58.652 1.00 47.53 324 ILE A CA 1
ATOM 2472 C C . ILE A 1 324 ? -24.656 -2.875 57.497 1.00 47.53 324 ILE A C 1
ATOM 2474 O O . ILE A 1 324 ? -23.760 -2.056 57.296 1.00 47.53 324 ILE A O 1
ATOM 2478 N N . PRO A 1 325 ? -25.778 -2.860 56.746 1.00 46.38 325 PRO A N 1
ATOM 2479 C CA . PRO A 1 325 ? -26.031 -1.826 55.741 1.00 46.38 325 PRO A CA 1
ATOM 2480 C C . PRO A 1 325 ? -26.159 -0.426 56.379 1.00 46.38 325 PRO A C 1
ATOM 2482 O O . PRO A 1 325 ? -26.781 -0.253 57.430 1.00 46.38 325 PRO A O 1
ATOM 2485 N N . LEU A 1 326 ? -25.596 0.585 55.703 1.00 47.16 326 LEU A N 1
ATOM 2486 C CA . LEU A 1 326 ? -25.407 1.980 56.150 1.00 47.16 326 LEU A CA 1
ATOM 2487 C C . LEU A 1 326 ? -26.595 2.680 56.852 1.00 47.16 326 LEU A C 1
ATOM 2489 O O . LEU A 1 326 ? -26.337 3.364 57.847 1.00 47.16 326 LEU A O 1
ATOM 2493 N N . PRO A 1 327 ? -27.878 2.525 56.457 1.00 49.72 327 PRO A N 1
ATOM 2494 C CA . PRO A 1 327 ? -28.967 3.180 57.192 1.00 49.72 327 PRO A CA 1
ATOM 2495 C C . PRO A 1 327 ? -29.140 2.644 58.626 1.00 49.72 327 PRO A C 1
ATOM 2497 O O . PRO A 1 327 ? -29.622 3.365 59.495 1.00 49.72 327 PRO A O 1
ATOM 2500 N N . ARG A 1 328 ? -28.684 1.417 58.920 1.00 52.62 328 ARG A N 1
ATOM 2501 C CA . ARG A 1 328 ? -28.743 0.814 60.267 1.00 52.62 328 ARG A CA 1
ATOM 2502 C C . ARG A 1 328 ? -27.503 1.122 61.118 1.00 52.62 328 ARG A C 1
ATOM 2504 O O . ARG A 1 328 ? -27.584 1.109 62.343 1.00 52.62 328 ARG A O 1
ATOM 2511 N N . TYR A 1 329 ? -26.386 1.483 60.483 1.00 55.69 329 TYR A N 1
ATOM 2512 C CA . TYR A 1 329 ? -25.127 1.864 61.137 1.00 55.69 329 TYR A CA 1
ATOM 2513 C C . TYR A 1 329 ? -25.236 3.173 61.931 1.00 55.69 329 TYR A C 1
ATOM 2515 O O . TYR A 1 329 ? -24.736 3.277 63.053 1.00 55.69 329 TYR A O 1
ATOM 2523 N N . ARG A 1 330 ? -25.940 4.170 61.375 1.00 59.22 330 ARG A N 1
ATOM 2524 C CA . ARG A 1 330 ? -26.198 5.451 62.056 1.00 59.22 330 ARG A CA 1
ATOM 2525 C C . ARG A 1 330 ? -27.036 5.276 63.319 1.00 59.22 330 ARG A C 1
ATOM 2527 O O . ARG A 1 330 ? -26.756 5.921 64.320 1.00 59.22 330 ARG A O 1
ATOM 2534 N N . TRP A 1 331 ? -28.019 4.380 63.284 1.00 64.19 331 TRP A N 1
ATOM 2535 C CA . TRP A 1 331 ? -28.864 4.093 64.443 1.00 64.19 331 TRP A CA 1
ATOM 2536 C C . TRP A 1 331 ? -28.077 3.367 65.542 1.00 64.19 331 TRP A C 1
ATOM 2538 O O . TRP A 1 331 ? -28.166 3.728 66.711 1.00 64.19 331 TRP A O 1
ATOM 2548 N N . LEU A 1 332 ? -27.226 2.406 65.163 1.00 61.59 332 LEU A N 1
ATOM 2549 C CA . LEU A 1 332 ? -26.374 1.678 66.107 1.00 61.59 332 LEU A CA 1
ATOM 2550 C C . LEU A 1 332 ? -25.329 2.591 66.767 1.00 61.59 332 LEU A C 1
ATOM 2552 O O . LEU A 1 332 ? -25.133 2.527 67.974 1.00 61.59 332 LEU A O 1
ATOM 2556 N N . THR A 1 333 ? -24.691 3.480 66.002 1.00 64.19 333 THR A N 1
ATOM 2557 C CA . THR A 1 333 ? -23.721 4.446 66.551 1.00 64.19 333 THR A CA 1
ATOM 2558 C C . THR A 1 333 ? -24.384 5.485 67.455 1.00 64.19 333 THR A C 1
ATOM 2560 O O . THR A 1 333 ? -23.823 5.801 68.502 1.00 64.19 333 THR A O 1
ATOM 2563 N N . TRP A 1 334 ? -25.590 5.957 67.116 1.00 71.75 334 TRP A N 1
ATOM 2564 C CA . TRP A 1 334 ? -26.378 6.833 67.992 1.00 71.75 334 TRP A CA 1
ATOM 2565 C C . TRP A 1 334 ? -26.795 6.166 69.303 1.00 71.75 334 TRP A C 1
ATOM 2567 O O . TRP A 1 334 ? -26.875 6.846 70.318 1.00 71.75 334 TRP A O 1
ATOM 2577 N N . LEU A 1 335 ? -27.044 4.856 69.300 1.00 66.81 335 LEU A N 1
ATOM 2578 C CA . LEU A 1 335 ? -27.555 4.147 70.473 1.00 66.81 335 LEU A CA 1
ATOM 2579 C C . LEU A 1 335 ? -26.439 3.573 71.360 1.00 66.81 335 LEU A C 1
ATOM 2581 O O . LEU A 1 335 ? -26.527 3.633 72.581 1.00 66.81 335 LEU A O 1
ATOM 2585 N N . VAL A 1 336 ? -25.361 3.058 70.763 1.00 69.75 336 VAL A N 1
ATOM 2586 C CA . VAL A 1 336 ? -24.264 2.385 71.482 1.00 69.75 336 VAL A CA 1
ATOM 2587 C C . VAL A 1 336 ? -23.284 3.383 72.104 1.00 69.75 336 VAL A C 1
ATOM 2589 O O . VAL A 1 336 ? -22.794 3.158 73.209 1.00 69.75 336 VAL A O 1
ATOM 2592 N N . LYS A 1 337 ? -23.016 4.513 71.439 1.00 68.25 337 LYS A N 1
ATOM 2593 C CA . LYS A 1 337 ? -22.072 5.531 71.928 1.00 68.25 337 LYS A CA 1
ATOM 2594 C C . LYS A 1 337 ? -22.490 6.175 73.266 1.00 68.25 337 LYS A C 1
ATOM 2596 O O . LYS A 1 337 ? -21.638 6.233 74.153 1.00 68.25 337 LYS A O 1
ATOM 2601 N N . PRO A 1 338 ? -23.754 6.597 73.487 1.00 74.00 338 PRO A N 1
ATOM 2602 C CA . PRO A 1 338 ? -24.181 7.081 74.802 1.00 74.00 338 PRO A CA 1
ATOM 2603 C C . PRO A 1 338 ? -24.202 5.966 75.854 1.00 74.00 338 PRO A C 1
ATOM 2605 O O . PRO A 1 338 ? -23.910 6.230 77.014 1.00 74.00 338 PRO A O 1
ATOM 2608 N N . LEU A 1 339 ? -24.463 4.717 75.457 1.00 69.69 339 LEU A N 1
ATOM 2609 C CA . LEU A 1 339 ? -24.456 3.559 76.357 1.00 69.69 339 LEU A CA 1
ATOM 2610 C C . LEU A 1 339 ? -23.053 3.270 76.912 1.00 69.69 339 LEU A C 1
ATOM 2612 O O . LEU A 1 339 ? -22.904 3.050 78.110 1.00 69.69 339 LEU A O 1
ATOM 2616 N N . PHE A 1 340 ? -22.014 3.358 76.073 1.00 70.00 340 PHE A N 1
ATOM 2617 C CA . PHE A 1 340 ? -20.619 3.291 76.529 1.00 70.00 340 PHE A CA 1
ATOM 2618 C C . PHE A 1 340 ? -20.220 4.498 77.380 1.00 70.00 340 PHE A C 1
ATOM 2620 O O . PHE A 1 340 ? -19.477 4.331 78.344 1.00 70.00 340 PHE A O 1
ATOM 2627 N N . GLY A 1 341 ? -20.730 5.693 77.064 1.00 74.44 341 GLY A N 1
ATOM 2628 C CA . GLY A 1 341 ? -20.540 6.880 77.901 1.00 74.44 341 GLY A CA 1
ATOM 2629 C C . GLY A 1 341 ? -21.129 6.703 79.303 1.00 74.44 341 GLY A C 1
ATOM 2630 O O . GLY A 1 341 ? -20.455 6.977 80.291 1.00 74.44 341 GLY A O 1
ATOM 2631 N N . LEU A 1 342 ? -22.350 6.169 79.397 1.00 75.00 342 LEU A N 1
ATOM 2632 C CA . LEU A 1 342 ? -23.011 5.856 80.665 1.00 75.00 342 LEU A CA 1
ATOM 2633 C C . LEU A 1 342 ? -22.296 4.739 81.431 1.00 75.00 342 LEU A C 1
ATOM 2635 O O . LEU A 1 342 ? -22.148 4.843 82.644 1.00 75.00 342 LEU A O 1
ATOM 2639 N N . LEU A 1 343 ? -21.805 3.707 80.738 1.00 72.12 343 LEU A N 1
ATOM 2640 C CA . LEU A 1 343 ? -21.017 2.636 81.349 1.00 72.12 343 LEU A CA 1
ATOM 2641 C C . LEU A 1 343 ? -19.703 3.174 81.932 1.00 72.12 343 LEU A C 1
ATOM 2643 O O . LEU A 1 343 ? -19.377 2.891 83.081 1.00 72.12 343 LEU A O 1
ATOM 2647 N N . ALA A 1 344 ? -18.968 3.976 81.156 1.00 75.06 344 ALA A N 1
ATOM 2648 C CA . ALA A 1 344 ? -17.731 4.602 81.607 1.00 75.06 344 ALA A CA 1
ATOM 2649 C C . ALA A 1 344 ? -17.986 5.538 82.796 1.00 75.06 344 ALA A C 1
ATOM 2651 O O . ALA A 1 344 ? -17.242 5.490 83.773 1.00 75.06 344 ALA A O 1
ATOM 2652 N N . ALA A 1 345 ? -19.067 6.324 82.764 1.00 74.94 345 ALA A N 1
ATOM 2653 C CA . ALA A 1 345 ? -19.463 7.166 83.887 1.00 74.94 345 ALA A CA 1
ATOM 2654 C C . ALA A 1 345 ? -19.791 6.326 85.133 1.00 74.94 345 ALA A C 1
ATOM 2656 O O . ALA A 1 345 ? -19.234 6.590 86.191 1.00 74.94 345 ALA A O 1
ATOM 2657 N N . ALA A 1 346 ? -20.597 5.267 85.002 1.00 72.00 346 ALA A N 1
ATOM 2658 C CA . ALA A 1 346 ? -20.983 4.392 86.110 1.00 72.00 346 ALA A CA 1
ATOM 2659 C C . ALA A 1 346 ? -19.786 3.676 86.758 1.00 72.00 346 ALA A C 1
ATOM 2661 O O . ALA A 1 346 ? -19.692 3.632 87.983 1.00 72.00 346 ALA A O 1
ATOM 2662 N N . VAL A 1 347 ? -18.846 3.163 85.955 1.00 75.06 347 VAL A N 1
ATOM 2663 C CA . VAL A 1 347 ? -17.595 2.571 86.459 1.00 75.06 347 VAL A CA 1
ATOM 2664 C C . VAL A 1 347 ? -16.771 3.623 87.199 1.00 75.06 347 VAL A C 1
ATOM 2666 O O . VAL A 1 347 ? -16.289 3.357 88.296 1.00 75.06 347 VAL A O 1
ATOM 2669 N N . THR A 1 348 ? -16.659 4.832 86.644 1.00 76.62 348 THR A N 1
ATOM 2670 C CA . THR A 1 348 ? -15.924 5.931 87.289 1.00 76.62 348 THR A CA 1
ATOM 2671 C C . THR A 1 348 ? -16.555 6.306 88.634 1.00 76.62 348 THR A C 1
ATOM 2673 O O . THR A 1 348 ? -15.852 6.414 89.634 1.00 76.62 348 THR A O 1
ATOM 2676 N N . THR A 1 349 ? -17.885 6.438 88.694 1.00 77.00 349 THR A N 1
ATOM 2677 C CA . THR A 1 349 ? -18.619 6.738 89.935 1.00 77.00 349 THR A CA 1
ATOM 2678 C C . THR A 1 349 ? -18.483 5.616 90.965 1.00 77.00 349 THR A C 1
ATOM 2680 O O . THR A 1 349 ? -18.330 5.902 92.149 1.00 77.00 349 THR A O 1
ATOM 2683 N N . ALA A 1 350 ? -18.488 4.352 90.532 1.00 71.12 350 ALA A N 1
ATOM 2684 C CA . ALA A 1 350 ? -18.277 3.209 91.416 1.00 71.12 350 ALA A CA 1
ATOM 2685 C C . ALA A 1 350 ? -16.867 3.216 92.024 1.00 71.12 350 ALA A C 1
ATOM 2687 O O . ALA A 1 350 ? -16.738 3.071 93.235 1.00 71.12 350 ALA A O 1
ATOM 2688 N N . VAL A 1 351 ? -15.826 3.448 91.216 1.00 76.69 351 VAL A N 1
ATOM 2689 C CA . VAL A 1 351 ? -14.430 3.518 91.688 1.00 76.69 351 VAL A CA 1
ATOM 2690 C C . VAL A 1 351 ? -14.247 4.640 92.713 1.00 76.69 351 VAL A C 1
ATOM 2692 O O . VAL A 1 351 ? -13.726 4.391 93.797 1.00 76.69 351 VAL A O 1
ATOM 2695 N N . VAL A 1 352 ? -14.755 5.844 92.424 1.00 78.62 352 VAL A N 1
ATOM 2696 C CA . VAL A 1 352 ? -14.687 6.982 93.361 1.00 78.62 352 VAL A CA 1
ATOM 2697 C C . VAL A 1 352 ? -15.481 6.703 94.644 1.00 78.62 352 VAL A C 1
ATOM 2699 O O . VAL A 1 352 ? -15.032 7.037 95.739 1.00 78.62 352 VAL A O 1
ATOM 2702 N N . GLY A 1 353 ? -16.643 6.051 94.537 1.00 75.56 353 GLY A N 1
ATOM 2703 C CA . GLY A 1 353 ? -17.452 5.664 95.695 1.00 75.56 353 GLY A CA 1
ATOM 2704 C C . GLY A 1 353 ? -16.766 4.641 96.606 1.00 75.56 353 GLY A C 1
ATOM 2705 O O . GLY A 1 353 ? -16.888 4.737 97.826 1.00 75.56 353 GLY A O 1
ATOM 2706 N N . ILE A 1 354 ? -16.012 3.695 96.034 1.00 69.31 354 ILE A N 1
ATOM 2707 C CA . ILE A 1 354 ? -15.250 2.685 96.788 1.00 69.31 354 ILE A CA 1
ATOM 2708 C C . ILE A 1 354 ? -14.115 3.340 97.580 1.00 69.31 354 ILE A C 1
ATOM 2710 O O . ILE A 1 354 ? -13.953 3.037 98.762 1.00 69.31 354 ILE A O 1
ATOM 2714 N N . GLU A 1 355 ? -13.367 4.264 96.969 1.00 71.62 355 GLU A N 1
ATOM 2715 C CA . GLU A 1 355 ? -12.310 5.005 97.672 1.00 71.62 355 GLU A CA 1
ATOM 2716 C C . GLU A 1 355 ? -12.877 5.857 98.817 1.00 71.62 355 GLU A C 1
ATOM 2718 O O . GLU A 1 355 ? -12.343 5.842 99.927 1.00 71.62 355 GLU A O 1
ATOM 2723 N N . ALA A 1 356 ? -14.005 6.537 98.588 1.00 73.69 356 ALA A N 1
ATOM 2724 C CA . ALA A 1 356 ? -14.663 7.343 99.614 1.00 73.69 356 ALA A CA 1
ATOM 2725 C C . ALA A 1 356 ? -15.192 6.495 100.790 1.00 73.69 356 ALA A C 1
ATOM 2727 O O . ALA A 1 356 ? -15.042 6.885 101.947 1.00 73.69 356 ALA A O 1
ATOM 2728 N N . ALA A 1 357 ? -15.775 5.321 100.524 1.00 65.88 357 ALA A N 1
ATOM 2729 C CA . ALA A 1 357 ? -16.294 4.432 101.567 1.00 65.88 357 ALA A CA 1
ATOM 2730 C C . ALA A 1 357 ? -15.178 3.788 102.413 1.00 65.88 357 ALA A C 1
ATOM 2732 O O . ALA A 1 357 ? -15.335 3.638 103.632 1.00 65.88 357 ALA A O 1
ATOM 2733 N N . ALA A 1 358 ? -14.043 3.456 101.785 1.00 67.56 358 ALA A N 1
ATOM 2734 C CA . ALA A 1 358 ? -12.867 2.910 102.462 1.00 67.56 358 ALA A CA 1
ATOM 2735 C C . ALA A 1 358 ? -12.235 3.915 103.444 1.00 67.56 358 ALA A C 1
ATOM 2737 O O . ALA A 1 358 ? -11.772 3.518 104.511 1.00 67.56 358 ALA A O 1
ATOM 2738 N N . LEU A 1 359 ? -12.276 5.215 103.124 1.00 76.44 359 LEU A N 1
ATOM 2739 C CA . LEU A 1 359 ? -11.773 6.288 103.992 1.00 76.44 359 LEU A CA 1
ATOM 2740 C C . LEU A 1 359 ? -12.635 6.530 105.242 1.00 76.44 359 LEU A C 1
ATOM 2742 O O . LEU A 1 359 ? -12.111 6.980 106.257 1.00 76.44 359 LEU A O 1
ATOM 2746 N N . VAL A 1 360 ? -13.941 6.252 105.183 1.00 74.44 360 VAL A N 1
ATOM 2747 C CA . VAL A 1 360 ? -14.888 6.636 106.247 1.00 74.44 360 VAL A CA 1
ATOM 2748 C C . VAL A 1 360 ? -15.114 5.535 107.285 1.00 74.44 360 VAL A C 1
ATOM 2750 O O . VAL A 1 360 ? -15.360 5.846 108.446 1.00 74.44 360 VAL A O 1
ATOM 2753 N N . THR A 1 361 ? -15.055 4.257 106.903 1.00 69.50 361 THR A N 1
ATOM 2754 C CA . THR A 1 361 ? -15.590 3.176 107.758 1.00 69.50 361 THR A CA 1
ATOM 2755 C C . THR A 1 361 ? -14.546 2.254 108.383 1.00 69.50 361 THR A C 1
ATOM 2757 O O . THR A 1 361 ? -14.862 1.598 109.368 1.00 69.50 361 THR A O 1
ATOM 2760 N N . GLY A 1 362 ? -13.314 2.185 107.863 1.00 68.06 362 GLY A N 1
ATOM 2761 C CA . GLY A 1 362 ? -12.230 1.356 108.424 1.00 68.06 362 GLY A CA 1
ATOM 2762 C C . GLY A 1 362 ? -12.460 -0.169 108.405 1.00 68.06 362 GLY A C 1
ATOM 2763 O O . GLY A 1 362 ? -11.519 -0.931 108.618 1.00 68.06 362 GLY A O 1
ATOM 2764 N N . GLU A 1 363 ? -13.673 -0.634 108.102 1.00 65.25 363 GLU A N 1
ATOM 2765 C CA . GLU A 1 363 ? -14.056 -2.042 108.066 1.00 65.25 363 GLU A CA 1
ATOM 2766 C C . GLU A 1 363 ? -14.259 -2.529 106.625 1.00 65.25 363 GLU A C 1
ATOM 2768 O O . GLU A 1 363 ? -15.243 -2.219 105.950 1.00 65.25 363 GLU A O 1
ATOM 2773 N N . TRP A 1 364 ? -13.339 -3.375 106.155 1.00 67.94 364 TRP A N 1
ATOM 2774 C CA . TRP A 1 364 ? -13.361 -3.952 104.805 1.00 67.94 364 TRP A CA 1
ATOM 2775 C C . TRP A 1 364 ? -14.611 -4.802 104.504 1.00 67.94 364 TRP A C 1
ATOM 2777 O O . TRP A 1 364 ? -14.955 -4.996 103.338 1.00 67.94 364 TRP A O 1
ATOM 2787 N N . GLY A 1 365 ? -15.327 -5.276 105.531 1.00 67.50 365 GLY A N 1
ATOM 2788 C CA . GLY A 1 365 ? -16.526 -6.107 105.378 1.00 67.50 365 GLY A CA 1
ATOM 2789 C C . GLY A 1 365 ? -17.690 -5.391 104.680 1.00 67.50 365 GLY A C 1
ATOM 2790 O O . GLY A 1 365 ? -18.314 -5.964 103.784 1.00 67.50 365 GLY A O 1
ATOM 2791 N N . PHE A 1 366 ? -17.941 -4.119 105.011 1.00 65.62 366 PHE A N 1
ATOM 2792 C CA . PHE A 1 366 ? -18.994 -3.326 104.362 1.00 65.62 366 PHE A CA 1
ATOM 2793 C C . PHE A 1 366 ? -18.617 -2.907 102.936 1.00 65.62 366 PHE A C 1
ATOM 2795 O O . PHE A 1 366 ? -19.477 -2.886 102.051 1.00 65.62 366 PHE A O 1
ATOM 2802 N N . ALA A 1 367 ? -17.331 -2.651 102.680 1.00 63.75 367 ALA A N 1
ATOM 2803 C CA . ALA A 1 367 ? -16.832 -2.299 101.352 1.00 63.75 367 ALA A CA 1
ATOM 2804 C C . ALA A 1 367 ? -17.027 -3.441 100.338 1.00 63.75 367 ALA A C 1
ATOM 2806 O O . ALA A 1 367 ? -17.442 -3.196 99.206 1.00 63.75 367 ALA A O 1
ATOM 2807 N N . VAL A 1 368 ? -16.809 -4.697 100.749 1.00 70.81 368 VAL A N 1
ATOM 2808 C CA . VAL A 1 368 ? -17.036 -5.873 99.888 1.00 70.81 368 VAL A CA 1
ATOM 2809 C C . VAL A 1 368 ? -18.527 -6.068 99.585 1.00 70.81 368 VAL A C 1
ATOM 2811 O O . VAL A 1 368 ? -18.884 -6.369 98.445 1.00 70.81 368 VAL A O 1
ATOM 2814 N N . GLY A 1 369 ? -19.409 -5.835 100.564 1.00 72.25 369 GLY A N 1
ATOM 2815 C CA . GLY A 1 369 ? -20.861 -5.886 100.362 1.00 72.25 369 GLY A CA 1
ATOM 2816 C C . GLY A 1 369 ? -21.361 -4.848 99.351 1.00 72.25 369 GLY A C 1
ATOM 2817 O O . GLY A 1 369 ? -22.124 -5.185 98.444 1.00 72.25 369 GLY A O 1
ATOM 2818 N N . PHE A 1 370 ? -20.876 -3.605 99.443 1.00 73.19 370 PHE A N 1
ATOM 2819 C CA . PHE A 1 370 ? -21.199 -2.545 98.479 1.00 73.19 370 PHE A CA 1
ATOM 2820 C C . PHE A 1 370 ? -20.586 -2.783 97.095 1.00 73.19 370 PHE A C 1
ATOM 2822 O O . PHE A 1 370 ? -21.232 -2.487 96.092 1.00 73.19 370 PHE A O 1
ATOM 2829 N N . LEU A 1 371 ? -19.388 -3.367 97.022 1.00 71.31 371 LEU A N 1
ATOM 2830 C CA . LEU A 1 371 ? -18.766 -3.793 95.766 1.00 71.31 371 LEU A CA 1
ATOM 2831 C C . LEU A 1 371 ? -19.598 -4.860 95.055 1.00 71.31 371 LEU A C 1
ATOM 2833 O O . LEU A 1 371 ? -19.861 -4.734 93.862 1.00 71.31 371 LEU A O 1
ATOM 2837 N N . LEU A 1 372 ? -20.046 -5.886 95.781 1.00 73.94 372 LEU A N 1
ATOM 2838 C CA . LEU A 1 372 ? -20.882 -6.944 95.217 1.00 73.94 372 LEU A CA 1
ATOM 2839 C C . LEU A 1 372 ? -22.256 -6.412 94.806 1.00 73.94 372 LEU A C 1
ATOM 2841 O O . LEU A 1 372 ? -22.718 -6.719 93.709 1.00 73.94 372 LEU A O 1
ATOM 2845 N N . LEU A 1 373 ? -22.884 -5.568 95.629 1.00 76.12 373 LEU A N 1
ATOM 2846 C CA . LEU A 1 373 ? -24.171 -4.962 95.294 1.00 76.12 373 LEU A CA 1
ATOM 2847 C C . LEU A 1 373 ? -24.051 -4.021 94.086 1.00 76.12 373 LEU A C 1
ATOM 2849 O O . LEU A 1 373 ? -24.848 -4.116 93.156 1.00 76.12 373 LEU A O 1
ATOM 2853 N N . GLY A 1 374 ? -23.029 -3.164 94.050 1.00 73.81 374 GLY A N 1
ATOM 2854 C CA . GLY A 1 374 ? -22.742 -2.270 92.927 1.00 73.81 374 GLY A CA 1
ATOM 2855 C C . GLY A 1 374 ? -22.393 -3.028 91.646 1.00 73.81 374 GLY A C 1
ATOM 2856 O O . GLY A 1 374 ? -22.842 -2.647 90.567 1.00 73.81 374 GLY A O 1
ATOM 2857 N N . PHE A 1 375 ? -21.673 -4.147 91.753 1.00 73.81 375 PHE A N 1
ATOM 2858 C CA . PHE A 1 375 ? -21.383 -5.023 90.621 1.00 73.81 375 PHE A CA 1
ATOM 2859 C C . PHE A 1 375 ? -22.650 -5.693 90.088 1.00 73.81 375 PHE A C 1
ATOM 2861 O O . PHE A 1 375 ? -22.881 -5.675 88.884 1.00 73.81 375 PHE A O 1
ATOM 2868 N N . VAL A 1 376 ? -23.508 -6.234 90.959 1.00 76.19 376 VAL A N 1
ATOM 2869 C CA . VAL A 1 376 ? -24.768 -6.873 90.547 1.00 76.19 376 VAL A CA 1
ATOM 2870 C C . VAL A 1 376 ? -25.724 -5.849 89.930 1.00 76.19 376 VAL A C 1
ATOM 2872 O O . VAL A 1 376 ? -26.251 -6.084 88.842 1.00 76.19 376 VAL A O 1
ATOM 2875 N N . VAL A 1 377 ? -25.902 -4.688 90.564 1.00 77.06 377 VAL A N 1
ATOM 2876 C CA . VAL A 1 377 ? -26.780 -3.614 90.068 1.00 77.06 377 VAL A CA 1
ATOM 2877 C C . VAL A 1 377 ? -26.222 -2.971 88.791 1.00 77.06 377 VAL A C 1
ATOM 2879 O O . VAL A 1 377 ? -26.995 -2.631 87.901 1.00 77.06 377 VAL A O 1
ATOM 2882 N N . GLY A 1 378 ? -24.899 -2.852 88.650 1.00 71.94 378 GLY A N 1
ATOM 2883 C CA . GLY A 1 378 ? -24.247 -2.310 87.454 1.00 71.94 378 GLY A CA 1
ATOM 2884 C C . GLY A 1 378 ? -24.194 -3.291 86.279 1.00 71.94 378 GLY A C 1
ATOM 2885 O O . GLY A 1 378 ? -24.366 -2.885 85.130 1.00 71.94 378 GLY A O 1
ATOM 2886 N N . MET A 1 379 ? -24.011 -4.590 86.536 1.00 77.12 379 MET A N 1
ATOM 2887 C CA . MET A 1 379 ? -23.922 -5.609 85.484 1.00 77.12 379 MET A CA 1
ATOM 2888 C C . MET A 1 379 ? -25.283 -6.051 84.956 1.00 77.12 379 MET A C 1
ATOM 2890 O O . MET A 1 379 ? -25.378 -6.465 83.799 1.00 77.12 379 MET A O 1
ATOM 2894 N N . LEU A 1 380 ? -26.351 -5.962 85.751 1.00 77.06 380 LEU A N 1
ATOM 2895 C CA . LEU A 1 380 ? -27.682 -6.402 85.328 1.00 77.06 380 LEU A CA 1
ATOM 2896 C C . LEU A 1 380 ? -28.217 -5.613 84.104 1.00 77.06 380 LEU A C 1
ATOM 2898 O O . LEU A 1 380 ? -28.607 -6.259 83.129 1.00 77.06 380 LEU A O 1
ATOM 2902 N N . PRO A 1 381 ? -28.134 -4.266 84.038 1.00 74.81 381 PRO A N 1
ATOM 2903 C CA . PRO A 1 381 ? -28.484 -3.487 82.845 1.00 74.81 381 PRO A CA 1
ATOM 2904 C C . PRO A 1 381 ? -27.612 -3.813 81.629 1.00 74.81 381 PRO A C 1
ATOM 2906 O O . PRO A 1 381 ? -28.117 -3.889 80.511 1.00 74.81 381 PRO A O 1
ATOM 2909 N N . VAL A 1 382 ? -26.312 -4.047 81.835 1.00 73.69 382 VAL A N 1
ATOM 2910 C CA . VAL A 1 382 ? -25.366 -4.404 80.763 1.00 73.69 382 VAL A CA 1
ATOM 2911 C C . VAL A 1 382 ? -25.719 -5.765 80.179 1.00 73.69 382 VAL A C 1
ATOM 2913 O O . VAL A 1 382 ? -25.769 -5.929 78.961 1.00 73.69 382 VAL A O 1
ATOM 2916 N N . THR A 1 383 ? -26.036 -6.724 81.047 1.00 74.50 383 THR A N 1
ATOM 2917 C CA . THR A 1 383 ? -26.427 -8.083 80.667 1.00 74.50 383 THR A CA 1
ATOM 2918 C C . THR A 1 383 ? -27.754 -8.066 79.910 1.00 74.50 383 THR A C 1
ATOM 2920 O O . THR A 1 383 ? -27.860 -8.665 78.840 1.00 74.50 383 THR A O 1
ATOM 2923 N N . VAL A 1 384 ? -28.747 -7.311 80.392 1.00 78.81 384 VAL A N 1
ATOM 2924 C CA . VAL A 1 384 ? -30.038 -7.129 79.705 1.00 78.81 384 VAL A CA 1
ATOM 2925 C C . VAL A 1 384 ? -29.850 -6.431 78.354 1.00 78.81 384 VAL A C 1
ATOM 2927 O O . VAL A 1 384 ? -30.388 -6.896 77.349 1.00 78.81 384 VAL A O 1
ATOM 2930 N N . CYS A 1 385 ? -29.038 -5.373 78.285 1.00 77.56 385 CYS A N 1
ATOM 2931 C CA . CYS A 1 385 ? -28.731 -4.675 77.036 1.00 77.56 385 CYS A CA 1
ATOM 2932 C C . CYS A 1 385 ? -28.014 -5.593 76.035 1.00 77.56 385 CYS A C 1
ATOM 2934 O O . CYS A 1 385 ? -28.333 -5.582 74.847 1.00 77.56 385 CYS A O 1
ATOM 2936 N N . PHE A 1 386 ? -27.086 -6.430 76.504 1.00 75.69 386 PHE A N 1
ATOM 2937 C CA . PHE A 1 386 ? -26.389 -7.408 75.673 1.00 75.69 386 PHE A CA 1
ATOM 2938 C C . PHE A 1 386 ? -27.343 -8.482 75.134 1.00 75.69 386 PHE A C 1
ATOM 2940 O O . PHE A 1 386 ? -27.286 -8.821 73.951 1.00 75.69 386 PHE A O 1
ATOM 2947 N N . LEU A 1 387 ? -28.263 -8.987 75.962 1.00 79.06 387 LEU A N 1
ATOM 2948 C CA . LEU A 1 387 ? -29.275 -9.959 75.538 1.00 79.06 387 LEU A CA 1
ATOM 2949 C C . LEU A 1 387 ? -30.266 -9.359 74.530 1.00 79.06 387 LEU A C 1
ATOM 2951 O O . LEU A 1 387 ? -30.572 -10.006 73.526 1.00 79.06 387 LEU A O 1
ATOM 2955 N N . LEU A 1 388 ? -30.709 -8.116 74.740 1.00 77.31 388 LEU A N 1
ATOM 2956 C CA . LEU A 1 388 ? -31.568 -7.392 73.799 1.00 77.31 388 LEU A CA 1
ATOM 2957 C C . LEU A 1 388 ? -30.852 -7.112 72.478 1.00 77.31 388 LEU A C 1
ATOM 2959 O O . LEU A 1 388 ? -31.421 -7.355 71.415 1.00 77.31 388 LEU A O 1
ATOM 2963 N N . LEU A 1 389 ? -29.590 -6.678 72.525 1.00 75.75 389 LEU A N 1
ATOM 2964 C CA . LEU A 1 389 ? -28.772 -6.484 71.331 1.00 75.75 389 LEU A CA 1
ATOM 2965 C C . LEU A 1 389 ? -28.593 -7.810 70.582 1.00 75.75 389 LEU A C 1
ATOM 2967 O O . LEU A 1 389 ? -28.792 -7.858 69.373 1.00 75.75 389 LEU A O 1
ATOM 2971 N N . ARG A 1 390 ? -28.312 -8.912 71.285 1.00 72.88 390 ARG A N 1
ATOM 2972 C CA . ARG A 1 390 ? -28.194 -10.249 70.685 1.00 72.88 390 ARG A CA 1
ATOM 2973 C C . ARG A 1 390 ? -29.501 -10.707 70.030 1.00 72.88 390 ARG A C 1
ATOM 2975 O O . ARG A 1 390 ? -29.463 -11.264 68.933 1.00 72.88 390 ARG A O 1
ATOM 2982 N N . ALA A 1 391 ? -30.649 -10.467 70.663 1.00 73.31 391 ALA A N 1
ATOM 2983 C CA . ALA A 1 391 ? -31.963 -10.780 70.099 1.00 73.31 391 ALA A CA 1
ATOM 2984 C C . ALA A 1 391 ? -32.284 -9.911 68.868 1.00 73.31 391 ALA A C 1
ATOM 2986 O O . ALA A 1 391 ? -32.772 -10.421 67.856 1.00 73.31 391 ALA A O 1
ATOM 2987 N N . LEU A 1 392 ? -31.951 -8.618 68.919 1.00 75.44 392 LEU A N 1
ATOM 2988 C CA . LEU A 1 392 ? -32.125 -7.672 67.819 1.00 75.44 392 LEU A CA 1
ATOM 2989 C C . LEU A 1 392 ? -31.233 -8.031 66.623 1.00 75.44 392 LEU A C 1
ATOM 2991 O O . LEU A 1 392 ? -31.712 -8.064 65.492 1.00 75.44 392 LEU A O 1
ATOM 2995 N N . LEU A 1 393 ? -29.961 -8.360 66.867 1.00 69.56 393 LEU A N 1
ATOM 2996 C CA . LEU A 1 393 ? -29.024 -8.809 65.839 1.00 69.56 393 LEU A CA 1
ATOM 2997 C C . LEU A 1 393 ? -29.509 -10.117 65.195 1.00 69.56 393 LEU A C 1
ATOM 2999 O O . LEU A 1 393 ? -29.569 -10.196 63.971 1.00 69.56 393 LEU A O 1
ATOM 3003 N N . ARG A 1 394 ? -29.970 -11.102 65.981 1.00 71.38 394 ARG A N 1
ATOM 3004 C CA . ARG A 1 394 ? -30.590 -12.326 65.434 1.00 71.38 394 ARG A CA 1
ATOM 3005 C C . ARG A 1 394 ? -31.796 -12.020 64.544 1.00 71.38 394 ARG A C 1
ATOM 3007 O O . ARG A 1 394 ? -31.923 -12.606 63.476 1.00 71.38 394 ARG A O 1
ATOM 3014 N N . ARG A 1 395 ? -32.659 -11.082 64.943 1.00 72.62 395 ARG A N 1
ATOM 3015 C CA . ARG A 1 395 ? -33.853 -10.705 64.168 1.00 72.62 395 ARG A CA 1
ATOM 3016 C C . ARG A 1 395 ? -33.521 -9.911 62.899 1.00 72.62 395 ARG A C 1
ATOM 3018 O O . ARG A 1 395 ? -34.216 -10.058 61.897 1.00 72.62 395 ARG A O 1
ATOM 3025 N N . LEU A 1 396 ? -32.490 -9.065 62.939 1.00 65.56 396 LEU A N 1
ATOM 3026 C CA . LEU A 1 396 ? -32.100 -8.192 61.827 1.00 65.56 396 LEU A CA 1
ATOM 3027 C C . LEU A 1 396 ? -31.207 -8.880 60.792 1.00 65.56 396 LEU A C 1
ATOM 3029 O O . LEU A 1 396 ? -31.305 -8.539 59.613 1.00 65.56 396 LEU A O 1
ATOM 3033 N N . PHE A 1 397 ? -30.358 -9.815 61.218 1.00 60.16 397 PHE A N 1
ATOM 3034 C CA . PHE A 1 397 ? -29.385 -10.488 60.352 1.00 60.16 397 PHE A CA 1
ATOM 3035 C C . PHE A 1 397 ? -29.775 -11.929 60.007 1.00 60.16 397 PHE A C 1
ATOM 3037 O O . PHE A 1 397 ? -29.432 -12.394 58.925 1.00 60.16 397 PHE A O 1
ATOM 3044 N N . GLY A 1 398 ? -30.598 -12.592 60.828 1.00 57.03 398 GLY A N 1
ATOM 3045 C CA . GLY A 1 398 ? -30.962 -14.000 60.629 1.00 57.03 398 GLY A CA 1
ATOM 3046 C C . GLY A 1 398 ? -31.811 -14.311 59.390 1.00 57.03 398 GLY A C 1
ATOM 3047 O O . GLY A 1 398 ? -31.884 -15.470 59.008 1.00 57.03 398 GLY A O 1
ATOM 3048 N N . ARG A 1 399 ? -32.440 -13.316 58.740 1.00 59.03 399 ARG A N 1
ATOM 3049 C CA . ARG A 1 399 ? -33.173 -13.538 57.472 1.00 59.03 399 ARG A CA 1
ATOM 3050 C C . ARG A 1 399 ? -32.302 -13.372 56.226 1.00 59.03 399 ARG A C 1
ATOM 3052 O O . ARG A 1 399 ? -32.405 -14.170 55.312 1.00 59.03 399 ARG A O 1
ATOM 3059 N N . GLY A 1 400 ? -31.418 -12.373 56.199 1.00 61.88 400 GLY A N 1
ATOM 3060 C CA . GLY A 1 400 ? -30.609 -12.088 55.006 1.00 61.88 400 GLY A CA 1
ATOM 3061 C C . GLY A 1 400 ? -29.402 -13.012 54.828 1.00 61.88 400 GLY A C 1
ATOM 3062 O O . GLY A 1 400 ? -28.872 -13.118 53.725 1.00 61.88 400 GLY A O 1
ATOM 3063 N N . GLU A 1 401 ? -28.946 -13.654 55.904 1.00 62.47 401 GLU A N 1
ATOM 3064 C CA . GLU A 1 401 ? -27.844 -14.618 55.851 1.00 62.47 401 GLU A CA 1
ATOM 3065 C C . GLU A 1 401 ? -28.320 -15.961 55.280 1.00 62.47 401 GLU A C 1
ATOM 3067 O O . GLU A 1 401 ? -27.693 -16.461 54.353 1.00 62.47 401 GLU A O 1
ATOM 3072 N N . ALA A 1 402 ? -29.502 -16.435 55.694 1.00 67.50 402 ALA A N 1
ATOM 3073 C CA . ALA A 1 402 ? -30.142 -17.624 55.128 1.00 67.50 402 ALA A CA 1
ATOM 3074 C C . ALA A 1 402 ? -30.430 -17.477 53.620 1.00 67.50 402 ALA A C 1
ATOM 3076 O O . ALA A 1 402 ? -30.122 -18.382 52.848 1.00 67.50 402 ALA A O 1
ATOM 3077 N N . ASP A 1 403 ? -30.933 -16.319 53.173 1.00 72.31 403 ASP A N 1
ATOM 3078 C CA . ASP A 1 403 ? -31.200 -16.069 51.746 1.00 72.31 403 ASP A CA 1
ATOM 3079 C C . ASP A 1 403 ? -29.903 -16.030 50.910 1.00 72.31 403 ASP A C 1
ATOM 3081 O O . ASP A 1 403 ? -29.857 -16.500 49.769 1.00 72.31 403 ASP A O 1
ATOM 3085 N N . ARG A 1 404 ? -28.811 -15.490 51.471 1.00 71.00 404 ARG A N 1
ATOM 3086 C CA . ARG A 1 404 ? -27.494 -15.464 50.808 1.00 71.00 404 ARG A CA 1
ATOM 3087 C C . ARG A 1 404 ? -26.839 -16.835 50.764 1.00 71.00 404 ARG A C 1
ATOM 3089 O O . ARG A 1 404 ? -26.268 -17.182 49.733 1.00 71.00 404 ARG A O 1
ATOM 3096 N N . GLU A 1 405 ? -26.921 -17.596 51.850 1.00 78.12 405 GLU A N 1
ATOM 3097 C CA . GLU A 1 405 ? -26.481 -18.990 51.891 1.00 78.12 405 GLU A CA 1
ATOM 3098 C C . GLU A 1 405 ? -27.230 -19.804 50.836 1.00 78.12 405 GLU A C 1
ATOM 3100 O O . GLU A 1 405 ? -26.592 -20.446 50.007 1.00 78.12 405 GLU A O 1
ATOM 3105 N N . GLN A 1 406 ? -28.558 -19.680 50.763 1.00 82.06 406 GLN A N 1
ATOM 3106 C CA . GLN A 1 406 ? -29.360 -20.342 49.731 1.00 82.06 406 GLN A CA 1
ATOM 3107 C C . GLN A 1 406 ? -28.980 -19.905 48.312 1.00 82.06 406 GLN A C 1
ATOM 3109 O O . GLN A 1 406 ? -28.891 -20.750 47.425 1.00 82.06 406 GLN A O 1
ATOM 3114 N N . THR A 1 407 ? -28.694 -18.618 48.091 1.00 82.25 407 THR A N 1
ATOM 3115 C CA . THR A 1 407 ? -28.260 -18.110 46.777 1.00 82.25 407 THR A CA 1
ATOM 3116 C C . THR A 1 407 ? -26.923 -18.719 46.349 1.00 82.25 407 THR A C 1
ATOM 3118 O O . THR A 1 407 ? -26.768 -19.129 45.201 1.00 82.25 407 THR A O 1
ATOM 3121 N N . ILE A 1 408 ? -25.957 -18.818 47.265 1.00 80.81 408 ILE A N 1
ATOM 3122 C CA . ILE A 1 408 ? -24.638 -19.394 46.973 1.00 80.81 408 ILE A CA 1
ATOM 3123 C C . ILE A 1 408 ? -24.743 -20.908 46.765 1.00 80.81 408 ILE A C 1
ATOM 3125 O O . ILE A 1 408 ? -24.171 -21.434 45.813 1.00 80.81 408 ILE A O 1
ATOM 3129 N N . LEU A 1 409 ? -25.512 -21.606 47.605 1.00 86.62 409 LEU A N 1
ATOM 3130 C CA . LEU A 1 409 ? -25.784 -23.035 47.436 1.00 86.62 409 LEU A CA 1
ATOM 3131 C C . LEU A 1 409 ? -26.479 -23.314 46.099 1.00 86.62 409 LEU A C 1
ATOM 3133 O O . LEU A 1 409 ? -26.143 -24.288 45.430 1.00 86.62 409 LEU A O 1
ATOM 3137 N N . HIS A 1 410 ? -27.390 -22.433 45.674 1.00 86.81 410 HIS A N 1
ATOM 3138 C CA . HIS A 1 410 ? -28.028 -22.513 44.365 1.00 86.81 410 HIS A CA 1
ATOM 3139 C C . HIS A 1 410 ? -27.021 -22.316 43.225 1.00 86.81 410 HIS A C 1
ATOM 3141 O O . HIS A 1 410 ? -27.007 -23.121 42.306 1.00 86.81 410 HIS A O 1
ATOM 3147 N N . GLN A 1 411 ? -26.126 -21.325 43.304 1.00 87.31 411 GLN A N 1
ATOM 3148 C CA . GLN A 1 411 ? -25.080 -21.117 42.290 1.00 87.31 411 GLN A CA 1
ATOM 3149 C C . GLN A 1 411 ? -24.124 -22.309 42.171 1.00 87.31 411 GLN A C 1
ATOM 3151 O O . GLN A 1 411 ? -23.814 -22.730 41.059 1.00 87.31 411 GLN A O 1
ATOM 3156 N N . VAL A 1 412 ? -23.681 -22.872 43.300 1.00 86.88 412 VAL A N 1
ATOM 3157 C CA . VAL A 1 412 ? -22.820 -24.065 43.304 1.00 86.88 412 VAL A CA 1
ATOM 3158 C C . VAL A 1 412 ? -23.566 -25.260 42.715 1.00 86.88 412 VAL A C 1
ATOM 3160 O O . VAL A 1 412 ? -23.011 -25.956 41.871 1.00 86.88 412 VAL A O 1
ATOM 3163 N N . ARG A 1 413 ? -24.833 -25.474 43.094 1.00 92.19 413 ARG A N 1
ATOM 3164 C CA . ARG A 1 413 ? -25.675 -26.530 42.515 1.00 92.19 413 ARG A CA 1
ATOM 3165 C C . ARG A 1 413 ? -25.826 -26.363 40.999 1.00 92.19 413 ARG A C 1
ATOM 3167 O O . ARG A 1 413 ? -25.582 -27.326 40.283 1.00 92.19 413 ARG A O 1
ATOM 3174 N N . SER A 1 414 ? -26.174 -25.170 40.516 1.00 86.88 414 SER A N 1
ATOM 3175 C CA . SER A 1 414 ? -26.371 -24.908 39.084 1.00 86.88 414 SER A CA 1
ATOM 3176 C C . SER A 1 414 ? -25.085 -25.117 38.281 1.00 86.88 414 SER A C 1
ATOM 3178 O O . SER A 1 414 ? -25.107 -25.794 37.261 1.00 86.88 414 SER A O 1
ATOM 3180 N N . ALA A 1 415 ? -23.944 -24.629 38.775 1.00 87.31 415 ALA A N 1
ATOM 3181 C CA . ALA A 1 415 ? -22.656 -24.820 38.107 1.00 87.31 415 ALA A CA 1
ATOM 3182 C C . ALA A 1 415 ? -22.217 -26.296 38.066 1.00 87.31 415 ALA A C 1
ATOM 3184 O O . ALA A 1 415 ? -21.621 -26.741 37.088 1.00 87.31 415 ALA A O 1
ATOM 3185 N N . LEU A 1 416 ? -22.530 -27.074 39.110 1.00 87.00 416 LEU A N 1
ATOM 3186 C CA . LEU A 1 416 ? -22.288 -28.517 39.107 1.00 87.00 416 LEU A CA 1
ATOM 3187 C C . LEU A 1 416 ? -23.228 -29.260 38.145 1.00 87.00 416 LEU A C 1
ATOM 3189 O O . LEU A 1 416 ? -22.793 -30.224 37.531 1.00 87.00 416 LEU A O 1
ATOM 3193 N N . GLN A 1 417 ? -24.475 -28.807 37.976 1.00 87.69 417 GLN A N 1
ATOM 3194 C CA . GLN A 1 417 ? -25.451 -29.395 37.045 1.00 87.69 417 GLN A CA 1
ATOM 3195 C C . GLN A 1 417 ? -25.162 -29.093 35.564 1.00 87.69 417 GLN A C 1
ATOM 3197 O O . GLN A 1 417 ? -25.594 -29.840 34.693 1.00 87.69 417 GLN A O 1
ATOM 3202 N N . GLU A 1 418 ? -24.427 -28.024 35.249 1.00 87.56 418 GLU A N 1
ATOM 3203 C CA . GLU A 1 418 ? -24.007 -27.717 33.870 1.00 87.56 418 GLU A CA 1
ATOM 3204 C C . GLU A 1 418 ? -22.936 -28.687 33.334 1.00 87.56 418 GLU A C 1
ATOM 3206 O O . GLU A 1 418 ? -22.694 -28.762 32.123 1.00 87.56 418 GLU A O 1
ATOM 3211 N N . ARG A 1 419 ? -22.297 -29.463 34.215 1.00 86.94 419 ARG A N 1
ATOM 3212 C CA . ARG A 1 419 ? -21.345 -30.504 33.828 1.00 86.94 419 ARG A CA 1
ATOM 3213 C C . ARG A 1 419 ? -22.078 -31.707 33.228 1.00 86.94 419 ARG A C 1
ATOM 3215 O O . ARG A 1 419 ? -22.929 -32.311 33.869 1.00 86.94 419 ARG A O 1
ATOM 3222 N N . ARG A 1 420 ? -21.699 -32.102 32.003 1.00 83.44 420 ARG A N 1
ATOM 3223 C CA . ARG A 1 420 ? -22.324 -33.223 31.261 1.00 83.44 420 ARG A CA 1
ATOM 3224 C C . ARG A 1 420 ? -22.280 -34.566 32.006 1.00 83.44 420 ARG A C 1
ATOM 3226 O O . ARG A 1 420 ? -23.053 -35.460 31.676 1.00 83.44 420 ARG A O 1
ATOM 3233 N N . ASP A 1 421 ? -21.356 -34.713 32.948 1.00 85.56 421 ASP A N 1
ATOM 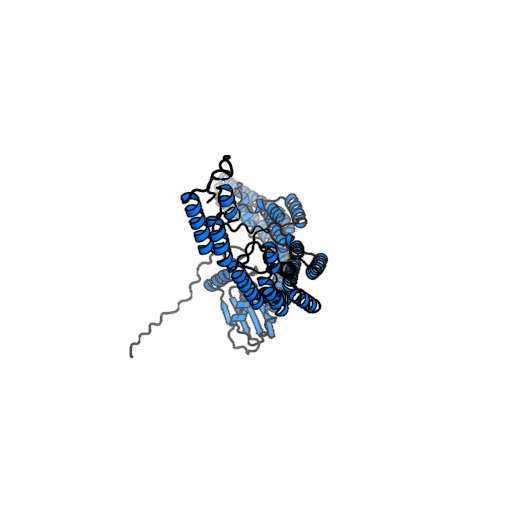3234 C CA . ASP A 1 421 ? -21.099 -35.904 33.757 1.00 85.56 421 ASP A CA 1
ATOM 3235 C C . ASP A 1 421 ? -21.884 -35.955 35.085 1.00 85.56 421 ASP A C 1
ATOM 3237 O O . ASP A 1 421 ? -21.874 -36.995 35.745 1.00 85.56 421 ASP A O 1
ATOM 3241 N N . VAL A 1 422 ? -22.613 -34.893 35.453 1.00 86.75 422 VAL A N 1
ATOM 3242 C CA . VAL A 1 422 ? -23.431 -34.823 36.677 1.00 86.75 422 VAL A CA 1
ATOM 3243 C C . VAL A 1 422 ? -24.911 -34.772 36.294 1.00 86.75 422 VAL A C 1
ATOM 3245 O O . VAL A 1 422 ? -25.357 -33.821 35.659 1.00 86.75 422 VAL A O 1
ATOM 3248 N N . ARG A 1 423 ? -25.697 -35.791 36.672 1.00 86.19 423 ARG A N 1
ATOM 3249 C CA . ARG A 1 423 ? -27.146 -35.815 36.387 1.00 86.19 423 ARG A CA 1
ATOM 3250 C C . ARG A 1 423 ? -27.930 -34.990 37.395 1.00 86.19 423 ARG A C 1
ATOM 3252 O O . ARG A 1 423 ? -28.805 -34.218 37.016 1.00 86.19 423 ARG A O 1
ATOM 3259 N N . GLU A 1 424 ? -27.595 -35.143 38.670 1.00 89.06 424 GLU A N 1
ATOM 3260 C CA . GLU A 1 424 ? -28.217 -34.409 39.765 1.00 89.06 424 GLU A CA 1
ATOM 3261 C C . GLU A 1 424 ? -27.178 -34.096 40.848 1.00 89.06 424 GLU A C 1
ATOM 3263 O O . GLU A 1 424 ? -26.259 -34.879 41.084 1.00 89.06 424 GLU A O 1
ATOM 3268 N N . ALA A 1 425 ? -27.303 -32.931 41.487 1.00 89.81 425 ALA A N 1
ATOM 3269 C CA . ALA A 1 425 ? -26.432 -32.511 42.578 1.00 89.81 425 ALA A CA 1
ATOM 3270 C C . ALA A 1 425 ? -27.248 -31.877 43.712 1.00 89.81 425 ALA A C 1
ATOM 3272 O O . ALA A 1 425 ? -27.978 -30.896 43.523 1.00 89.81 425 ALA A O 1
ATOM 3273 N N . THR A 1 426 ? -27.079 -32.393 44.923 1.00 91.19 426 THR A N 1
ATOM 3274 C CA . THR A 1 426 ? -27.603 -31.812 46.156 1.00 91.19 426 THR A CA 1
ATOM 3275 C C . THR A 1 426 ? -26.459 -31.263 46.985 1.00 91.19 426 THR A C 1
ATOM 3277 O O . THR A 1 426 ? -25.520 -31.970 47.319 1.00 91.19 426 THR A O 1
ATOM 3280 N N . VAL A 1 427 ? -26.528 -29.973 47.305 1.00 90.94 427 VAL A N 1
ATOM 3281 C CA . VAL A 1 427 ? -25.506 -29.276 48.085 1.00 90.94 427 VAL A CA 1
ATOM 3282 C C . VAL A 1 427 ? -26.139 -28.867 49.407 1.00 90.94 427 VAL A C 1
ATOM 3284 O O . VAL A 1 427 ? -27.103 -28.101 49.417 1.00 90.94 427 VAL A O 1
ATOM 3287 N N . ASN A 1 428 ? -25.614 -29.386 50.513 1.00 88.69 428 ASN A N 1
ATOM 3288 C CA . ASN A 1 428 ? -26.069 -29.086 51.861 1.00 88.69 428 ASN A CA 1
ATOM 3289 C C . ASN A 1 428 ? -24.928 -28.483 52.690 1.00 88.69 428 ASN A C 1
ATOM 3291 O O . ASN A 1 428 ? -23.767 -28.885 52.591 1.00 88.69 428 ASN A O 1
ATOM 3295 N N . TRP A 1 429 ? -25.263 -27.494 53.509 1.00 83.50 429 TRP A N 1
ATOM 3296 C CA . TRP A 1 429 ? -24.304 -26.807 54.361 1.00 83.50 429 TRP A CA 1
ATOM 3297 C C . TRP A 1 429 ? -24.365 -27.378 55.779 1.00 83.50 429 TRP A C 1
ATOM 3299 O O . TRP A 1 429 ? -25.284 -27.074 56.535 1.00 83.50 429 TRP A O 1
ATOM 3309 N N . ASP A 1 430 ? -23.373 -28.190 56.147 1.00 83.56 430 ASP A N 1
ATOM 3310 C CA . ASP A 1 430 ? -23.229 -28.793 57.478 1.00 83.56 430 ASP A CA 1
ATOM 3311 C C . ASP A 1 430 ? -22.004 -28.190 58.174 1.00 83.56 430 ASP A C 1
ATOM 3313 O O . ASP A 1 430 ? -20.924 -28.784 58.223 1.00 83.56 430 ASP A O 1
ATOM 3317 N N . PHE A 1 431 ? -22.132 -26.937 58.622 1.00 73.50 431 PHE A N 1
ATOM 3318 C CA . PHE A 1 431 ? -21.005 -26.146 59.117 1.00 73.50 431 PHE A CA 1
ATOM 3319 C C . PHE A 1 431 ? -20.187 -26.908 60.184 1.00 73.50 431 PHE A C 1
ATOM 3321 O O . PHE A 1 431 ? -20.744 -27.305 61.208 1.00 73.50 431 PHE A O 1
ATOM 3328 N N . PRO A 1 432 ? -18.853 -27.060 60.019 1.00 77.81 432 PRO A N 1
ATOM 3329 C CA . PRO A 1 432 ? -17.958 -26.322 59.117 1.00 77.81 432 PRO A CA 1
ATOM 3330 C C . PRO A 1 432 ? -17.612 -27.045 57.798 1.00 77.81 432 PRO A C 1
ATOM 3332 O O . PRO A 1 432 ? -16.552 -26.785 57.217 1.00 77.81 432 PRO A O 1
ATOM 3335 N N . ALA A 1 433 ? -18.437 -27.984 57.344 1.00 83.81 433 ALA A N 1
ATOM 3336 C CA . ALA A 1 433 ? -18.269 -28.734 56.105 1.00 83.81 433 ALA A CA 1
ATOM 3337 C C . ALA A 1 433 ? -19.373 -28.420 55.082 1.00 83.81 433 ALA A C 1
ATOM 3339 O O . ALA A 1 433 ? -20.478 -28.004 55.420 1.00 83.81 433 ALA A O 1
ATOM 3340 N N . LEU A 1 434 ? -19.044 -28.623 53.810 1.00 87.31 434 LEU A N 1
ATOM 3341 C CA . LEU A 1 434 ? -20.012 -28.637 52.719 1.00 87.31 434 LEU A CA 1
ATOM 3342 C C . LEU A 1 434 ? -20.198 -30.081 52.268 1.00 87.31 434 LEU A C 1
ATOM 3344 O O . LEU A 1 434 ? -19.214 -30.720 51.884 1.00 87.31 434 LEU A O 1
ATOM 3348 N N . ASP A 1 435 ? -21.434 -30.562 52.292 1.00 89.00 435 ASP A N 1
ATOM 3349 C CA . ASP A 1 435 ? -21.787 -31.900 51.834 1.00 89.00 435 ASP A CA 1
ATOM 3350 C C . ASP A 1 435 ? -22.418 -31.790 50.447 1.00 89.00 435 ASP A C 1
ATOM 3352 O O . ASP A 1 435 ? -23.411 -31.092 50.253 1.00 89.00 435 ASP A O 1
ATOM 3356 N N . ILE A 1 436 ? -21.805 -32.448 49.469 1.00 88.50 436 ILE A N 1
ATOM 3357 C CA . ILE A 1 436 ? -22.275 -32.511 48.090 1.00 88.50 436 ILE A CA 1
ATOM 3358 C C . ILE A 1 436 ? -22.630 -33.965 47.800 1.00 88.50 436 ILE A C 1
ATOM 3360 O O . ILE A 1 436 ? -21.780 -34.847 47.885 1.00 88.50 436 ILE A O 1
ATOM 3364 N N . GLU A 1 437 ? -23.877 -34.217 47.449 1.00 90.06 437 GLU A N 1
ATOM 3365 C CA . GLU A 1 437 ? -24.356 -35.509 46.976 1.00 90.06 437 GLU A CA 1
ATOM 3366 C C . GLU A 1 437 ? -24.587 -35.396 45.471 1.00 90.06 437 GLU A C 1
ATOM 3368 O O . GLU A 1 437 ? -25.282 -34.483 45.030 1.00 90.06 437 GLU A O 1
ATOM 3373 N N . ILE A 1 438 ? -23.967 -36.266 44.680 1.00 89.25 438 ILE A N 1
ATOM 3374 C CA . ILE A 1 438 ? -24.076 -36.272 43.217 1.00 89.25 438 ILE A CA 1
ATOM 3375 C C . ILE A 1 438 ? -24.628 -37.609 42.722 1.00 89.25 438 ILE A C 1
ATOM 3377 O O . ILE A 1 438 ? -24.297 -38.655 43.273 1.00 89.25 438 ILE A O 1
ATOM 3381 N N . ASP A 1 439 ? -25.440 -37.574 41.670 1.00 86.12 439 ASP A N 1
ATOM 3382 C CA . ASP A 1 439 ? -25.849 -38.752 40.898 1.00 86.12 439 ASP A CA 1
ATOM 3383 C C . ASP A 1 439 ? -25.114 -38.749 39.544 1.00 86.12 439 ASP A C 1
ATOM 3385 O O . ASP A 1 439 ? -25.302 -37.840 38.726 1.00 86.12 439 ASP A O 1
ATOM 3389 N N . GLY A 1 440 ? -24.236 -39.735 39.319 1.00 78.38 440 GLY A N 1
ATOM 3390 C CA . GLY A 1 440 ? -23.451 -39.885 38.085 1.00 78.38 440 GLY A CA 1
ATOM 3391 C C . GLY A 1 440 ? -21.954 -40.175 38.282 1.00 78.38 440 GLY A C 1
ATOM 3392 O O . GLY A 1 440 ? -21.410 -40.088 39.379 1.00 78.38 440 GLY A O 1
ATOM 3393 N N . VAL A 1 441 ? -21.269 -40.515 37.182 1.00 59.50 441 VAL A N 1
ATOM 3394 C CA . VAL A 1 441 ? -19.880 -41.037 37.146 1.00 59.50 441 VAL A CA 1
ATOM 3395 C C . VAL A 1 441 ? -18.826 -39.914 37.107 1.00 59.50 441 VAL A C 1
ATOM 3397 O O . VAL A 1 441 ? -17.828 -40.008 36.395 1.00 59.50 441 VAL A O 1
ATOM 3400 N N . ALA A 1 442 ? -19.043 -38.820 37.835 1.00 64.12 442 ALA A N 1
ATOM 3401 C CA . ALA A 1 442 ? -18.045 -37.757 37.920 1.00 64.12 442 ALA A CA 1
ATOM 3402 C C . ALA A 1 442 ? -16.885 -38.179 38.841 1.00 64.12 442 ALA A C 1
ATOM 3404 O O . ALA A 1 442 ? -17.093 -38.819 39.878 1.00 64.12 442 ALA A O 1
ATOM 3405 N N . ASP A 1 443 ? -15.653 -37.783 38.507 1.00 87.00 443 ASP A N 1
ATOM 3406 C CA . ASP A 1 443 ? -14.538 -37.878 39.451 1.00 87.00 443 ASP A CA 1
ATOM 3407 C C . ASP A 1 443 ? -14.862 -37.000 40.673 1.00 87.00 443 ASP A C 1
ATOM 3409 O O . ASP A 1 443 ? -14.843 -35.766 40.620 1.00 87.00 443 ASP A O 1
ATOM 3413 N N . ARG A 1 444 ? -15.173 -37.650 41.803 1.00 84.56 444 ARG A N 1
ATOM 3414 C CA . ARG A 1 444 ? -15.572 -37.002 43.066 1.00 84.56 444 ARG A CA 1
ATOM 3415 C C . ARG A 1 444 ? -14.553 -35.955 43.523 1.00 84.56 444 ARG A C 1
ATOM 3417 O O . ARG A 1 444 ? -14.919 -34.985 44.190 1.00 84.56 444 ARG A O 1
ATOM 3424 N N . ARG A 1 445 ? -13.273 -36.135 43.181 1.00 83.00 445 ARG A N 1
ATOM 3425 C CA . ARG A 1 445 ? -12.214 -35.179 43.510 1.00 83.00 445 ARG A CA 1
ATOM 3426 C C . ARG A 1 445 ? -12.311 -33.917 42.662 1.00 83.00 445 ARG A C 1
ATOM 3428 O O . ARG A 1 445 ? -12.129 -32.827 43.198 1.00 83.00 445 ARG A O 1
ATOM 3435 N N . GLU A 1 446 ? -12.619 -34.058 41.382 1.00 84.75 446 GLU A N 1
ATOM 3436 C CA . GLU A 1 446 ? -12.780 -32.934 40.465 1.00 84.75 446 GLU A CA 1
ATOM 3437 C C . GLU A 1 446 ? -14.014 -32.094 40.828 1.00 84.75 446 GLU A C 1
ATOM 3439 O O . GLU A 1 446 ? -13.940 -30.868 40.887 1.00 84.75 446 GLU A O 1
ATOM 3444 N N . VAL A 1 447 ? -15.119 -32.748 41.202 1.00 85.69 447 VAL A N 1
ATOM 3445 C CA . VAL A 1 447 ? -16.326 -32.082 41.725 1.00 85.69 447 VAL A CA 1
ATOM 3446 C C . VAL A 1 447 ? -16.024 -31.304 43.008 1.00 85.69 447 VAL A C 1
ATOM 3448 O O . VAL A 1 447 ? -16.439 -30.153 43.159 1.00 85.69 447 VAL A O 1
ATOM 3451 N N . ALA A 1 448 ? -15.261 -31.899 43.930 1.00 85.19 448 ALA A N 1
ATOM 3452 C CA . ALA A 1 448 ? -14.838 -31.212 45.147 1.00 85.19 448 ALA A CA 1
ATOM 3453 C C . ALA A 1 448 ? -13.936 -30.001 44.845 1.00 85.19 448 ALA A C 1
ATOM 3455 O O . ALA A 1 448 ? -14.048 -28.968 45.504 1.00 85.19 448 ALA A O 1
ATOM 3456 N N . GLU A 1 449 ? -13.041 -30.112 43.862 1.00 83.00 449 GLU A N 1
ATOM 3457 C CA . GLU A 1 449 ? -12.157 -29.026 43.427 1.00 83.00 449 GLU A CA 1
ATOM 3458 C C . GLU A 1 449 ? -12.933 -27.868 42.793 1.00 83.00 449 GLU A C 1
ATOM 3460 O O . GLU A 1 449 ? -12.689 -26.709 43.140 1.00 83.00 449 GLU A O 1
ATOM 3465 N N . GLU A 1 450 ? -13.914 -28.177 41.950 1.00 85.88 450 GLU A N 1
ATOM 3466 C CA . GLU A 1 450 ? -14.782 -27.192 41.310 1.00 85.88 450 GLU A CA 1
ATOM 3467 C C . GLU A 1 450 ? -15.661 -26.460 42.334 1.00 85.88 450 GLU A C 1
ATOM 3469 O O . GLU A 1 450 ? -15.736 -25.231 42.337 1.00 85.88 450 GLU A O 1
ATOM 3474 N N . ALA A 1 451 ? -16.242 -27.182 43.296 1.00 86.06 451 ALA A N 1
ATOM 3475 C CA . ALA A 1 451 ? -16.999 -26.565 44.382 1.00 86.06 451 ALA A CA 1
ATOM 3476 C C . ALA A 1 451 ? -16.129 -25.622 45.231 1.00 86.06 451 ALA A C 1
ATOM 3478 O O . ALA A 1 451 ? -16.549 -24.518 45.584 1.00 86.06 451 ALA A O 1
ATOM 3479 N N . VAL A 1 452 ? -14.885 -26.019 45.528 1.00 85.88 452 VAL A N 1
ATOM 3480 C CA . VAL A 1 452 ? -13.923 -25.163 46.239 1.00 85.88 452 VAL A CA 1
ATOM 3481 C C . VAL A 1 452 ? -13.566 -23.925 45.413 1.00 85.88 452 VAL A C 1
ATOM 3483 O O . VAL A 1 452 ? -13.458 -22.838 45.983 1.00 85.88 452 VAL A O 1
ATOM 3486 N N . ARG A 1 453 ? -13.410 -24.064 44.092 1.00 85.88 453 ARG A N 1
ATOM 3487 C CA . ARG A 1 453 ? -13.148 -22.950 43.169 1.00 85.88 453 ARG A CA 1
ATOM 3488 C C . ARG A 1 453 ? -14.283 -21.928 43.193 1.00 85.88 453 ARG A C 1
ATOM 3490 O O . ARG A 1 453 ? -14.022 -20.740 43.379 1.00 85.88 453 ARG A O 1
ATOM 3497 N N . LEU A 1 454 ? -15.526 -22.388 43.073 1.00 83.94 454 LEU A N 1
ATOM 3498 C CA . LEU A 1 454 ? -16.722 -21.540 43.074 1.00 83.94 454 LEU A CA 1
ATOM 3499 C C . LEU A 1 454 ? -16.943 -20.839 44.420 1.00 83.94 454 LEU A C 1
ATOM 3501 O O . LEU A 1 454 ? -17.382 -19.690 44.466 1.00 83.94 454 LEU A O 1
ATOM 3505 N N . LEU A 1 455 ? -16.589 -21.500 45.525 1.00 83.50 455 LEU A N 1
ATOM 3506 C CA . LEU A 1 455 ? -16.736 -20.946 46.870 1.00 83.50 455 LEU A CA 1
ATOM 3507 C C . LEU A 1 455 ? -15.580 -20.041 47.297 1.00 83.50 455 LEU A C 1
ATOM 3509 O O . LEU A 1 455 ? -15.764 -19.236 48.211 1.00 83.50 455 LEU A O 1
ATOM 3513 N N . TRP A 1 456 ? -14.413 -20.121 46.652 1.00 82.38 456 TRP A N 1
ATOM 3514 C CA . TRP A 1 456 ? -13.237 -19.308 46.980 1.00 82.38 456 TRP A CA 1
ATOM 3515 C C . TRP A 1 456 ? -13.491 -17.786 47.031 1.00 82.38 456 TRP A C 1
ATOM 3517 O O . TRP A 1 456 ? -13.013 -17.150 47.977 1.00 82.38 456 TRP A O 1
ATOM 3527 N N . PRO A 1 457 ? -14.245 -17.174 46.094 1.00 75.69 457 PRO A N 1
ATOM 3528 C CA . PRO A 1 457 ? -14.586 -15.753 46.172 1.00 75.69 457 PRO A CA 1
ATOM 3529 C C . PRO A 1 457 ? -15.678 -15.428 47.208 1.00 75.69 457 PRO A C 1
ATOM 3531 O O . PRO A 1 457 ? -15.871 -14.255 47.543 1.00 75.69 457 PRO A O 1
ATOM 3534 N N . THR A 1 458 ? -16.399 -16.426 47.730 1.00 75.94 458 THR A N 1
ATOM 3535 C CA . THR A 1 458 ? -17.527 -16.207 48.647 1.00 75.94 458 THR A CA 1
ATOM 3536 C C . THR A 1 458 ? -17.065 -15.992 50.093 1.00 75.94 458 THR A C 1
ATOM 3538 O O . THR A 1 458 ? -16.039 -16.504 50.542 1.00 75.94 458 THR A O 1
ATOM 3541 N N . ARG A 1 459 ? -17.835 -15.213 50.865 1.00 65.75 459 ARG A N 1
ATOM 3542 C CA . ARG A 1 459 ? -17.517 -14.879 52.269 1.00 65.75 459 ARG A CA 1
ATOM 3543 C C . ARG A 1 459 ? -17.819 -16.008 53.272 1.00 65.75 459 ARG A C 1
ATOM 3545 O O . ARG A 1 459 ? -17.640 -15.797 54.465 1.00 65.75 459 ARG A O 1
ATOM 3552 N N . LEU A 1 460 ? -18.237 -17.193 52.823 1.00 59.97 460 LEU A N 1
ATOM 3553 C CA . LEU A 1 460 ? -18.727 -18.289 53.676 1.00 59.97 460 LEU A CA 1
ATOM 3554 C C . LEU A 1 460 ? -17.617 -19.129 54.356 1.00 59.97 460 LEU A C 1
ATOM 3556 O O . LEU A 1 460 ? -17.799 -20.312 54.625 1.00 59.97 460 LEU A O 1
ATOM 3560 N N . TYR A 1 461 ? -16.444 -18.560 54.659 1.00 60.12 461 TYR A N 1
ATOM 3561 C CA . TYR A 1 461 ? -15.364 -19.296 55.341 1.00 60.12 461 TYR A CA 1
ATOM 3562 C C . TYR A 1 461 ? -15.354 -19.020 56.850 1.00 60.12 461 TYR A C 1
ATOM 3564 O O . TYR A 1 461 ? -15.277 -17.856 57.241 1.00 60.12 461 TYR A O 1
ATOM 3572 N N . PRO A 1 462 ? -15.336 -20.074 57.699 1.00 62.22 462 PRO A N 1
ATOM 3573 C CA . PRO A 1 462 ? -14.266 -21.075 57.629 1.00 62.22 462 PRO A CA 1
ATOM 3574 C C . PRO A 1 462 ? -14.700 -22.516 57.276 1.00 62.22 462 PRO A C 1
ATOM 3576 O O . PRO A 1 462 ? -14.759 -23.377 58.152 1.00 62.22 462 PRO A O 1
ATOM 3579 N N . LEU A 1 463 ? -14.879 -22.825 55.987 1.00 73.88 463 LEU A N 1
ATOM 3580 C CA . LEU A 1 463 ? -15.005 -24.212 55.519 1.00 73.88 463 LEU A CA 1
ATOM 3581 C C . LEU A 1 463 ? -13.730 -25.012 55.829 1.00 73.88 463 LEU A C 1
ATOM 3583 O O . LEU A 1 463 ? -12.616 -24.631 55.451 1.00 73.88 463 LEU A O 1
ATOM 3587 N N . ARG A 1 464 ? -13.883 -26.139 56.525 1.00 80.12 464 ARG A N 1
ATOM 3588 C CA . ARG A 1 464 ? -12.779 -27.051 56.869 1.00 80.12 464 ARG A CA 1
ATOM 3589 C C . ARG A 1 464 ? -12.628 -28.185 55.858 1.00 80.12 464 ARG A C 1
ATOM 3591 O O . ARG A 1 464 ? -11.500 -28.610 55.591 1.00 80.12 464 ARG A O 1
ATOM 3598 N N . ALA A 1 465 ? -13.735 -28.654 55.292 1.00 83.62 465 ALA A N 1
ATOM 3599 C CA . ALA A 1 465 ? -13.750 -29.751 54.336 1.00 83.62 465 ALA A CA 1
ATOM 3600 C C . ALA A 1 465 ? -14.931 -29.640 53.366 1.00 83.62 465 ALA A C 1
ATOM 3602 O O . ALA A 1 465 ? -15.976 -29.099 53.721 1.00 83.62 465 ALA A O 1
ATOM 3603 N N . VAL A 1 466 ? -14.756 -30.207 52.176 1.00 87.12 466 VAL A N 1
ATOM 3604 C CA . VAL A 1 466 ? -15.849 -30.530 51.250 1.00 87.12 466 VAL A CA 1
ATOM 3605 C C . VAL A 1 466 ? -15.950 -32.053 51.190 1.00 87.12 466 VAL A C 1
ATOM 3607 O O . VAL A 1 466 ? -14.937 -32.722 50.961 1.00 87.12 466 VAL A O 1
ATOM 3610 N N . ARG A 1 467 ? -17.130 -32.606 51.483 1.00 89.56 467 ARG A N 1
ATOM 3611 C CA . ARG A 1 467 ? -17.426 -34.044 51.420 1.00 89.56 467 ARG A CA 1
ATOM 3612 C C . ARG A 1 467 ? -18.291 -34.295 50.191 1.00 89.56 467 ARG A C 1
ATOM 3614 O O . ARG A 1 467 ? -19.349 -33.692 50.079 1.00 89.56 467 ARG A O 1
ATOM 3621 N N . VAL A 1 468 ? -17.854 -35.182 49.301 1.00 88.62 468 VAL A N 1
ATOM 3622 C CA . VAL A 1 468 ? -18.633 -35.583 48.120 1.00 88.62 468 VAL A CA 1
ATOM 3623 C C . VAL A 1 468 ? -19.077 -37.041 48.270 1.00 88.62 468 VAL A C 1
ATOM 3625 O O . VAL A 1 468 ? -18.240 -37.911 48.539 1.00 88.62 468 VAL A O 1
ATOM 3628 N N . ARG A 1 469 ? -20.383 -37.297 48.137 1.00 88.25 469 ARG A N 1
ATOM 3629 C CA . ARG A 1 469 ? -21.028 -38.623 48.169 1.00 88.25 469 ARG A CA 1
ATOM 3630 C C . ARG A 1 469 ? -21.757 -38.894 46.857 1.00 88.25 469 ARG A C 1
ATOM 3632 O O . ARG A 1 469 ? -22.185 -37.961 46.190 1.00 88.25 469 ARG A O 1
ATOM 3639 N N . ASP A 1 470 ? -21.902 -40.167 46.526 1.00 86.19 470 ASP A N 1
ATOM 3640 C CA . ASP A 1 470 ? -22.639 -40.640 45.357 1.00 86.19 470 ASP A CA 1
ATOM 3641 C C . ASP A 1 470 ? -23.988 -41.212 45.797 1.00 86.19 470 ASP A C 1
ATOM 3643 O O . ASP A 1 470 ? -24.064 -41.933 46.796 1.00 86.19 470 ASP A O 1
ATOM 3647 N N . TRP A 1 471 ? -25.047 -40.858 45.077 1.00 79.69 471 TRP A N 1
ATOM 3648 C CA . TRP A 1 471 ? -26.414 -41.294 45.357 1.00 79.69 471 TRP A CA 1
ATOM 3649 C C . TRP A 1 471 ? -26.642 -42.780 45.048 1.00 79.69 471 TRP A C 1
ATOM 3651 O O . TRP A 1 471 ? -27.458 -43.432 45.698 1.00 79.69 471 TRP A O 1
ATOM 3661 N N . SER A 1 472 ? -25.910 -43.325 44.072 1.00 73.44 472 SER A N 1
ATOM 3662 C CA . SER A 1 472 ? -26.130 -44.674 43.536 1.00 73.44 472 SER A CA 1
ATOM 3663 C C . SER A 1 472 ? -25.478 -45.790 44.363 1.00 73.44 472 SER A C 1
ATOM 3665 O O . SER A 1 472 ? -25.871 -46.955 44.265 1.00 73.44 472 SER A O 1
ATOM 3667 N N . SER A 1 473 ? -24.513 -45.450 45.222 1.00 64.50 473 SER A N 1
ATOM 3668 C CA . SER A 1 473 ? -23.834 -46.409 46.093 1.00 64.50 473 SER A CA 1
ATOM 3669 C C . SER A 1 473 ? -24.642 -46.652 47.371 1.00 64.50 473 SER A C 1
ATOM 3671 O O . SER A 1 473 ? -24.735 -45.788 48.244 1.00 64.50 473 SER A O 1
ATOM 3673 N N . SER A 1 474 ? -25.226 -47.842 47.506 1.00 48.59 474 SER A N 1
ATOM 3674 C CA . SER A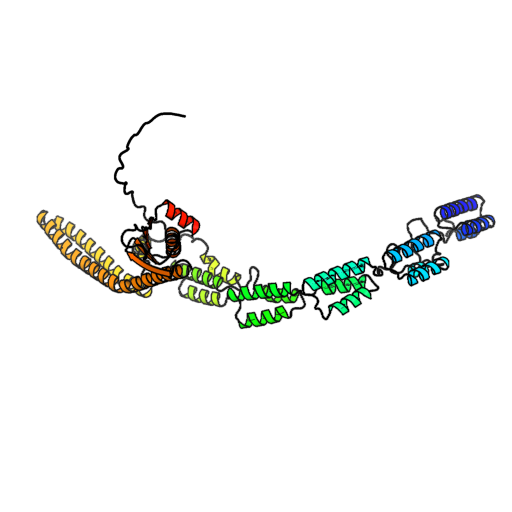 1 474 ? -25.980 -48.252 48.692 1.00 48.59 474 SER A CA 1
ATOM 3675 C C . SER A 1 474 ? -25.118 -48.194 49.966 1.00 48.59 474 SER A C 1
ATOM 3677 O O . SER A 1 474 ? -24.222 -49.014 50.120 1.00 48.59 474 SER A O 1
ATOM 3679 N N . HIS A 1 475 ? -25.416 -47.247 50.863 1.00 56.53 475 HIS A N 1
ATOM 3680 C CA . HIS A 1 475 ? -25.109 -47.151 52.309 1.00 56.53 475 HIS A CA 1
ATOM 3681 C C . HIS A 1 475 ? -23.688 -47.426 52.862 1.00 56.53 475 HIS A C 1
ATOM 3683 O O . HIS A 1 475 ? -23.470 -47.103 54.027 1.00 56.53 475 HIS A O 1
ATOM 3689 N N . ASP A 1 476 ? -22.717 -47.931 52.096 1.00 57.22 476 ASP A N 1
ATOM 3690 C CA . ASP A 1 476 ? -21.425 -48.397 52.639 1.00 57.22 476 ASP A CA 1
ATOM 3691 C C . ASP A 1 476 ? -20.185 -47.709 52.037 1.00 57.22 476 ASP A C 1
ATOM 3693 O O . ASP A 1 476 ? -19.046 -47.988 52.422 1.00 57.22 476 ASP A O 1
ATOM 3697 N N . GLU A 1 477 ? -20.365 -46.752 51.121 1.00 66.94 477 GLU A N 1
ATOM 3698 C CA . GLU A 1 477 ? -19.234 -46.014 50.557 1.00 66.94 477 GLU A CA 1
ATOM 3699 C C . GLU A 1 477 ? -18.825 -44.804 51.402 1.00 66.94 477 GLU A C 1
ATOM 3701 O O . GLU A 1 477 ? -19.612 -43.916 51.744 1.00 66.94 477 GLU A O 1
ATOM 3706 N N . ARG A 1 478 ? -17.527 -44.744 51.722 1.00 77.00 478 ARG A N 1
ATOM 3707 C CA . ARG A 1 478 ? -16.937 -43.623 52.458 1.00 77.00 478 ARG A CA 1
ATOM 3708 C C . ARG A 1 478 ? -16.933 -42.363 51.578 1.00 77.00 478 ARG A C 1
ATOM 3710 O O . ARG A 1 478 ? -16.431 -42.419 50.455 1.00 77.00 478 ARG A O 1
ATOM 3717 N N . PRO A 1 479 ? -17.406 -41.208 52.085 1.00 78.62 479 PRO A N 1
ATOM 3718 C CA . PRO A 1 479 ? -17.359 -39.950 51.345 1.00 78.62 479 PRO A CA 1
ATOM 3719 C C . PRO A 1 479 ? -15.918 -39.574 50.990 1.00 78.62 479 PRO A C 1
ATOM 3721 O O . PRO A 1 479 ? -15.014 -39.688 51.826 1.00 78.62 479 PRO A O 1
ATOM 3724 N N . VAL A 1 480 ? -15.710 -39.042 49.784 1.00 82.44 480 VAL A N 1
ATOM 3725 C CA . VAL A 1 480 ? -14.428 -38.426 49.425 1.00 82.44 480 VAL A CA 1
ATOM 3726 C C . VAL A 1 480 ? -14.362 -37.077 50.129 1.00 82.44 480 VAL A C 1
ATOM 3728 O O . VAL A 1 480 ? -15.109 -36.152 49.815 1.00 82.44 480 VAL A O 1
ATOM 3731 N N . GLN A 1 481 ? -13.493 -36.979 51.134 1.00 82.12 481 GLN A N 1
ATOM 3732 C CA . GLN A 1 481 ? -13.306 -35.760 51.913 1.00 82.12 481 GLN A CA 1
ATOM 3733 C C . GLN A 1 481 ? -12.068 -35.006 51.425 1.00 82.12 481 GLN A C 1
ATOM 3735 O O . GLN A 1 481 ? -10.936 -35.428 51.666 1.00 82.12 481 GLN A O 1
ATOM 3740 N N . VAL A 1 482 ? -12.265 -33.836 50.816 1.00 82.38 482 VAL A N 1
ATOM 3741 C CA . VAL A 1 482 ? -11.166 -32.914 50.510 1.00 82.38 482 VAL A CA 1
ATOM 3742 C C . VAL A 1 482 ? -10.991 -31.965 51.690 1.00 82.38 482 VAL A C 1
ATOM 3744 O O . VAL A 1 482 ? -11.771 -31.032 51.897 1.00 82.38 482 VAL A O 1
ATOM 3747 N N . ARG A 1 483 ? -9.960 -32.217 52.506 1.00 83.81 483 ARG A N 1
ATOM 3748 C CA . ARG A 1 483 ? -9.566 -31.307 53.589 1.00 83.81 483 ARG A CA 1
ATOM 3749 C C . ARG A 1 483 ? -8.813 -30.108 53.023 1.00 83.81 483 ARG A C 1
ATOM 3751 O O . ARG A 1 483 ? -7.879 -30.243 52.237 1.00 83.81 483 ARG A O 1
ATOM 3758 N N . LEU A 1 484 ? -9.194 -28.920 53.475 1.00 80.38 484 LEU A N 1
ATOM 3759 C CA . LEU A 1 484 ? -8.586 -27.659 53.054 1.00 80.38 484 LEU A CA 1
ATOM 3760 C C . LEU A 1 484 ? -7.423 -27.314 53.983 1.00 80.38 484 LEU A C 1
ATOM 3762 O O . LEU A 1 484 ? -7.515 -26.395 54.806 1.00 80.38 484 LEU A O 1
ATOM 3766 N N . ASP A 1 485 ? -6.347 -28.090 53.878 1.00 83.25 485 ASP A N 1
ATOM 3767 C CA . ASP A 1 485 ? -5.127 -27.889 54.655 1.00 83.25 485 ASP A CA 1
ATOM 3768 C C . ASP A 1 485 ? -4.336 -26.642 54.211 1.00 83.25 485 ASP A C 1
ATOM 3770 O O . ASP A 1 485 ? -4.711 -25.898 53.296 1.00 83.25 485 ASP A O 1
ATOM 3774 N N . ARG A 1 486 ? -3.219 -26.369 54.893 1.00 74.69 486 ARG A N 1
ATOM 3775 C CA . ARG A 1 486 ? -2.392 -25.188 54.622 1.00 74.69 486 ARG A CA 1
ATOM 3776 C C . ARG A 1 486 ? -1.762 -25.210 53.226 1.00 74.69 486 ARG A C 1
ATOM 3778 O O . ARG A 1 486 ? -1.588 -24.134 52.658 1.00 74.69 486 ARG A O 1
ATOM 3785 N N . ALA A 1 487 ? -1.404 -26.377 52.691 1.00 78.38 487 ALA A N 1
ATOM 3786 C CA . ALA A 1 487 ? -0.793 -26.501 51.369 1.00 78.38 487 ALA A CA 1
ATOM 3787 C C . ALA A 1 487 ? -1.836 -26.247 50.275 1.00 78.38 487 ALA A C 1
ATOM 3789 O O . ALA A 1 487 ? -1.627 -25.408 49.400 1.00 78.38 487 ALA A O 1
ATOM 3790 N N . ARG A 1 488 ? -3.016 -26.859 50.411 1.00 78.88 488 ARG A N 1
ATOM 3791 C CA . ARG A 1 488 ? -4.168 -26.661 49.529 1.00 78.88 488 ARG A CA 1
ATOM 3792 C C . ARG A 1 488 ? -4.614 -25.200 49.497 1.00 78.88 488 ARG A C 1
ATOM 3794 O O . ARG A 1 488 ? -4.849 -24.647 48.430 1.00 78.88 488 ARG A O 1
ATOM 3801 N N . ARG A 1 489 ? -4.664 -24.530 50.656 1.00 77.62 489 ARG A N 1
ATOM 3802 C CA . ARG A 1 489 ? -4.993 -23.094 50.743 1.00 77.62 489 ARG A CA 1
ATOM 3803 C C . ARG A 1 489 ? -3.959 -22.193 50.071 1.00 77.62 489 ARG A C 1
ATOM 3805 O O . ARG A 1 489 ? -4.345 -21.142 49.567 1.00 77.62 489 ARG A O 1
ATOM 3812 N N . ARG A 1 490 ? -2.670 -22.558 50.098 1.00 79.31 490 ARG A N 1
ATOM 3813 C CA . ARG A 1 490 ? -1.632 -21.826 49.351 1.00 79.31 490 ARG A CA 1
ATOM 3814 C C . ARG A 1 490 ? -1.843 -21.998 47.856 1.00 79.31 490 ARG A C 1
ATOM 3816 O O . ARG A 1 490 ? -1.951 -20.993 47.176 1.00 79.31 490 ARG A O 1
ATOM 3823 N N . HIS A 1 491 ? -2.038 -23.233 47.397 1.00 81.31 491 HIS A N 1
ATOM 3824 C CA . HIS A 1 491 ? -2.310 -23.511 45.990 1.00 81.31 491 HIS A CA 1
ATOM 3825 C C . HIS A 1 491 ? -3.509 -22.706 45.464 1.00 81.31 491 HIS A C 1
ATOM 3827 O O . HIS A 1 491 ? -3.372 -21.981 44.491 1.00 81.31 491 HIS A O 1
ATOM 3833 N N . LEU A 1 492 ? -4.645 -22.709 46.171 1.00 79.62 492 LEU A N 1
ATOM 3834 C CA . LEU A 1 492 ? -5.823 -21.918 45.780 1.00 79.62 492 LEU A CA 1
ATOM 3835 C C . LEU A 1 492 ? -5.552 -20.406 45.742 1.00 79.62 492 LEU A C 1
ATOM 3837 O O . LEU A 1 492 ? -6.081 -19.707 44.885 1.00 79.62 492 LEU A O 1
ATOM 3841 N N . ARG A 1 493 ? -4.726 -19.891 46.659 1.00 78.31 493 ARG A N 1
ATOM 3842 C CA . ARG A 1 493 ? -4.313 -18.482 46.662 1.00 78.31 493 ARG A CA 1
ATOM 3843 C C . ARG A 1 493 ? -3.402 -18.153 45.479 1.00 78.31 493 ARG A C 1
ATOM 3845 O O . ARG A 1 493 ? -3.510 -17.056 44.940 1.00 78.31 493 ARG A O 1
ATOM 3852 N N . ASP A 1 494 ? -2.509 -19.060 45.111 1.00 80.44 494 ASP A N 1
ATOM 3853 C CA . ASP A 1 494 ? -1.591 -18.865 43.990 1.00 80.44 494 ASP A CA 1
ATOM 3854 C C . ASP A 1 494 ? -2.346 -18.951 42.653 1.00 80.44 494 ASP A C 1
ATOM 3856 O O . ASP A 1 494 ? -2.091 -18.155 41.754 1.00 80.44 494 ASP A O 1
ATOM 3860 N N . THR A 1 495 ? -3.338 -19.844 42.550 1.00 79.12 495 THR A N 1
ATOM 3861 C CA . THR A 1 495 ? -4.153 -20.038 41.341 1.00 79.12 495 THR A CA 1
ATOM 3862 C C . THR A 1 495 ? -5.227 -18.964 41.157 1.00 79.12 495 THR A C 1
ATOM 3864 O O . THR A 1 495 ? -5.425 -18.481 40.046 1.00 79.12 495 THR A O 1
ATOM 3867 N N . TYR A 1 496 ? -5.930 -18.576 42.226 1.00 78.44 496 TYR A N 1
ATOM 3868 C CA . TYR A 1 496 ? -7.114 -17.703 42.145 1.00 78.44 496 TYR A CA 1
ATOM 3869 C C . TYR A 1 496 ? -6.910 -16.319 42.777 1.00 78.44 496 TYR A C 1
ATOM 3871 O O . TYR A 1 496 ? -7.848 -15.529 42.875 1.00 78.44 496 TYR A O 1
ATOM 3879 N N . GLY A 1 497 ? -5.685 -16.008 43.202 1.00 77.38 497 GLY A N 1
ATOM 3880 C CA . GLY A 1 497 ? -5.312 -14.717 43.766 1.00 77.38 497 GLY A CA 1
ATOM 3881 C C . GLY A 1 497 ? -5.543 -14.576 45.280 1.00 77.38 497 GLY A C 1
ATOM 3882 O O . GLY A 1 497 ? -6.127 -15.442 45.948 1.00 77.38 497 GLY A O 1
ATOM 3883 N N . PRO A 1 498 ? -5.040 -13.471 45.868 1.00 68.31 498 PRO A N 1
ATOM 3884 C CA . PRO A 1 498 ? -5.203 -13.179 47.285 1.00 68.31 498 PRO A CA 1
ATOM 3885 C C . PRO A 1 498 ? -6.681 -12.991 47.633 1.00 68.31 498 PRO A C 1
ATOM 3887 O O . PRO A 1 498 ? -7.453 -12.412 46.872 1.00 68.31 498 PRO A O 1
ATOM 3890 N N . ARG A 1 499 ? -7.070 -13.460 48.823 1.00 62.41 499 ARG A N 1
ATOM 3891 C CA . ARG A 1 499 ? -8.442 -13.300 49.312 1.00 62.41 499 ARG A CA 1
ATOM 3892 C C . ARG A 1 499 ? -8.823 -11.817 49.344 1.00 62.41 499 ARG A C 1
ATOM 3894 O O . ARG A 1 499 ? -8.007 -11.006 49.787 1.00 62.41 499 ARG A O 1
ATOM 3901 N N . PRO A 1 500 ? -10.074 -11.468 49.005 1.00 51.38 500 PRO A N 1
ATOM 3902 C CA . PRO A 1 500 ? -10.546 -10.089 49.088 1.00 51.38 500 PRO A CA 1
ATOM 3903 C C . PRO A 1 500 ? -10.540 -9.516 50.519 1.00 51.38 500 PRO A C 1
ATOM 3905 O O . PRO A 1 500 ? -10.624 -8.302 50.678 1.00 51.38 500 PRO A O 1
ATOM 3908 N N . TYR A 1 501 ? -10.394 -10.349 51.562 1.00 56.62 501 TYR A N 1
ATOM 3909 C CA . TYR A 1 501 ? -10.414 -9.913 52.963 1.00 56.62 501 TYR A CA 1
ATOM 3910 C C . TYR A 1 501 ? -9.331 -10.614 53.805 1.00 56.62 501 TYR A C 1
ATOM 3912 O O . TYR A 1 501 ? -9.561 -11.715 54.292 1.00 56.62 501 TYR A O 1
ATOM 3920 N N . GLY A 1 502 ? -8.173 -9.954 53.963 1.00 42.97 502 GLY A N 1
ATOM 3921 C CA . GLY A 1 502 ? -7.181 -10.111 55.048 1.00 42.97 502 GLY A CA 1
ATOM 3922 C C . GLY A 1 502 ? -6.528 -11.491 55.306 1.00 42.97 502 GLY A C 1
ATOM 3923 O O . GLY A 1 502 ? -7.027 -12.538 54.895 1.00 42.97 502 GLY A O 1
ATOM 3924 N N . PRO A 1 503 ? -5.374 -11.539 56.003 1.00 41.53 503 PRO A N 1
ATOM 3925 C CA . PRO A 1 503 ? -4.814 -12.798 56.493 1.00 41.53 503 PRO A CA 1
ATOM 3926 C C . PRO A 1 503 ? -5.689 -13.385 57.614 1.00 41.53 503 PRO A C 1
ATOM 3928 O O . PRO A 1 503 ? -6.229 -12.659 58.444 1.00 41.53 503 PRO A O 1
ATOM 3931 N N . LEU A 1 504 ? -5.819 -14.714 57.644 1.00 44.16 504 LEU A N 1
ATOM 3932 C CA . LEU A 1 504 ? -6.545 -15.432 58.699 1.00 44.16 504 LEU A CA 1
ATOM 3933 C C . LEU A 1 504 ? -5.866 -15.260 60.074 1.00 44.16 504 LEU A C 1
ATOM 3935 O O . LEU A 1 504 ? -4.641 -15.103 60.122 1.00 44.16 504 LEU A O 1
ATOM 3939 N N . PRO A 1 505 ? -6.616 -15.404 61.186 1.00 37.12 505 PRO A N 1
ATOM 3940 C CA . PRO A 1 505 ? -6.024 -15.613 62.504 1.00 37.12 505 PRO A CA 1
ATOM 3941 C C . PRO A 1 505 ? -5.058 -16.805 62.461 1.00 37.12 505 PRO A C 1
ATOM 3943 O O . PRO A 1 505 ? -5.365 -17.838 61.853 1.00 37.12 505 PRO A O 1
ATOM 3946 N N . ARG A 1 506 ? -3.879 -16.665 63.081 1.00 35.62 506 ARG A N 1
ATOM 3947 C CA . ARG A 1 506 ? -3.001 -17.810 63.354 1.00 35.62 506 ARG A CA 1
ATOM 3948 C C . ARG A 1 506 ? -3.702 -18.677 64.395 1.00 35.62 506 ARG A C 1
ATOM 3950 O O . ARG A 1 506 ? -3.912 -18.226 65.512 1.00 35.62 506 ARG A O 1
ATOM 3957 N N . TRP A 1 507 ? -4.070 -19.888 64.005 1.00 42.38 507 TRP A N 1
ATOM 3958 C CA . TRP A 1 507 ? -4.555 -20.909 64.925 1.00 42.38 507 TRP A CA 1
ATOM 3959 C C . TRP A 1 507 ? -3.355 -21.763 65.333 1.00 42.38 507 TRP A C 1
ATOM 3961 O O . TRP A 1 507 ? -2.626 -22.230 64.455 1.00 42.38 507 TRP A O 1
ATOM 3971 N N . GLU A 1 508 ? -3.117 -21.875 66.638 1.00 34.03 508 GLU A N 1
ATOM 3972 C CA . GLU A 1 508 ? -2.074 -22.724 67.219 1.00 34.03 508 GLU A CA 1
ATOM 3973 C C . GLU A 1 508 ? -2.437 -24.209 67.085 1.00 34.03 508 GLU A C 1
ATOM 3975 O O . GLU A 1 508 ? -3.607 -24.587 67.031 1.00 34.03 508 GLU A O 1
ATOM 3980 N N . ASP A 1 509 ? -1.395 -25.023 66.951 1.00 38.66 509 ASP A N 1
ATOM 3981 C CA . ASP A 1 509 ? -1.402 -26.398 66.465 1.00 38.66 509 ASP A CA 1
ATOM 3982 C C . ASP A 1 509 ? -2.231 -27.382 67.317 1.00 38.66 509 ASP A C 1
ATOM 3984 O O . ASP A 1 509 ? -1.948 -27.606 68.494 1.00 38.66 509 ASP A O 1
ATOM 3988 N N . GLU A 1 510 ? -3.170 -28.095 66.687 1.00 35.00 510 GLU A N 1
ATOM 3989 C CA . GLU A 1 510 ? -3.624 -29.399 67.184 1.00 35.00 510 GLU A CA 1
ATOM 3990 C C . GLU A 1 510 ? -2.577 -30.452 66.784 1.00 35.00 510 GLU A C 1
ATOM 3992 O O . GLU A 1 510 ? -2.425 -30.802 65.610 1.00 35.00 510 GLU A O 1
ATOM 3997 N N . ARG A 1 511 ? -1.822 -30.949 67.772 1.00 39.19 511 ARG A N 1
ATOM 3998 C CA . ARG A 1 511 ? -0.946 -32.118 67.611 1.00 39.19 511 ARG A CA 1
ATOM 3999 C C . ARG A 1 511 ? -1.786 -33.338 67.197 1.00 39.19 511 ARG A C 1
ATOM 4001 O O . ARG A 1 511 ? -2.818 -33.583 67.822 1.00 39.19 511 ARG A O 1
ATOM 4008 N N . PRO A 1 512 ? -1.350 -34.149 66.217 1.00 39.06 512 PRO A N 1
ATOM 4009 C CA . PRO A 1 512 ? -2.010 -35.417 65.934 1.00 39.06 512 PRO A CA 1
ATOM 4010 C C . PRO A 1 512 ? -1.835 -36.384 67.124 1.00 39.06 512 PRO A C 1
ATOM 4012 O O . PRO A 1 512 ? -0.781 -36.364 67.772 1.00 39.06 512 PRO A O 1
ATOM 4015 N N . PRO A 1 513 ? -2.831 -37.239 67.428 1.00 41.03 513 PRO A N 1
ATOM 4016 C CA . PRO A 1 513 ? -2.683 -38.278 68.437 1.00 41.03 513 PRO A CA 1
ATOM 4017 C C . PRO A 1 513 ? -1.627 -39.289 67.971 1.00 41.03 513 PRO A C 1
ATOM 4019 O O . PRO A 1 513 ? -1.542 -39.620 66.788 1.00 41.03 513 PRO A O 1
ATOM 4022 N N . GLY A 1 514 ? -0.784 -39.716 68.911 1.00 45.12 514 GLY A N 1
ATOM 4023 C CA . GLY A 1 514 ? 0.442 -40.467 68.661 1.00 45.12 514 GLY A CA 1
ATOM 4024 C C . GLY A 1 514 ? 0.255 -41.724 67.811 1.00 45.12 514 GLY A C 1
ATOM 4025 O O . GLY A 1 514 ? -0.482 -42.634 68.178 1.00 45.12 514 GLY A O 1
ATOM 4026 N N . GLY A 1 515 ? 0.999 -41.783 66.706 1.00 36.50 515 GLY A N 1
ATOM 4027 C CA . GLY A 1 515 ? 1.316 -43.018 66.001 1.00 36.50 515 GLY A CA 1
ATOM 4028 C C . GLY A 1 515 ? 2.630 -43.577 66.538 1.00 36.50 515 GLY A C 1
ATOM 4029 O O . GLY A 1 515 ? 3.685 -42.960 66.389 1.00 36.50 515 GLY A O 1
ATOM 4030 N N . THR A 1 516 ? 2.548 -44.726 67.196 1.00 39.25 516 THR A N 1
ATOM 4031 C CA . THR A 1 516 ? 3.674 -45.540 67.649 1.00 39.25 516 THR A CA 1
ATOM 4032 C C . THR A 1 516 ? 4.550 -45.959 66.469 1.00 39.25 516 THR A C 1
ATOM 4034 O O . THR A 1 516 ? 4.087 -46.499 65.467 1.00 39.25 516 THR A O 1
ATOM 4037 N N . THR A 1 517 ? 5.850 -45.718 66.601 1.00 43.31 517 THR A N 1
ATOM 4038 C CA . THR A 1 517 ? 6.888 -46.158 65.672 1.00 43.31 517 THR A CA 1
ATOM 4039 C C . THR A 1 517 ? 7.112 -47.667 65.801 1.00 43.31 517 THR A C 1
ATOM 4041 O O . THR A 1 517 ? 7.835 -48.142 66.675 1.00 43.31 517 THR A O 1
ATOM 4044 N N . GLY A 1 518 ? 6.496 -48.429 64.897 1.00 36.81 518 GLY A N 1
ATOM 4045 C CA . GLY A 1 518 ? 6.831 -49.826 64.629 1.00 36.81 518 GLY A CA 1
ATOM 4046 C C . GLY A 1 518 ? 8.114 -49.914 63.808 1.00 36.81 518 GLY A C 1
ATOM 4047 O O . GLY A 1 518 ? 8.120 -49.697 62.601 1.00 36.81 518 GLY A O 1
ATOM 4048 N N . ARG A 1 519 ? 9.211 -50.190 64.508 1.00 47.06 519 ARG A N 1
ATOM 4049 C CA . ARG A 1 519 ? 10.516 -50.588 63.981 1.00 47.06 519 ARG A CA 1
ATOM 4050 C C . ARG A 1 519 ? 10.344 -51.945 63.296 1.00 47.06 519 ARG A C 1
ATOM 4052 O O . ARG A 1 519 ? 9.994 -52.894 63.988 1.00 47.06 519 ARG A O 1
ATOM 4059 N N . ASP A 1 520 ? 10.645 -52.063 62.005 1.00 38.81 520 ASP A N 1
ATOM 4060 C CA . ASP A 1 520 ? 10.908 -53.382 61.434 1.00 38.81 520 ASP A CA 1
ATOM 4061 C C . ASP A 1 520 ? 12.095 -53.380 60.474 1.00 38.81 520 ASP A C 1
ATOM 4063 O O . ASP A 1 520 ? 12.304 -52.478 59.663 1.00 38.81 520 ASP A O 1
ATOM 4067 N N . ARG A 1 521 ? 12.935 -54.386 60.695 1.00 44.25 521 ARG A N 1
ATOM 4068 C CA . ARG A 1 521 ? 14.322 -54.515 60.263 1.00 44.25 521 ARG A CA 1
ATOM 4069 C C . ARG A 1 521 ? 14.441 -55.903 59.638 1.00 44.25 521 ARG A C 1
ATOM 4071 O O . ARG A 1 521 ? 14.496 -56.878 60.375 1.00 44.25 521 ARG A O 1
ATOM 4078 N N . ARG A 1 522 ? 14.517 -55.998 58.308 1.00 43.66 522 ARG A N 1
ATOM 4079 C CA . ARG A 1 522 ? 15.036 -57.154 57.538 1.00 43.66 522 ARG A CA 1
ATOM 4080 C C . ARG A 1 522 ? 15.627 -56.580 56.245 1.00 43.66 522 ARG A C 1
ATOM 4082 O O . ARG A 1 522 ? 14.919 -55.888 55.531 1.00 43.66 522 ARG A O 1
ATOM 4089 N N . GLN A 1 523 ? 16.943 -56.511 56.042 1.00 45.12 523 GLN A N 1
ATOM 4090 C CA . GLN A 1 523 ? 17.892 -57.574 55.674 1.00 45.12 523 GLN A CA 1
ATOM 4091 C C . GLN A 1 523 ? 17.447 -58.498 54.521 1.00 45.12 523 GLN A C 1
ATOM 4093 O O . GLN A 1 523 ? 16.638 -59.396 54.726 1.00 45.12 523 GLN A O 1
ATOM 4098 N N . ALA A 1 524 ? 18.143 -58.291 53.390 1.00 44.38 524 ALA A N 1
ATOM 4099 C CA . ALA A 1 524 ? 18.801 -59.265 52.505 1.00 44.38 524 ALA A CA 1
ATOM 4100 C C . ALA A 1 524 ? 18.208 -59.568 51.108 1.00 44.38 524 ALA A C 1
ATOM 4102 O O . ALA A 1 524 ? 17.007 -59.738 50.933 1.00 44.38 524 ALA A O 1
ATOM 4103 N N . SER A 1 525 ? 19.169 -59.711 50.175 1.00 43.06 525 SER A N 1
ATOM 4104 C CA . SER A 1 525 ? 19.177 -60.321 48.827 1.00 43.06 525 SER A CA 1
ATOM 4105 C C . SER A 1 525 ? 18.475 -59.603 47.664 1.00 43.06 525 SER A C 1
ATOM 4107 O O . SER A 1 525 ? 17.300 -59.842 47.421 1.00 43.06 525 SER A O 1
ATOM 4109 N N . SER A 1 526 ? 19.213 -58.798 46.888 1.00 43.06 526 SER A N 1
ATOM 4110 C CA . SER A 1 526 ? 19.955 -59.198 45.667 1.00 43.06 526 SER A CA 1
ATOM 4111 C C . SER A 1 526 ? 20.748 -58.012 45.128 1.00 43.06 526 SER A C 1
ATOM 4113 O O . SER A 1 526 ? 20.118 -56.933 45.028 1.00 43.06 526 SER A O 1
#

Foldseek 3Di:
DQPPCPDDPQFAPFQDPVLLVVLLVVLVVCVVLQVAPPVLSVVLNVQSVVDGGSNSSNVSCVLRDPDDPPPPLPQAHFDTPVVLVVLLVQLVVCVVQQLDDPVLSVVLNVCSVVGTGSNVSLVSNAQTPPDPPRPPWHFDGPVLLVVLVVLLVVLVVQQQDDPVCSVVLNVQSVPRGTSVSSVVSSVLSVFFHGPVLLVVLLVLLVVCVVQQLDPPVLSVVLNVQSNVDGGVVSSCVSCVLCDDQFHFDGPVLLVVLLVLLVVCVVVVVDDPVLSVVLNVQSVVRRGSVSSCVSRVVSPDDDPDDDDDPVVVVVCVVPVVVPPDPDVVVVVCCVVVVVVVVVLVVLVVVLVVVLVVVCVPPVDVPVSVVSVVVSCCVSVVVVVVVVVVVVVVCCVVPVPVVVVVVVVLQVVLQVVLCVDPFFPGWDWDDPPLEIEIETEGDDPQVVSQVSSCLSCQQPPSDPRQWYWYHYPPDPPPDDTDIDGCDPVNVVVSCVVVHDHPDDDDPDDDDDDDDDDDDDDDDDDDDD